Protein AF-A0A847CLK7-F1 (afdb_monomer)

Secondary structure (DSSP, 8-state):
----PPPPHHHHHHHHHHHHHHHHHHHHHHHHHHHHHHHIIIIIIIHHHHHHHHHHHHHHHHHHHHHHT---EETTEESTTEEEEE-S---S--S---TTPPPPPEEEEEEE-TTSPEEEEEEE--SPPPPP--EEEEEEEEEEETTEE---SEEETTSTTEEEEEEEEEEE-GGG-EEEEEEEEEEEPTTB-S-----S-TTTHHHHSPPTTTTEEE-TT--EEE--SSEEEEEE-HHHHGGGTTEEEEEEEEEEETT--B---EEPPPEEEES-S--TTEEEEEEGGG--TTTSEEEETTEEEESEE----TT----EE---GGG--EE---TTSSS--SSEEEEE-TTS-EEEEE--EE-SSSSPPEEEEE---TTSS----SB-S-EEEEEEEEE--SSS---TT-EEEEEEETTEEEEEEEEES-TTS-EEEEEETTEEEE-SSPPPBT-EEEEEEEESSEEEEEEEE-STT---EEEEEEE----S-B-EEEEE-TTEEEEEEEEEES---HHHHHHHHHHHHHHHS---

Mean predicted aligned error: 14.04 Å

Foldseek 3Di:
DDDPDDDDPVVVVVVVVVVVVCCVPVVVVVVVVVVVVVCCVPQPVVQVVVLVVLLVVLVVVVVVCLVVVHDQDDPRDGPSQFPDKDFQDDPDDDPPPDPPDGHWIWTWHWTAGPVGDIDIDIHTRPDDPDDDFWDKAQEAKFKDQQPRTDPDLEDALQPHRIKIKTKMFTPDQPPVFFAKKWKWKKKFAAFLQATDDVPVDPVLCVQNPGDPPPRIDTDPDDTDIDGDHGIDIDIDGSVVLLVRASIKMKMWMWTATPVRDIDDIHIHDIGHHYAFNDQVQFLFKFFQSHDHQVPQFDQDPNFTFGAWGAGPRPVYRFIWGDDDRQQTWTWDWDPPPPDTHSWHQLAADPVRHRRHTGIW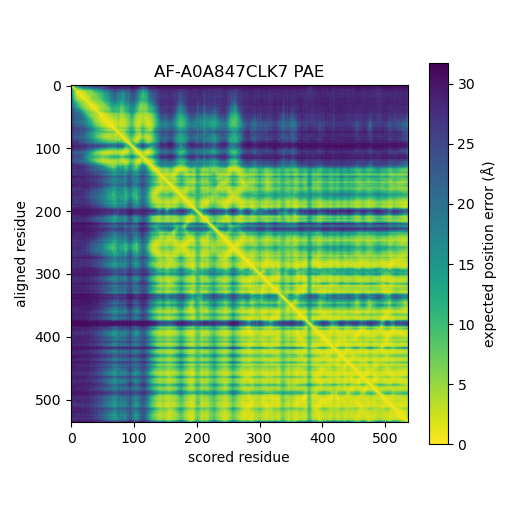TAHPAQDKHKTKGFDDDPDPPDQDFSADLWKKKKWKKAFAPPRHHADAPDFQKFFDDPPDTAWGFHFDDDSVFTWTWIDGDPDIWTWPHHDDHPWIWTWMWGRDQKTKTKIATLYPPDPDITITIGGHDGDGTGRMMMHINRRMMTRIMIMGHDDDDPVSVVSNVVSVSCNSRNDD

pLDDT: mean 81.88, std 12.55, range [33.75, 98.44]

Nearest PDB structures (foldseek):
  7oa7-assembly1_A  TM=5.707E-01  e=2.073E-12  Streptococcus sanguinis
  5irb-assembly2_B  TM=3.158E-01  e=5.372E-04  Marinomonas primoryensis
  9au7-assembly1_C  TM=2.570E-01  e=1.171E-03  Homo sapiens
  8c7m-assembly1_A  TM=2.691E-01  e=5.100E-01  Homo sapiens
  3s6p-assembly1_C  TM=1.871E-01  e=5.100E-01  Helicoverpa armigera stunt virus

Radius of gyration: 42.66 Å; Cα contacts (8 Å, |Δi|>4): 1174; chains: 1; bounding box: 148×49×114 Å

Structure (mmCIF, N/CA/C/O backbone):
data_AF-A0A847CLK7-F1
#
_entry.id   AF-A0A847CLK7-F1
#
loop_
_atom_site.group_PDB
_atom_site.id
_atom_site.type_symbol
_atom_site.label_atom_id
_atom_site.label_alt_id
_atom_site.label_comp_id
_atom_site.label_asym_id
_atom_site.label_entity_id
_atom_site.label_seq_id
_atom_site.pdbx_PDB_ins_code
_atom_site.Cartn_x
_atom_site.Cartn_y
_atom_site.Cartn_z
_atom_site.occupancy
_atom_site.B_iso_or_equiv
_atom_site.auth_seq_id
_atom_site.auth_comp_id
_atom_site.auth_asym_id
_atom_site.auth_atom_id
_atom_site.pdbx_PDB_model_num
ATOM 1 N N . MET A 1 1 ? -117.750 -13.436 81.129 1.00 33.75 1 MET A N 1
ATOM 2 C CA . MET A 1 1 ? -118.506 -13.094 79.903 1.00 33.75 1 MET A CA 1
ATOM 3 C C . MET A 1 1 ? -117.621 -12.224 79.030 1.00 33.75 1 MET A C 1
ATOM 5 O O . MET A 1 1 ? -116.844 -11.452 79.572 1.00 33.75 1 MET A O 1
ATOM 9 N N . LYS A 1 2 ? -117.683 -12.471 77.717 1.00 52.91 2 LYS A N 1
ATOM 10 C CA . LYS A 1 2 ? -116.891 -11.878 76.627 1.00 52.91 2 LYS A CA 1
ATOM 11 C C . LYS A 1 2 ? -116.833 -10.348 76.679 1.00 52.91 2 LYS A C 1
ATOM 13 O O . LYS A 1 2 ? -117.848 -9.756 77.009 1.00 52.91 2 LYS A O 1
ATOM 18 N N . ASN A 1 3 ? -115.720 -9.778 76.215 1.00 42.41 3 ASN A N 1
ATOM 19 C CA . ASN A 1 3 ? -115.702 -8.573 75.378 1.00 42.41 3 ASN A CA 1
ATOM 20 C C . ASN A 1 3 ? -114.416 -8.573 74.533 1.00 42.41 3 ASN A C 1
ATOM 22 O O . ASN A 1 3 ? -113.367 -8.119 74.973 1.00 42.41 3 ASN A O 1
ATOM 26 N N . ASN A 1 4 ? -114.505 -9.133 73.323 1.00 52.69 4 ASN A N 1
ATOM 27 C CA . ASN A 1 4 ? -113.589 -8.774 72.244 1.00 52.69 4 ASN A CA 1
ATOM 28 C C . ASN A 1 4 ? -114.197 -7.536 71.588 1.00 52.69 4 ASN A C 1
ATOM 30 O O . ASN A 1 4 ? -115.138 -7.665 70.803 1.00 52.69 4 ASN A O 1
ATOM 34 N N . GLU A 1 5 ? -113.713 -6.355 71.951 1.00 61.59 5 GLU A N 1
ATOM 35 C CA . GLU A 1 5 ? -114.041 -5.133 71.224 1.00 61.59 5 GLU A CA 1
ATOM 36 C C . GLU A 1 5 ? -113.236 -5.141 69.919 1.00 61.59 5 GLU A C 1
ATOM 38 O O . GLU A 1 5 ? -112.013 -5.281 69.920 1.00 61.59 5 GLU A O 1
ATOM 43 N N . GLY A 1 6 ? -113.942 -5.122 68.787 1.00 58.59 6 GLY A N 1
ATOM 44 C CA . GLY A 1 6 ? -113.318 -4.995 67.475 1.00 58.59 6 GLY A CA 1
ATOM 45 C C . GLY A 1 6 ? -112.707 -3.605 67.322 1.00 58.59 6 GLY A C 1
ATOM 46 O O . GLY A 1 6 ? -113.297 -2.628 67.780 1.00 58.59 6 GLY A O 1
ATOM 47 N N . PHE A 1 7 ? -111.542 -3.533 66.671 1.00 59.75 7 PHE A N 1
ATOM 48 C CA . PHE A 1 7 ? -110.842 -2.276 66.399 1.00 59.75 7 PHE A CA 1
ATOM 49 C C . PHE A 1 7 ? -111.783 -1.237 65.785 1.00 59.75 7 PHE A C 1
ATOM 51 O O . PHE A 1 7 ? -112.523 -1.522 64.838 1.00 59.75 7 PHE A O 1
ATOM 58 N N . THR A 1 8 ? -111.740 -0.018 66.313 1.00 69.56 8 THR A N 1
ATOM 59 C CA . THR A 1 8 ? -112.523 1.092 65.769 1.00 69.56 8 THR A CA 1
ATOM 60 C C . THR A 1 8 ? -111.977 1.497 64.395 1.00 69.56 8 THR A C 1
ATOM 62 O O . THR A 1 8 ? -110.785 1.365 64.118 1.00 69.56 8 THR A O 1
ATOM 65 N N . LEU A 1 9 ? -112.838 1.994 63.496 1.00 66.75 9 LEU A N 1
ATOM 66 C CA . LEU A 1 9 ? -112.459 2.341 62.111 1.00 66.75 9 LEU A CA 1
ATOM 67 C C . LEU A 1 9 ? -111.241 3.289 62.053 1.00 66.75 9 LEU A C 1
ATOM 69 O O . LEU A 1 9 ? -110.399 3.176 61.165 1.00 66.75 9 LEU A O 1
ATOM 73 N N . VAL A 1 10 ? -111.131 4.195 63.030 1.00 75.56 10 VAL A N 1
ATOM 74 C CA . VAL A 1 10 ? -110.012 5.135 63.165 1.00 75.56 10 VAL A CA 1
ATOM 75 C C . VAL A 1 10 ? -108.698 4.406 63.449 1.00 75.56 10 VAL A C 1
ATOM 77 O O . VAL A 1 10 ? -107.696 4.742 62.829 1.00 75.56 10 VAL A O 1
ATOM 80 N N . GLU A 1 11 ? -108.691 3.386 64.311 1.00 72.88 11 GLU A N 1
ATOM 81 C CA . GLU A 1 11 ? -107.495 2.583 64.606 1.00 72.88 11 GLU A CA 1
ATOM 82 C C . GLU A 1 11 ? -107.047 1.762 63.397 1.00 72.88 11 GLU A C 1
ATOM 84 O O . GLU A 1 11 ? -105.853 1.689 63.120 1.00 72.88 11 GLU A O 1
ATOM 89 N N . VAL A 1 12 ? -107.983 1.209 62.616 1.00 77.38 12 VAL A N 1
ATOM 90 C CA . VAL A 1 12 ? -107.646 0.485 61.378 1.00 77.38 12 VAL A CA 1
ATOM 91 C C . VAL A 1 12 ? -107.010 1.427 60.350 1.00 77.38 12 VAL A C 1
ATOM 93 O O . VAL A 1 12 ? -105.989 1.085 59.752 1.00 77.38 12 VAL A O 1
ATOM 96 N N . ILE A 1 13 ? -107.557 2.635 60.177 1.00 78.81 13 ILE A N 1
ATOM 97 C CA . ILE A 1 13 ? -106.991 3.650 59.274 1.00 78.81 13 ILE A CA 1
ATOM 98 C C . ILE A 1 13 ? -105.616 4.117 59.771 1.00 78.81 13 ILE A C 1
ATOM 100 O O . ILE A 1 13 ? -104.693 4.228 58.965 1.00 78.81 13 ILE A O 1
ATOM 104 N N . LEU A 1 14 ? -105.446 4.335 61.080 1.00 79.31 14 LEU A N 1
ATOM 105 C CA . LEU A 1 14 ? -104.160 4.699 61.683 1.00 79.31 14 LEU A CA 1
ATOM 106 C C . LEU A 1 14 ? -103.119 3.597 61.490 1.00 79.31 14 LEU A C 1
ATOM 108 O O . LEU A 1 14 ? -102.013 3.898 61.060 1.00 79.31 14 LEU A O 1
ATOM 112 N N . CYS A 1 15 ? -103.462 2.329 61.723 1.00 83.44 15 CYS A N 1
ATOM 113 C CA . CYS A 1 15 ? -102.556 1.206 61.490 1.00 83.44 15 CYS A CA 1
ATOM 114 C C . CYS A 1 15 ? -102.161 1.074 60.014 1.00 83.44 15 CYS A C 1
ATOM 116 O O . CYS A 1 15 ? -100.985 0.855 59.731 1.00 83.44 15 CYS A O 1
ATOM 118 N N . ILE A 1 16 ? -103.095 1.250 59.071 1.00 81.69 16 ILE A N 1
ATOM 119 C CA . ILE A 1 16 ? -102.794 1.215 57.629 1.00 81.69 16 ILE A CA 1
ATOM 120 C C . ILE A 1 16 ? -101.924 2.411 57.222 1.00 81.69 16 ILE A C 1
ATOM 122 O O . ILE A 1 16 ? -100.972 2.238 56.465 1.00 81.69 16 ILE A O 1
ATOM 126 N N . ALA A 1 17 ? -102.192 3.609 57.748 1.00 80.56 17 ALA A N 1
ATOM 127 C CA . ALA A 1 17 ? -101.376 4.795 57.493 1.00 80.56 17 ALA A CA 1
ATOM 128 C C . ALA A 1 17 ? -99.959 4.646 58.066 1.00 80.56 17 ALA A C 1
ATOM 130 O O . ALA A 1 17 ? -98.987 5.006 57.406 1.00 80.56 17 ALA A O 1
ATOM 131 N N . LEU A 1 18 ? -99.826 4.064 59.261 1.00 81.75 18 LEU A N 1
ATOM 132 C CA . LEU A 1 18 ? -98.543 3.830 59.923 1.00 81.75 18 LEU A CA 1
ATOM 133 C C . LEU A 1 18 ? -97.751 2.720 59.217 1.00 81.75 18 LEU A C 1
ATOM 135 O O . LEU A 1 18 ? -96.558 2.883 58.983 1.00 81.75 18 LEU A O 1
ATOM 139 N N . LEU A 1 19 ? -98.415 1.648 58.769 1.00 81.94 19 LEU A N 1
ATOM 140 C CA . LEU A 1 19 ? -97.822 0.631 57.892 1.00 81.94 19 LEU A CA 1
ATOM 141 C C . LEU A 1 19 ? -97.412 1.212 56.536 1.00 81.94 19 LEU A C 1
ATOM 143 O O . LEU A 1 19 ? -96.345 0.869 56.033 1.00 81.94 19 LEU A O 1
ATOM 147 N N . GLY A 1 20 ? -98.212 2.112 55.961 1.00 80.31 20 GLY A N 1
ATOM 148 C CA . GLY A 1 20 ? -97.882 2.827 54.730 1.00 80.31 20 GLY A CA 1
ATOM 149 C C . GLY A 1 20 ? -96.653 3.719 54.899 1.00 80.31 20 GLY A C 1
ATOM 150 O O . GLY A 1 20 ? -95.742 3.670 54.079 1.00 80.31 20 GLY A O 1
ATOM 151 N N . LEU A 1 21 ? -96.570 4.468 56.000 1.00 78.75 21 LEU A N 1
ATOM 152 C CA . LEU A 1 21 ? -95.455 5.369 56.300 1.00 78.75 21 LEU A CA 1
ATOM 153 C C . LEU A 1 21 ? -94.165 4.604 56.630 1.00 78.75 21 LEU A C 1
ATOM 155 O O . LEU A 1 21 ? -93.091 4.963 56.142 1.00 78.75 21 LEU A O 1
ATOM 159 N N . ILE A 1 22 ? -94.269 3.499 57.376 1.00 78.56 22 ILE A N 1
ATOM 160 C CA . ILE A 1 22 ? -93.157 2.563 57.585 1.00 78.56 22 ILE A CA 1
ATOM 161 C C . ILE A 1 22 ? -92.729 1.961 56.245 1.00 78.56 22 ILE A C 1
ATOM 163 O O . ILE A 1 22 ? -91.544 1.945 55.950 1.00 78.56 22 ILE A O 1
ATOM 167 N N . SER A 1 23 ? -93.655 1.527 55.391 1.00 79.56 23 SER A N 1
ATOM 168 C CA . SER A 1 23 ? -93.312 0.916 54.098 1.00 79.56 23 SER A CA 1
ATOM 169 C C . SER A 1 23 ? -92.620 1.903 53.155 1.00 79.56 23 SER A C 1
ATOM 171 O O . SER A 1 23 ? -91.604 1.567 52.553 1.00 79.56 23 SER A O 1
ATOM 173 N N . VAL A 1 24 ? -93.109 3.144 53.071 1.00 77.12 24 VAL A N 1
ATOM 174 C CA . VAL A 1 24 ? -92.518 4.200 52.229 1.00 77.12 24 VAL A CA 1
ATOM 175 C C . VAL A 1 24 ? -91.128 4.615 52.717 1.00 77.12 24 VAL A C 1
ATOM 177 O O . VAL A 1 24 ? -90.307 5.029 51.907 1.00 77.12 24 VAL A O 1
ATOM 180 N N . THR A 1 25 ? -90.820 4.478 54.009 1.00 73.38 25 THR A N 1
ATOM 181 C CA . THR A 1 25 ? -89.494 4.819 54.554 1.00 73.38 25 THR A CA 1
ATOM 182 C C . THR A 1 25 ? -88.532 3.630 54.562 1.00 73.38 25 THR A C 1
ATOM 184 O O . THR A 1 25 ? -87.385 3.762 54.133 1.00 73.38 25 THR A O 1
ATOM 187 N N . PHE A 1 26 ? -88.982 2.449 54.987 1.00 77.56 26 PHE A N 1
ATOM 188 C CA . PHE A 1 26 ? -88.132 1.267 55.121 1.00 77.56 26 PHE A CA 1
ATOM 189 C C . PHE A 1 26 ? -87.832 0.573 53.796 1.00 77.56 26 PHE A C 1
ATOM 191 O O . PHE A 1 26 ? -86.708 0.108 53.622 1.00 77.56 26 PHE A O 1
ATOM 198 N N . ILE A 1 27 ? -88.780 0.494 52.854 1.00 79.00 27 ILE A N 1
ATOM 199 C CA . ILE A 1 27 ? -88.538 -0.215 51.585 1.00 79.00 27 ILE A CA 1
ATOM 200 C C . ILE A 1 27 ? -87.414 0.469 50.781 1.00 79.00 27 ILE A C 1
ATOM 202 O O . ILE A 1 27 ? -86.480 -0.228 50.369 1.00 79.00 27 ILE A O 1
ATOM 206 N N . PRO A 1 28 ? -87.393 1.810 50.627 1.00 78.50 28 PRO A N 1
ATOM 207 C CA . PRO A 1 28 ? -86.265 2.491 49.994 1.00 78.50 28 PRO A CA 1
ATOM 208 C C . PRO A 1 28 ? -84.966 2.379 50.799 1.00 78.50 28 PRO A C 1
ATOM 210 O O . PRO A 1 28 ? -83.901 2.223 50.205 1.00 78.50 28 PRO A O 1
ATOM 213 N N . ALA A 1 29 ? -85.028 2.408 52.136 1.00 77.12 29 ALA A N 1
ATOM 214 C CA . ALA A 1 29 ? -83.844 2.265 52.985 1.00 77.12 29 ALA A CA 1
ATOM 215 C C . ALA A 1 29 ? -83.186 0.880 52.843 1.00 77.12 29 ALA A C 1
ATOM 217 O O . ALA A 1 29 ? -81.970 0.798 52.669 1.00 77.12 29 ALA A O 1
ATOM 218 N N . PHE A 1 30 ? -83.975 -0.201 52.832 1.00 78.75 30 PHE A N 1
ATOM 219 C CA . PHE A 1 30 ? -83.478 -1.559 52.587 1.00 78.75 30 PHE A CA 1
ATOM 220 C C . PHE A 1 30 ? -82.913 -1.714 51.176 1.00 78.75 30 PHE A C 1
ATOM 222 O O . PHE A 1 30 ? -81.834 -2.282 51.018 1.00 78.75 30 PHE A O 1
ATOM 229 N N . SER A 1 31 ? -83.592 -1.172 50.159 1.00 79.12 31 SER A N 1
ATOM 230 C CA . SER A 1 31 ? -83.091 -1.207 48.781 1.00 79.12 31 SER A CA 1
ATOM 231 C C . SER A 1 31 ? -81.770 -0.449 48.638 1.00 79.12 31 SER A C 1
ATOM 233 O O . SER A 1 31 ? -80.849 -0.941 47.989 1.00 79.12 31 SER A O 1
ATOM 235 N N . ASN A 1 32 ? -81.640 0.722 49.264 1.00 78.38 32 ASN A N 1
ATOM 236 C CA . ASN A 1 32 ? -80.409 1.511 49.233 1.00 78.38 32 ASN A CA 1
ATOM 237 C C . ASN A 1 32 ? -79.269 0.825 49.989 1.00 78.38 32 ASN A C 1
ATOM 239 O O . ASN A 1 32 ? -78.148 0.790 49.490 1.00 78.38 32 ASN A O 1
ATOM 243 N N . TYR A 1 33 ? -79.545 0.234 51.154 1.00 81.06 33 TYR A N 1
ATOM 244 C CA . TYR A 1 33 ? -78.538 -0.503 51.917 1.00 81.06 33 TYR A CA 1
ATOM 245 C C . TYR A 1 33 ? -78.074 -1.769 51.183 1.00 81.06 33 TYR A C 1
ATOM 247 O O . TYR A 1 33 ? -76.880 -2.058 51.125 1.00 81.06 33 TYR A O 1
ATOM 255 N N . PHE A 1 34 ? -79.002 -2.496 50.558 1.00 80.88 34 PHE A N 1
ATOM 256 C CA . PHE A 1 34 ? -78.688 -3.663 49.739 1.00 80.88 34 PHE A CA 1
ATOM 257 C C . PHE A 1 34 ? -77.865 -3.283 48.502 1.00 80.88 34 PHE A C 1
ATOM 259 O O . PHE A 1 34 ? -76.839 -3.908 48.237 1.00 80.88 34 PHE A O 1
ATOM 266 N N . ASN A 1 35 ? -78.239 -2.206 47.805 1.00 77.81 35 ASN A N 1
ATOM 267 C CA . ASN A 1 35 ? -77.461 -1.668 46.689 1.00 77.81 35 ASN A CA 1
ATOM 268 C C . ASN A 1 35 ? -76.067 -1.209 47.131 1.00 77.81 35 ASN A C 1
ATOM 270 O O . ASN A 1 35 ? -75.091 -1.497 46.445 1.00 77.81 35 ASN A O 1
ATOM 274 N N . TRP A 1 36 ? -75.942 -0.559 48.291 1.00 78.81 36 TRP A N 1
ATOM 275 C CA . TRP A 1 36 ? -74.652 -0.151 48.850 1.00 78.81 36 TRP A CA 1
ATOM 276 C C . TRP A 1 36 ? -73.765 -1.349 49.203 1.00 78.81 36 TRP A C 1
ATOM 278 O O . TRP A 1 36 ? -72.572 -1.349 48.902 1.00 78.81 36 TRP A O 1
ATOM 288 N N . MET A 1 37 ? -74.337 -2.404 49.783 1.00 78.50 37 MET A N 1
ATOM 289 C CA . MET A 1 37 ? -73.619 -3.637 50.103 1.00 78.50 37 MET A CA 1
ATOM 290 C C . MET A 1 37 ? -73.172 -4.384 48.838 1.00 78.50 37 MET A C 1
ATOM 292 O O . MET A 1 37 ? -72.026 -4.831 48.767 1.00 78.50 37 MET A O 1
ATOM 296 N N . ILE A 1 38 ? -74.034 -4.478 47.818 1.00 78.75 38 ILE A N 1
ATOM 297 C CA . ILE A 1 38 ? -73.681 -5.053 46.511 1.00 78.75 38 ILE A CA 1
ATOM 298 C C . ILE A 1 38 ? -72.577 -4.231 45.846 1.00 78.75 38 ILE A C 1
ATOM 300 O O . ILE A 1 38 ? -71.587 -4.801 45.390 1.00 78.75 38 ILE A O 1
ATOM 304 N N . PHE A 1 39 ? -72.717 -2.905 45.827 1.00 75.38 39 PHE A N 1
ATOM 305 C CA . PHE A 1 39 ? -71.727 -1.993 45.262 1.00 75.38 39 PHE A CA 1
ATOM 306 C C . PHE A 1 39 ? -70.378 -2.122 45.977 1.00 75.38 39 PHE A C 1
ATOM 308 O O . PHE A 1 39 ? -69.346 -2.260 45.329 1.00 75.38 39 PHE A O 1
ATOM 315 N N . THR A 1 40 ? -70.374 -2.158 47.309 1.00 74.06 40 THR A N 1
ATOM 316 C CA . THR A 1 40 ? -69.149 -2.309 48.106 1.00 74.06 40 THR A CA 1
ATOM 317 C C . THR A 1 40 ? -68.472 -3.648 47.822 1.00 74.06 40 THR A C 1
ATOM 319 O O . THR A 1 40 ? -67.277 -3.691 47.538 1.00 74.06 40 THR A O 1
ATOM 322 N N . LYS A 1 41 ? -69.235 -4.747 47.814 1.00 74.56 41 LYS A N 1
ATOM 323 C CA . LYS A 1 41 ? -68.699 -6.086 47.551 1.00 74.56 41 LYS A CA 1
ATOM 324 C C . LYS A 1 41 ? -68.125 -6.215 46.136 1.00 74.56 41 LYS A C 1
ATOM 326 O O . LYS A 1 41 ? -67.018 -6.727 45.976 1.00 74.56 41 LYS A O 1
ATOM 331 N N . ASN A 1 42 ? -68.869 -5.768 45.126 1.00 70.44 42 ASN A N 1
ATOM 332 C CA . ASN A 1 42 ? -68.510 -5.982 43.725 1.00 70.44 42 ASN A CA 1
ATOM 333 C C . ASN A 1 42 ? -67.504 -4.947 43.209 1.00 70.44 42 ASN A C 1
ATOM 335 O 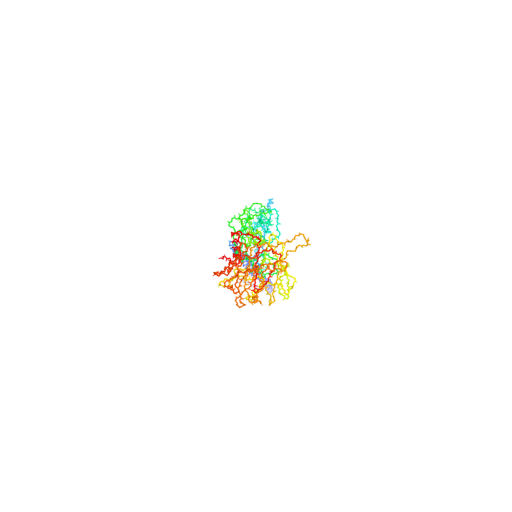O . ASN A 1 42 ? -66.526 -5.334 42.580 1.00 70.44 42 ASN A O 1
ATOM 339 N N . ASN A 1 43 ? -67.699 -3.664 43.513 1.00 66.50 43 ASN A N 1
ATOM 340 C CA . ASN A 1 43 ? -66.949 -2.586 42.862 1.00 66.50 43 ASN A CA 1
ATOM 341 C C . ASN A 1 43 ? -65.794 -2.054 43.710 1.00 66.50 43 ASN A C 1
ATOM 343 O O . ASN A 1 43 ? -64.908 -1.397 43.170 1.00 66.50 43 ASN A O 1
ATOM 347 N N . ILE A 1 44 ? -65.783 -2.315 45.022 1.00 70.44 44 ILE A N 1
ATOM 348 C CA . ILE A 1 44 ? -64.696 -1.879 45.912 1.00 70.44 44 ILE A CA 1
ATOM 349 C C . ILE A 1 44 ? -63.844 -3.074 46.326 1.00 70.44 44 ILE A C 1
ATOM 351 O O . ILE A 1 44 ? -62.641 -3.076 46.097 1.00 70.44 44 ILE A O 1
ATOM 355 N N . THR A 1 45 ? -64.446 -4.097 46.934 1.00 76.31 45 THR A N 1
ATOM 356 C CA . THR A 1 45 ? -63.689 -5.210 47.520 1.00 76.31 45 THR A CA 1
ATOM 357 C C . THR A 1 45 ? -63.144 -6.157 46.454 1.00 76.31 45 THR A C 1
ATOM 359 O O . THR A 1 45 ? -61.946 -6.424 46.435 1.00 76.31 45 THR A O 1
ATOM 362 N N . LYS A 1 46 ? -63.992 -6.651 45.543 1.00 80.44 46 LYS A N 1
ATOM 363 C CA . LYS A 1 46 ? -63.550 -7.580 44.491 1.00 80.44 46 LYS A CA 1
ATOM 364 C C . LYS A 1 46 ? -62.554 -6.926 43.527 1.00 80.44 46 LYS A C 1
ATOM 366 O O . LYS A 1 46 ? -61.562 -7.560 43.184 1.00 80.44 46 LYS A O 1
ATOM 371 N N . SER A 1 47 ? -62.789 -5.671 43.139 1.00 78.25 47 SER A N 1
ATOM 372 C CA . SER A 1 47 ? -61.871 -4.916 42.278 1.00 78.25 47 SER A CA 1
ATOM 373 C C . SER A 1 47 ? -60.527 -4.649 42.965 1.00 78.25 47 SER A C 1
ATOM 375 O O . SER A 1 47 ? -59.490 -4.841 42.346 1.00 78.25 47 SER A O 1
ATOM 377 N N . ALA A 1 48 ? -60.517 -4.300 44.258 1.00 78.81 48 ALA A N 1
ATOM 378 C CA . ALA A 1 48 ? -59.280 -4.118 45.016 1.00 78.81 48 ALA A CA 1
ATOM 379 C C . ALA A 1 48 ? -58.453 -5.409 45.103 1.00 78.81 48 ALA A C 1
ATOM 381 O O . ALA A 1 48 ? -57.248 -5.362 44.880 1.00 78.81 48 ALA A O 1
ATOM 382 N N . PHE A 1 49 ? -59.085 -6.558 45.372 1.00 82.44 49 PHE A N 1
ATOM 383 C CA . PHE A 1 49 ? -58.378 -7.844 45.393 1.00 82.44 49 PHE A CA 1
ATOM 384 C C . PHE A 1 49 ? -57.869 -8.262 44.011 1.00 82.44 49 PHE A C 1
ATOM 386 O O . PHE A 1 49 ? -56.794 -8.846 43.920 1.00 82.44 49 PHE A O 1
ATOM 393 N N . ALA A 1 50 ? -58.605 -7.951 42.940 1.00 82.38 50 ALA A N 1
ATOM 394 C CA . ALA A 1 50 ? -58.147 -8.206 41.576 1.00 82.38 50 ALA A CA 1
ATOM 395 C C . ALA A 1 50 ? -56.917 -7.351 41.224 1.00 82.38 50 ALA A C 1
ATOM 397 O O . ALA A 1 50 ? -55.909 -7.902 40.793 1.00 82.38 50 ALA A O 1
ATOM 398 N N . SER A 1 51 ? -56.962 -6.039 41.492 1.00 81.75 51 SER A N 1
ATOM 399 C CA . SER A 1 51 ? -55.822 -5.131 41.290 1.00 81.75 51 SER A CA 1
ATOM 400 C C . SER A 1 51 ? -54.608 -5.527 42.133 1.00 81.75 51 SER A C 1
ATOM 402 O O . SER A 1 51 ? -53.480 -5.482 41.651 1.00 81.75 51 SER A O 1
ATOM 404 N N . GLN A 1 52 ? -54.819 -5.959 43.382 1.00 82.69 52 GLN A N 1
ATOM 405 C CA . GLN A 1 52 ? -53.737 -6.471 44.223 1.00 82.69 52 GLN A CA 1
ATOM 406 C C . GLN A 1 52 ? -53.140 -7.768 43.654 1.00 82.69 52 GLN A C 1
ATOM 408 O O . GLN A 1 52 ? -51.922 -7.904 43.623 1.00 82.69 52 GLN A O 1
ATOM 413 N N . GLY A 1 53 ? -53.969 -8.699 43.172 1.00 84.44 53 GLY A N 1
ATOM 414 C CA . GLY A 1 53 ? -53.492 -9.943 42.562 1.00 84.44 53 GLY A CA 1
ATOM 415 C C . GLY A 1 53 ? -52.662 -9.707 41.297 1.00 84.44 53 GLY A C 1
ATOM 416 O O . GLY A 1 53 ? -51.603 -10.305 41.138 1.00 84.44 53 GLY A O 1
ATOM 417 N N . GLU A 1 54 ? -53.093 -8.795 40.424 1.00 84.19 54 GLU A N 1
ATOM 418 C CA . GLU A 1 54 ? -52.324 -8.382 39.240 1.00 84.19 54 GLU A CA 1
ATOM 419 C C . GLU A 1 54 ? -50.982 -7.746 39.629 1.00 84.19 54 GLU A C 1
ATOM 421 O O . GLU A 1 54 ? -49.937 -8.048 39.056 1.00 84.19 54 GLU A O 1
ATOM 426 N N . MET A 1 55 ? -50.995 -6.904 40.658 1.00 86.56 55 MET A N 1
ATOM 427 C CA . MET A 1 55 ? -49.795 -6.273 41.189 1.00 86.56 55 MET A CA 1
ATOM 428 C C . MET A 1 55 ? -48.805 -7.288 41.781 1.00 86.56 55 MET A C 1
ATOM 430 O O . MET A 1 55 ? -47.602 -7.136 41.590 1.00 86.56 55 MET A O 1
ATOM 434 N N . GLU A 1 56 ? -49.285 -8.329 42.464 1.00 86.88 56 GLU A N 1
ATOM 435 C CA . GLU A 1 56 ? -48.448 -9.422 42.979 1.00 86.88 56 GLU A CA 1
ATOM 436 C C . GLU A 1 56 ? -47.835 -10.266 41.850 1.00 86.88 56 GLU A C 1
ATOM 438 O O . GLU A 1 56 ? -46.678 -10.674 41.957 1.00 86.88 56 GLU A O 1
ATOM 443 N N . ILE A 1 57 ? -48.566 -10.490 40.751 1.00 87.88 57 ILE A N 1
ATOM 444 C CA . ILE A 1 57 ? -48.029 -11.150 39.549 1.00 87.88 57 ILE A CA 1
ATOM 445 C C . ILE A 1 57 ? -46.891 -10.310 38.961 1.00 87.88 57 ILE A C 1
ATOM 447 O O . ILE A 1 57 ? -45.771 -10.805 38.845 1.00 87.88 57 ILE A O 1
ATOM 451 N N . ASN A 1 58 ? -47.147 -9.026 38.696 1.00 88.12 58 ASN A N 1
ATOM 452 C CA . ASN A 1 58 ? -46.150 -8.094 38.162 1.00 88.12 58 ASN A CA 1
ATOM 453 C C . ASN A 1 58 ? -44.908 -7.991 39.061 1.00 88.12 58 ASN A C 1
ATOM 455 O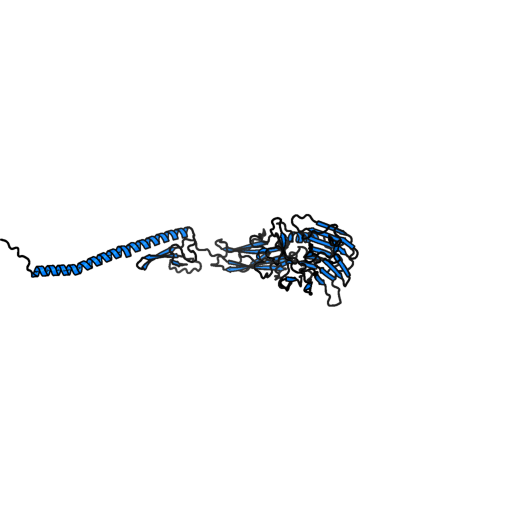 O . ASN A 1 58 ? -43.782 -7.929 38.573 1.00 88.12 58 ASN A O 1
ATOM 459 N N . LEU A 1 59 ? -45.096 -8.004 40.384 1.00 88.19 59 LEU A N 1
ATOM 460 C CA . LEU A 1 59 ? -43.997 -7.962 41.344 1.00 88.19 59 LEU A CA 1
ATOM 461 C C . LEU A 1 59 ? -43.145 -9.235 41.285 1.00 88.19 59 LEU A C 1
ATOM 463 O O . LEU A 1 59 ? -41.922 -9.134 41.253 1.00 88.19 59 LEU A O 1
ATOM 467 N N . ASN A 1 60 ? -43.766 -10.416 41.229 1.00 87.75 60 ASN A N 1
ATOM 468 C CA . ASN A 1 60 ? -43.040 -11.684 41.115 1.00 87.75 60 ASN A CA 1
ATOM 469 C C . ASN A 1 60 ? -42.270 -11.791 39.791 1.00 87.75 60 ASN A C 1
ATOM 471 O O . ASN A 1 60 ? -41.128 -12.252 39.781 1.00 87.75 60 ASN A O 1
ATOM 475 N N . GLU A 1 61 ? -42.868 -11.345 38.685 1.00 88.56 61 GLU A N 1
ATOM 476 C CA . GLU A 1 61 ? -42.207 -11.308 37.377 1.00 88.56 61 GLU A CA 1
ATOM 477 C C . GLU A 1 61 ? -41.030 -10.328 37.369 1.00 88.56 61 GLU A C 1
ATOM 479 O O . GLU A 1 61 ? -39.942 -10.683 36.915 1.00 88.56 61 GLU A O 1
ATOM 484 N N . LEU A 1 62 ? -41.198 -9.136 37.955 1.00 87.94 62 LEU A N 1
ATOM 485 C CA . LEU A 1 62 ? -40.109 -8.175 38.109 1.00 87.94 62 LEU A CA 1
ATOM 486 C C . LEU A 1 62 ? -38.978 -8.734 38.980 1.00 87.94 62 LEU A C 1
ATOM 488 O O . LEU A 1 62 ? -37.805 -8.575 38.644 1.00 87.94 62 LEU A O 1
ATOM 492 N N . GLU A 1 63 ? -39.294 -9.384 40.100 1.00 86.75 63 GLU A N 1
ATOM 493 C CA . GLU A 1 63 ? -38.273 -9.993 40.954 1.00 86.75 63 GLU A CA 1
ATOM 494 C C . GLU A 1 63 ? -37.497 -11.102 40.232 1.00 86.75 63 GLU A C 1
ATOM 496 O O . GLU A 1 63 ? -36.278 -11.204 40.409 1.00 86.75 63 GLU A O 1
ATOM 501 N N . ASP A 1 64 ? -38.169 -11.908 39.406 1.00 86.69 64 ASP A N 1
ATOM 502 C CA . ASP A 1 64 ? -37.510 -12.934 38.600 1.00 86.69 64 ASP A CA 1
ATOM 503 C C . ASP A 1 64 ? -36.644 -12.321 37.487 1.00 86.69 64 ASP A C 1
ATOM 505 O O . ASP A 1 64 ? -35.492 -12.727 37.317 1.00 86.69 64 ASP A O 1
ATOM 509 N N . ALA A 1 65 ? -37.134 -11.284 36.802 1.00 85.88 65 ALA A N 1
ATOM 510 C CA . ALA A 1 65 ? -36.383 -10.543 35.788 1.00 85.88 65 ALA A CA 1
ATOM 511 C C . ALA A 1 65 ? -35.127 -9.877 36.378 1.00 85.88 65 ALA A C 1
ATOM 513 O O . ALA A 1 65 ? -34.028 -9.996 35.828 1.00 85.88 65 ALA A O 1
ATOM 514 N N . LEU A 1 66 ? -35.249 -9.248 37.553 1.00 85.00 66 LEU A N 1
ATOM 515 C CA . LEU A 1 66 ? -34.124 -8.666 38.290 1.00 85.00 66 LEU A CA 1
ATOM 516 C C . LEU A 1 66 ? -33.105 -9.727 38.722 1.00 85.00 66 LEU A C 1
ATOM 518 O O . LEU A 1 66 ? -31.902 -9.472 38.673 1.00 85.00 66 LEU A O 1
ATOM 522 N N . ARG A 1 67 ? -33.566 -10.921 39.120 1.00 82.06 67 ARG A N 1
ATOM 523 C CA . ARG A 1 67 ? -32.694 -12.050 39.478 1.00 82.06 67 ARG A CA 1
ATOM 524 C C . ARG A 1 67 ? -31.934 -12.598 38.269 1.00 82.06 67 ARG A C 1
ATOM 526 O O . ARG A 1 67 ? -30.777 -12.983 38.415 1.00 82.06 67 ARG A O 1
ATOM 533 N N . LYS A 1 68 ? -32.575 -12.651 37.100 1.00 83.00 68 LYS A N 1
ATOM 534 C CA . LYS A 1 68 ? -31.974 -13.115 35.838 1.00 83.00 68 LYS A CA 1
ATOM 535 C C . LYS A 1 68 ? -31.116 -12.053 35.146 1.00 83.00 68 LYS A C 1
ATOM 53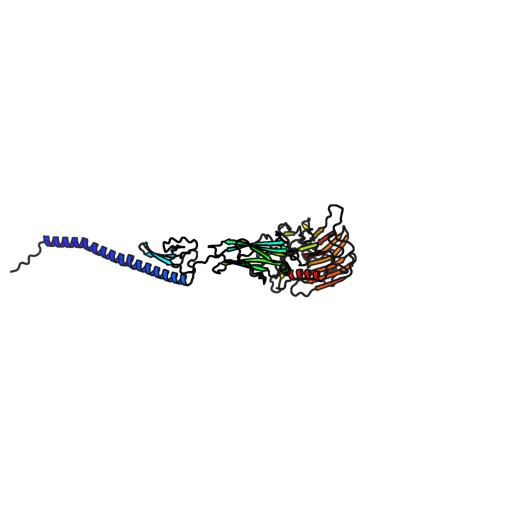7 O O . LYS A 1 68 ? -30.322 -12.403 34.280 1.00 83.00 68 LYS A O 1
ATOM 542 N N . GLY A 1 69 ? -31.243 -10.786 35.541 1.00 75.69 69 GLY A N 1
ATOM 543 C CA . GLY A 1 69 ? -30.530 -9.672 34.917 1.00 75.69 69 GLY A CA 1
ATOM 544 C C . GLY A 1 69 ? -31.108 -9.267 33.559 1.00 75.69 69 GLY A C 1
ATOM 545 O O . GLY A 1 69 ? -30.365 -8.781 32.713 1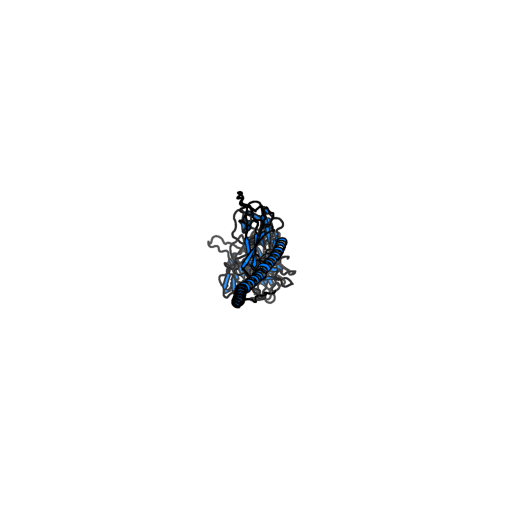.00 75.69 69 GLY A O 1
ATOM 546 N N . GLU A 1 70 ? -32.405 -9.483 33.339 1.00 81.56 70 GLU A N 1
ATOM 547 C CA . GLU A 1 70 ? -33.085 -9.126 32.090 1.00 81.56 70 GLU A CA 1
ATOM 548 C C . GLU A 1 70 ? -33.201 -7.602 31.909 1.00 81.56 70 GLU A C 1
ATOM 550 O O . GLU A 1 70 ? -33.188 -6.831 32.879 1.00 81.56 70 GLU A O 1
ATOM 555 N N . ASP A 1 71 ? -33.325 -7.170 30.649 1.00 80.31 71 ASP A N 1
ATOM 556 C CA . ASP A 1 71 ? -33.668 -5.786 30.335 1.00 80.31 71 ASP A CA 1
ATOM 557 C C . ASP A 1 71 ? -35.140 -5.526 30.685 1.00 80.31 71 ASP A C 1
ATOM 559 O O . ASP A 1 71 ? -36.041 -6.286 30.321 1.00 80.31 71 ASP A O 1
ATOM 563 N N . LEU A 1 72 ? -35.373 -4.448 31.432 1.00 83.81 72 LEU A N 1
ATOM 564 C CA . LEU A 1 72 ? -36.692 -4.067 31.935 1.00 83.81 72 LEU A CA 1
ATOM 565 C C . LEU A 1 72 ? -37.412 -3.104 30.986 1.00 83.81 72 LEU A C 1
ATOM 567 O O . LEU A 1 72 ? -38.523 -2.675 31.301 1.00 83.81 72 LEU A O 1
ATOM 571 N N . GLN A 1 73 ? -36.790 -2.753 29.856 1.00 82.50 73 GLN A N 1
ATOM 572 C CA . GLN A 1 73 ? -37.372 -1.907 28.821 1.00 82.50 73 GLN A CA 1
ATOM 573 C C . GLN A 1 73 ? -37.494 -2.634 27.481 1.00 82.50 73 GLN A C 1
ATOM 575 O O . GLN A 1 73 ? -36.677 -3.475 27.118 1.00 82.50 73 GLN A O 1
ATOM 580 N N . GLU A 1 74 ? -38.532 -2.289 26.724 1.00 74.19 74 GLU A N 1
ATOM 581 C CA . GLU A 1 74 ? -38.691 -2.662 25.319 1.00 74.19 74 GLU A CA 1
ATOM 582 C C . GLU A 1 74 ? -39.309 -1.484 24.571 1.00 74.19 74 GLU A C 1
ATOM 584 O O . GLU A 1 74 ? -40.318 -0.928 24.995 1.00 74.19 74 GLU A O 1
ATOM 589 N N . ASN A 1 75 ? -38.659 -1.046 23.488 1.00 71.81 75 ASN A N 1
ATOM 590 C CA . ASN A 1 75 ? -39.070 0.122 22.698 1.00 71.81 75 ASN A CA 1
ATOM 591 C C . ASN A 1 75 ? -39.272 1.417 23.519 1.00 71.81 75 ASN A C 1
ATOM 593 O O . ASN A 1 75 ? -40.083 2.265 23.159 1.00 71.81 75 ASN A O 1
ATOM 597 N N . GLY A 1 76 ? -38.521 1.582 24.614 1.00 73.94 76 GLY A N 1
ATOM 598 C CA . GLY A 1 76 ? -38.595 2.757 25.491 1.00 73.94 76 GLY A CA 1
ATOM 599 C C . GLY A 1 76 ? -39.702 2.711 26.551 1.00 73.94 76 GLY A C 1
ATOM 600 O O . GLY A 1 76 ? -39.787 3.634 27.361 1.00 73.94 76 GLY A O 1
ATOM 601 N N . GLU A 1 77 ? -40.509 1.647 26.597 1.00 78.19 77 GLU A N 1
ATOM 602 C CA . GLU A 1 77 ? -41.510 1.419 27.642 1.00 78.19 77 GLU A CA 1
ATOM 603 C C . GLU A 1 77 ? -41.020 0.382 28.656 1.00 78.19 77 GLU A C 1
ATOM 605 O O . GLU A 1 77 ? -40.304 -0.561 28.313 1.00 78.19 77 GLU A O 1
ATOM 610 N N . TYR A 1 78 ? -41.386 0.562 29.927 1.00 82.12 78 TYR A N 1
ATOM 611 C CA . TYR A 1 78 ? -41.016 -0.384 30.973 1.00 82.12 78 TYR A CA 1
ATOM 612 C C . TYR A 1 78 ? -41.966 -1.591 31.018 1.00 82.12 78 TYR A C 1
ATOM 614 O O . TYR A 1 78 ? -43.181 -1.454 30.881 1.00 82.12 78 TYR A O 1
ATOM 622 N N . LYS A 1 79 ? -41.404 -2.773 31.283 1.00 83.06 79 LYS A N 1
ATOM 623 C CA . LYS A 1 79 ? -42.132 -4.040 31.462 1.00 83.06 79 LYS A CA 1
ATOM 624 C C . LYS A 1 79 ? -42.660 -4.205 32.892 1.00 83.06 79 LYS A C 1
ATOM 626 O O . LYS A 1 79 ? -42.346 -3.417 33.783 1.00 83.06 79 LYS A O 1
ATOM 631 N N . TYR A 1 80 ? -43.447 -5.260 33.117 1.00 84.12 80 TYR A N 1
ATOM 632 C CA . TYR A 1 80 ? -43.841 -5.733 34.456 1.00 84.12 80 TYR A CA 1
ATOM 633 C C . TYR A 1 80 ? -44.584 -4.684 35.309 1.00 84.12 80 TYR A C 1
ATOM 635 O O . TYR A 1 80 ? -44.429 -4.622 36.527 1.00 84.12 80 TYR A O 1
ATOM 643 N N . GLY A 1 81 ? -45.367 -3.809 34.667 1.00 77.38 81 GLY A N 1
ATOM 644 C CA . GLY A 1 81 ? -46.169 -2.788 35.352 1.00 77.38 81 GLY A CA 1
ATOM 645 C C . GLY A 1 81 ? -45.363 -1.652 35.996 1.00 77.38 81 GLY A C 1
ATOM 646 O O . GLY A 1 81 ? -45.902 -0.920 36.831 1.00 77.38 81 GLY A O 1
ATOM 647 N N . ILE A 1 82 ? -44.084 -1.490 35.638 1.00 85.44 82 ILE A N 1
ATOM 648 C CA . ILE A 1 82 ? -43.253 -0.386 36.125 1.00 85.44 82 ILE A CA 1
ATOM 649 C C . ILE A 1 82 ? -43.747 0.933 35.519 1.00 85.44 82 ILE A C 1
ATOM 651 O O . ILE A 1 82 ? -43.798 1.102 34.304 1.00 85.44 82 ILE A O 1
ATOM 655 N N . THR A 1 83 ? -44.034 1.914 36.369 1.00 83.69 83 THR A N 1
ATOM 656 C CA . THR A 1 83 ? -44.400 3.271 35.936 1.00 83.69 83 THR A CA 1
ATOM 657 C C . THR A 1 83 ? -43.228 4.240 35.979 1.00 83.69 83 THR A C 1
ATOM 659 O O . THR A 1 83 ? -43.196 5.213 35.224 1.00 83.69 83 THR A O 1
ATOM 662 N N . LYS A 1 84 ? -42.261 4.007 36.873 1.00 84.19 84 LYS A N 1
ATOM 663 C CA . LYS A 1 84 ? -41.113 4.895 37.065 1.00 84.19 84 LYS A CA 1
ATOM 664 C C . LYS A 1 84 ? -39.932 4.177 37.714 1.00 84.19 84 LYS A C 1
ATOM 666 O O . LYS A 1 84 ? -40.111 3.387 38.638 1.00 84.19 84 LYS A O 1
ATOM 671 N N . LYS A 1 85 ? -38.717 4.543 37.300 1.00 84.75 85 LYS A N 1
ATOM 672 C CA . LYS A 1 85 ? -37.468 4.262 38.020 1.00 84.75 85 LYS A CA 1
ATOM 673 C C . LYS A 1 85 ? -37.033 5.495 38.817 1.00 84.75 85 LYS A C 1
ATOM 675 O O . LYS A 1 85 ? -37.099 6.617 38.311 1.00 84.75 85 LYS A O 1
ATOM 680 N N . ILE A 1 86 ? -36.602 5.297 40.060 1.00 80.69 86 ILE A N 1
ATOM 681 C CA . ILE A 1 86 ? -35.976 6.333 40.886 1.00 80.69 86 ILE A CA 1
ATOM 682 C C . ILE A 1 86 ? -34.558 5.883 41.220 1.00 80.69 86 ILE A C 1
ATOM 684 O O . ILE A 1 86 ? -34.364 4.893 41.925 1.00 80.69 86 ILE A O 1
ATOM 688 N N . ASP A 1 87 ? -33.579 6.625 40.712 1.00 76.44 87 ASP A N 1
ATOM 689 C CA . ASP A 1 87 ? -32.166 6.395 40.995 1.00 76.44 87 ASP A CA 1
ATOM 690 C C . ASP A 1 87 ? -31.743 7.091 42.299 1.00 76.44 87 ASP A C 1
ATOM 692 O O . ASP A 1 87 ? -32.280 8.136 42.672 1.00 76.44 87 ASP A O 1
ATOM 696 N N . ASN A 1 88 ? -30.743 6.520 42.973 1.00 72.62 88 ASN A N 1
ATOM 697 C CA . ASN A 1 88 ? -30.097 7.061 44.170 1.00 72.62 88 ASN A CA 1
ATOM 698 C C . ASN A 1 88 ? -31.030 7.355 45.364 1.00 72.62 88 ASN A C 1
ATOM 700 O O . ASN A 1 88 ? -31.017 8.451 45.929 1.00 72.62 88 ASN A O 1
ATOM 704 N N . VAL A 1 89 ? -31.824 6.371 45.796 1.00 74.25 89 VAL A N 1
ATOM 705 C CA . VAL A 1 89 ? -32.743 6.572 46.926 1.00 74.25 89 VAL A CA 1
ATOM 706 C C . VAL A 1 89 ? -32.021 6.517 48.269 1.00 74.25 89 VAL A C 1
ATOM 708 O O . VAL A 1 89 ? -31.552 5.469 48.716 1.00 74.25 89 VAL A O 1
ATOM 711 N N . GLN A 1 90 ? -31.994 7.658 48.957 1.00 72.44 90 GLN A N 1
ATOM 712 C CA . GLN A 1 90 ? -31.477 7.763 50.316 1.00 72.44 90 GLN A CA 1
ATOM 713 C C . GLN A 1 90 ? -32.456 7.123 51.315 1.00 72.44 90 GLN A C 1
ATOM 715 O O . GLN A 1 90 ? -33.447 7.729 51.716 1.00 72.44 90 GLN A O 1
ATOM 720 N N . LEU A 1 91 ? -32.170 5.884 51.724 1.00 68.50 91 LEU A N 1
ATOM 721 C CA . LEU A 1 91 ? -32.999 5.134 52.682 1.00 68.50 91 LEU A CA 1
ATOM 722 C C . LEU A 1 91 ? -32.846 5.624 54.130 1.00 68.50 91 LEU A C 1
ATOM 724 O O . LEU A 1 91 ? -33.765 5.479 54.933 1.00 68.50 91 LEU A O 1
ATOM 728 N N . PHE A 1 92 ? -31.702 6.225 54.462 1.00 71.38 92 PHE A N 1
ATOM 729 C CA . PHE A 1 92 ? -31.396 6.700 55.808 1.00 71.38 92 PHE A CA 1
ATOM 730 C C . PHE A 1 92 ? -30.915 8.150 55.761 1.00 71.38 92 PHE A C 1
ATOM 732 O O . PHE A 1 92 ? -30.021 8.491 54.983 1.00 71.38 92 PHE A O 1
ATOM 739 N N . LYS A 1 93 ? -31.503 9.004 56.608 1.00 61.94 93 LYS A N 1
ATOM 740 C CA . LYS A 1 93 ? -30.943 10.328 56.898 1.00 61.94 93 LYS A CA 1
ATOM 741 C C . LYS A 1 93 ? -29.661 10.116 57.685 1.00 61.94 93 LYS A C 1
ATOM 743 O O . LYS A 1 93 ? -29.713 9.636 58.811 1.00 61.94 93 LYS A O 1
ATOM 748 N N . ASP A 1 94 ? -28.543 10.458 57.076 1.00 58.88 94 ASP A N 1
ATOM 749 C CA . ASP A 1 94 ? -27.226 10.326 57.675 1.00 58.88 94 ASP A CA 1
ATOM 750 C C . ASP A 1 94 ? -26.391 11.550 57.277 1.00 58.88 94 ASP A C 1
ATOM 752 O O . ASP A 1 94 ? -26.626 12.131 56.214 1.00 58.88 94 ASP A O 1
ATOM 756 N N . GLU A 1 95 ? -25.460 11.973 58.132 1.00 56.03 95 GLU A N 1
ATOM 757 C CA . GLU A 1 95 ? -24.662 13.201 57.938 1.00 56.03 95 GLU A CA 1
ATOM 758 C C . GLU A 1 95 ? -23.394 12.971 57.094 1.00 56.03 95 GLU A C 1
ATOM 760 O O . GLU A 1 95 ? -22.658 13.909 56.779 1.00 56.03 95 GLU A O 1
ATOM 765 N N . PHE A 1 96 ? -23.129 11.729 56.684 1.00 51.62 96 PHE A N 1
ATOM 766 C CA . PHE A 1 96 ? -21.961 11.382 55.875 1.00 51.62 96 PHE A CA 1
ATOM 767 C C . PHE A 1 96 ? -22.200 11.685 54.383 1.00 51.62 96 PHE A C 1
ATOM 769 O O . PHE A 1 96 ? -22.589 10.813 53.603 1.00 51.62 96 PHE A O 1
ATOM 776 N N . ASN A 1 97 ? -21.939 12.933 53.984 1.00 48.38 97 ASN A N 1
ATOM 777 C CA . ASN A 1 97 ? -21.894 13.396 52.590 1.00 48.38 97 ASN A CA 1
ATOM 778 C C . ASN A 1 97 ? -20.597 12.951 51.888 1.00 48.38 97 ASN A C 1
ATOM 780 O O . ASN A 1 97 ? -19.736 13.777 51.586 1.00 48.38 97 ASN A O 1
ATOM 784 N N . ASP A 1 98 ? -20.430 11.652 51.639 1.00 54.44 98 ASP A N 1
ATOM 785 C CA . ASP A 1 98 ? -19.318 11.176 50.810 1.00 54.44 98 ASP A CA 1
ATOM 786 C C . ASP A 1 98 ? -19.754 11.041 49.342 1.00 54.44 98 ASP A C 1
ATOM 788 O O . ASP A 1 98 ? -20.745 10.377 49.027 1.00 54.44 98 ASP A O 1
ATOM 792 N N . VAL A 1 99 ? -18.995 11.666 48.439 1.00 54.56 99 VAL A N 1
ATOM 793 C CA . VAL A 1 99 ? -19.284 11.818 46.995 1.00 54.56 99 VAL A CA 1
ATOM 794 C C . VAL A 1 99 ? -19.262 10.467 46.253 1.00 54.56 99 VAL A C 1
ATOM 796 O O . VAL A 1 99 ? -19.679 10.369 45.103 1.00 54.56 99 VAL A O 1
ATOM 799 N N . ASN A 1 100 ? -18.806 9.403 46.921 1.00 54.19 100 ASN A N 1
ATOM 800 C CA . ASN A 1 100 ? -18.634 8.066 46.354 1.00 54.19 100 ASN A CA 1
ATOM 801 C C . ASN A 1 100 ? -19.670 7.026 46.827 1.00 54.19 100 ASN A C 1
ATOM 803 O O . ASN A 1 100 ? -19.538 5.850 46.482 1.00 54.19 100 ASN A O 1
ATOM 807 N N . ARG A 1 101 ? -20.696 7.400 47.609 1.00 61.03 101 ARG A N 1
ATOM 808 C CA . ARG A 1 101 ? -21.773 6.461 47.982 1.00 61.03 101 ARG A CA 1
ATOM 809 C C . ARG A 1 101 ? -22.785 6.310 46.844 1.00 61.03 101 ARG A C 1
ATOM 811 O O . ARG A 1 101 ? -23.459 7.265 46.475 1.00 61.03 101 ARG A O 1
ATOM 818 N N . GLN A 1 102 ? -22.933 5.087 46.338 1.00 60.34 102 GLN A N 1
ATOM 819 C CA . GLN A 1 102 ? -24.029 4.711 45.443 1.00 60.34 102 GLN A CA 1
ATOM 820 C C . GLN A 1 102 ? -25.228 4.243 46.275 1.00 60.34 102 GLN A C 1
ATOM 822 O O . GLN A 1 102 ? -25.114 3.309 47.070 1.00 60.34 102 GLN A O 1
ATOM 827 N N . TYR A 1 103 ? -26.371 4.903 46.102 1.00 68.69 103 TYR A N 1
ATOM 828 C CA . TYR A 1 103 ? -27.636 4.499 46.713 1.00 68.69 103 TYR A CA 1
ATOM 829 C C . TYR A 1 103 ? -28.400 3.562 45.764 1.00 68.69 103 TYR A C 1
ATOM 831 O O . TYR A 1 103 ? -28.279 3.699 44.543 1.00 68.69 103 TYR A O 1
ATOM 839 N N . PRO A 1 104 ? -29.190 2.607 46.286 1.00 73.12 104 PRO A N 1
ATOM 840 C CA . PRO A 1 104 ? -29.934 1.681 45.443 1.00 73.12 104 PRO A CA 1
ATOM 841 C C . PRO A 1 104 ? -30.966 2.422 44.587 1.00 73.12 104 PRO A C 1
ATOM 843 O O . PRO A 1 104 ? -31.535 3.440 44.994 1.00 73.12 104 PRO A O 1
ATOM 846 N N . SER A 1 105 ? -31.214 1.885 43.395 1.00 82.12 105 SER A N 1
ATOM 847 C CA . SER A 1 105 ? -32.335 2.308 42.553 1.00 82.12 105 SER A CA 1
ATOM 848 C C . SER A 1 105 ? -33.593 1.541 42.954 1.00 82.12 105 SER A C 1
ATOM 850 O O . SER A 1 105 ? -33.501 0.389 43.382 1.00 82.12 105 SER A O 1
ATOM 852 N N . ILE A 1 106 ? -34.764 2.158 42.817 1.00 86.69 106 ILE A N 1
ATOM 853 C CA . ILE A 1 106 ? -36.056 1.505 43.066 1.00 86.69 106 ILE A CA 1
ATOM 854 C C . ILE A 1 106 ? -36.985 1.670 41.860 1.00 86.69 106 ILE A C 1
ATOM 856 O O . ILE A 1 106 ? -36.990 2.712 41.201 1.00 86.69 106 ILE A O 1
ATOM 860 N N . TYR A 1 107 ? -37.796 0.652 41.598 1.00 88.06 107 TYR A N 1
ATOM 861 C CA . TYR A 1 107 ? -38.855 0.663 40.594 1.00 88.06 107 TYR A CA 1
ATOM 862 C C . TYR A 1 107 ? -40.208 0.825 41.270 1.00 88.06 107 TYR A C 1
ATOM 864 O O . TYR A 1 107 ? -40.492 0.163 42.268 1.00 88.06 107 TYR A O 1
ATOM 872 N N . GLN A 1 108 ? -41.037 1.706 40.722 1.00 88.69 108 GLN A N 1
ATOM 873 C CA . GLN A 1 108 ? -42.413 1.905 41.146 1.00 88.69 108 GLN A CA 1
ATOM 874 C C . GLN A 1 108 ? -43.344 1.072 40.266 1.00 88.69 108 GLN A C 1
ATOM 876 O O . GLN A 1 108 ? -43.318 1.227 39.047 1.00 88.69 108 GLN A O 1
ATOM 881 N N . ILE A 1 109 ? -44.183 0.241 40.880 1.00 88.06 109 ILE A N 1
ATOM 882 C CA . ILE A 1 109 ? -45.279 -0.471 40.212 1.00 88.06 109 ILE A CA 1
ATOM 883 C C . ILE A 1 109 ? -46.592 0.165 40.660 1.00 88.06 109 ILE A C 1
ATOM 885 O O . ILE A 1 109 ? -46.806 0.344 41.863 1.00 88.06 109 ILE A O 1
ATOM 889 N N . GLU A 1 110 ? -47.468 0.498 39.709 1.00 84.81 110 GLU A N 1
ATOM 890 C CA . GLU A 1 110 ? -48.824 0.977 39.995 1.00 84.81 110 GLU A CA 1
ATOM 891 C C . GLU A 1 110 ? -49.875 0.013 39.435 1.00 84.81 110 GLU A C 1
ATOM 893 O O . GLU A 1 110 ? -49.797 -0.392 38.280 1.00 84.81 110 GLU A O 1
ATOM 898 N N . SER A 1 111 ? -50.905 -0.288 40.227 1.00 80.75 111 SER A N 1
ATOM 899 C CA . SER A 1 111 ? -52.149 -0.901 39.741 1.00 80.75 111 SER A CA 1
ATOM 900 C C . SER A 1 111 ? -53.335 -0.046 40.178 1.00 80.75 111 SER A C 1
ATOM 902 O O . SER A 1 111 ? -53.407 0.384 41.333 1.00 80.75 111 SER A O 1
ATOM 904 N N . SER A 1 112 ? -54.262 0.251 39.267 1.00 76.00 112 SER A N 1
ATOM 905 C CA . SER A 1 112 ? -55.477 1.009 39.579 1.00 76.00 112 SER A CA 1
ATOM 906 C C . SER A 1 112 ? -56.699 0.110 39.615 1.00 76.00 112 SER A C 1
ATOM 908 O O . SER A 1 112 ? -56.911 -0.698 38.716 1.00 76.00 112 SER A O 1
ATOM 910 N N . ASN A 1 113 ? -57.549 0.313 40.618 1.00 74.00 113 ASN A N 1
ATOM 911 C CA . ASN A 1 113 ? -58.866 -0.308 40.638 1.00 74.00 113 ASN A CA 1
ATOM 912 C C . ASN A 1 113 ? -59.868 0.472 39.768 1.00 74.00 113 ASN A C 1
ATOM 914 O O . ASN A 1 113 ? -59.647 1.633 39.421 1.00 74.00 113 ASN A O 1
ATOM 918 N N . GLU A 1 114 ? -61.019 -0.137 39.479 1.00 67.25 114 GLU A N 1
ATOM 919 C CA . GLU A 1 114 ? -62.098 0.468 38.673 1.00 67.25 114 GLU A CA 1
ATOM 920 C C . GLU A 1 114 ? -62.649 1.784 39.261 1.00 67.25 114 GLU A C 1
ATOM 922 O O . GLU A 1 114 ? -63.248 2.587 38.552 1.00 67.25 114 GLU A O 1
ATOM 927 N N . SER A 1 115 ? -62.424 2.035 40.557 1.00 65.31 115 SER A N 1
ATOM 928 C CA . SER A 1 115 ? -62.808 3.280 41.241 1.00 65.31 115 SER A CA 1
ATOM 929 C C . SER A 1 115 ? -61.746 4.390 41.175 1.00 65.31 115 SER A C 1
ATOM 931 O O . SER A 1 115 ? -61.928 5.445 41.781 1.00 65.31 115 SER A O 1
ATOM 933 N N . GLY A 1 116 ? -60.623 4.153 40.487 1.00 67.38 116 GLY A N 1
ATOM 934 C CA . GLY A 1 116 ? -59.527 5.110 40.319 1.00 67.38 116 GLY A CA 1
ATOM 935 C C . GLY A 1 116 ? -58.557 5.216 41.503 1.00 67.38 116 GLY A C 1
ATOM 936 O O . GLY A 1 116 ? -57.680 6.080 41.499 1.00 67.38 116 GLY A O 1
ATOM 937 N N . ARG A 1 117 ? -58.672 4.355 42.524 1.00 74.25 117 ARG A N 1
ATOM 938 C CA . ARG A 1 117 ? -57.676 4.254 43.603 1.00 74.25 117 ARG A CA 1
ATOM 939 C C . ARG A 1 117 ? -56.480 3.445 43.110 1.00 74.25 117 ARG A C 1
ATOM 941 O O . ARG A 1 117 ? -56.653 2.384 42.514 1.00 74.25 117 ARG A O 1
ATOM 948 N N . LYS A 1 118 ? -55.279 3.950 43.391 1.00 79.38 118 LYS A N 1
ATOM 949 C CA . LYS A 1 118 ? -54.008 3.351 42.977 1.00 79.38 118 LYS A CA 1
ATOM 950 C C . LYS A 1 118 ? -53.341 2.621 44.139 1.00 79.38 118 LYS A C 1
ATOM 952 O O . LYS A 1 118 ? -53.227 3.180 45.229 1.00 79.38 118 LYS A O 1
ATOM 957 N N . PHE A 1 119 ? -52.871 1.409 43.882 1.00 80.31 119 PHE A N 1
ATOM 958 C CA . PHE A 1 119 ? -51.942 0.669 44.727 1.00 80.31 119 PHE A CA 1
ATOM 959 C C . PHE A 1 119 ? -50.530 0.873 44.184 1.00 80.31 119 PHE A C 1
ATOM 961 O O . PHE A 1 119 ? -50.325 0.790 42.975 1.00 80.31 119 PHE A O 1
ATOM 968 N N . ILE A 1 120 ? -49.581 1.187 45.066 1.00 83.75 120 ILE A N 1
ATOM 969 C CA . ILE A 1 120 ? -48.197 1.506 44.699 1.00 83.75 120 ILE A CA 1
ATOM 970 C C . ILE A 1 120 ? -47.260 0.600 45.493 1.00 83.75 120 ILE A C 1
ATOM 972 O O . ILE A 1 120 ? -47.369 0.541 46.719 1.00 83.75 120 ILE A O 1
ATOM 976 N N . ALA A 1 121 ? -46.328 -0.067 44.813 1.00 86.25 121 ALA A N 1
ATOM 977 C CA . ALA A 1 121 ? -45.212 -0.769 45.445 1.00 86.25 121 ALA A CA 1
ATOM 978 C C . ALA A 1 121 ? -43.884 -0.275 44.896 1.00 86.25 121 ALA A C 1
ATOM 980 O O . ALA A 1 121 ? -43.780 0.161 43.750 1.00 86.25 121 ALA A O 1
ATOM 981 N N . TRP A 1 122 ? -42.871 -0.389 45.747 1.00 86.12 122 TRP A N 1
ATOM 982 C CA . TRP A 1 122 ? -41.496 -0.038 45.447 1.00 86.12 122 TRP A CA 1
ATOM 983 C C . TRP A 1 122 ? -40.648 -1.298 45.533 1.00 86.12 122 TRP A C 1
ATOM 985 O O . TRP A 1 122 ? -40.597 -1.937 46.584 1.00 86.12 122 TRP A O 1
ATOM 995 N N . VAL A 1 123 ? -39.984 -1.645 44.437 1.00 87.06 123 VAL A N 1
ATOM 996 C CA . VAL A 1 123 ? -39.103 -2.811 44.353 1.00 87.06 123 VAL A CA 1
ATOM 997 C C . VAL A 1 123 ? -37.673 -2.319 44.186 1.00 87.06 123 VAL A C 1
ATOM 999 O O . VAL A 1 123 ? -37.371 -1.584 43.248 1.00 87.06 123 VAL A O 1
ATOM 1002 N N . GLY A 1 124 ? -36.792 -2.685 45.116 1.00 82.56 124 GLY A N 1
ATOM 1003 C CA . GLY A 1 124 ? -35.373 -2.342 45.027 1.00 82.56 124 GLY A CA 1
ATOM 1004 C C . GLY A 1 124 ? -34.680 -3.105 43.903 1.00 82.56 124 GLY A C 1
ATOM 1005 O O . GLY A 1 124 ? -34.905 -4.304 43.737 1.00 82.56 124 GLY A O 1
ATOM 1006 N N . ASP A 1 125 ? -33.819 -2.423 43.152 1.00 81.12 125 ASP A N 1
ATOM 1007 C CA . ASP A 1 125 ? -32.964 -3.067 42.161 1.00 81.12 125 ASP A CA 1
ATOM 1008 C C . ASP A 1 125 ? -31.933 -3.944 42.884 1.00 81.12 125 ASP A C 1
ATOM 1010 O O . ASP A 1 125 ? -31.076 -3.449 43.618 1.00 81.12 125 ASP A O 1
ATOM 1014 N N . LYS A 1 126 ? -32.058 -5.266 42.722 1.00 73.69 126 LYS A N 1
ATOM 1015 C CA . LYS A 1 126 ? -31.155 -6.257 43.330 1.00 73.69 126 LYS A CA 1
ATOM 1016 C C . LYS A 1 126 ? -29.895 -6.485 42.487 1.00 73.69 126 LYS A C 1
ATOM 1018 O O . LYS A 1 126 ? -29.011 -7.226 42.917 1.00 73.69 126 LYS A O 1
ATOM 1023 N N . ARG A 1 127 ? -29.806 -5.890 41.291 1.00 72.81 127 ARG A N 1
ATOM 1024 C CA . ARG A 1 127 ? -28.629 -6.007 40.425 1.00 72.81 127 ARG A CA 1
ATOM 1025 C C . ARG A 1 127 ? -27.483 -5.191 41.013 1.00 72.81 127 ARG A C 1
ATOM 1027 O O . ARG A 1 127 ? -27.691 -4.161 41.653 1.00 72.81 127 ARG A O 1
ATOM 1034 N N . LEU A 1 128 ? -26.257 -5.666 40.802 1.00 68.38 128 LEU A N 1
ATOM 1035 C CA . LEU A 1 128 ? -25.075 -4.903 41.186 1.00 68.38 128 LEU A CA 1
ATOM 1036 C C . LEU A 1 128 ? -25.084 -3.572 40.420 1.00 68.38 128 LEU A C 1
ATOM 1038 O O . LEU A 1 128 ? -25.288 -3.594 39.202 1.00 68.38 128 LEU A O 1
ATOM 1042 N N . PRO A 1 129 ? -24.870 -2.430 41.097 1.00 68.75 129 PRO A N 1
ATOM 1043 C CA . PRO A 1 129 ? -24.784 -1.154 40.411 1.00 68.75 129 PRO A CA 1
ATOM 1044 C C . PRO A 1 129 ? -23.647 -1.206 39.393 1.00 68.75 129 PRO A C 1
ATOM 1046 O O . PRO A 1 129 ? -22.616 -1.853 39.617 1.00 68.75 129 PRO A O 1
ATOM 1049 N N . GLU A 1 130 ? -23.829 -0.528 38.261 1.00 69.75 130 GLU A N 1
ATOM 1050 C CA . GLU A 1 130 ? -22.767 -0.461 37.272 1.00 69.75 130 GLU A CA 1
ATOM 1051 C C . GLU A 1 130 ? -21.537 0.205 37.884 1.00 69.75 130 GLU A C 1
ATOM 1053 O O . GLU A 1 130 ? -21.551 1.364 38.307 1.00 69.75 130 GLU A O 1
ATOM 1058 N N . LEU A 1 131 ? -20.455 -0.567 37.950 1.00 78.25 131 LEU A N 1
ATOM 1059 C CA . LEU A 1 131 ? -19.190 -0.057 38.444 1.00 78.25 131 LEU A CA 1
ATOM 1060 C C . LEU A 1 131 ? -18.661 0.985 37.452 1.00 78.25 131 LEU A C 1
ATOM 1062 O O . LEU A 1 131 ? -18.627 0.688 36.250 1.00 78.25 131 LEU A O 1
ATOM 1066 N N . PRO A 1 132 ? -18.231 2.166 37.937 1.00 82.62 132 PRO A N 1
ATOM 1067 C CA . PRO A 1 132 ? -17.696 3.214 37.084 1.00 82.62 132 PRO A CA 1
ATOM 1068 C C . PRO A 1 132 ? -16.453 2.705 36.356 1.00 82.62 132 PRO A C 1
ATOM 1070 O O . PRO A 1 132 ? -15.593 2.047 36.951 1.00 82.62 132 PRO A O 1
ATOM 1073 N N . VAL A 1 133 ? -16.374 3.007 35.062 1.00 86.12 133 VAL A N 1
ATOM 1074 C CA . VAL A 1 133 ? -15.240 2.650 34.209 1.00 86.12 133 VAL A CA 1
ATOM 1075 C C . VAL A 1 133 ? -14.699 3.920 33.559 1.00 86.12 133 VAL A C 1
ATOM 1077 O O . VAL A 1 133 ? -15.495 4.732 33.087 1.00 86.12 133 VAL A O 1
ATOM 1080 N N . PRO A 1 134 ? -13.374 4.128 33.543 1.00 86.38 134 PRO A N 1
ATOM 1081 C CA . PRO A 1 134 ? -12.770 5.228 32.802 1.00 86.38 134 PRO A CA 1
ATOM 1082 C C . PRO A 1 134 ? -12.947 5.071 31.287 1.00 86.38 134 PRO A C 1
ATOM 1084 O O . PRO A 1 134 ? -12.987 3.956 30.762 1.00 86.38 134 PRO A O 1
ATOM 1087 N N . THR A 1 135 ? -12.945 6.205 30.594 1.00 87.00 135 THR A N 1
ATOM 1088 C CA . THR A 1 135 ? -12.956 6.288 29.129 1.00 87.00 135 THR A CA 1
ATOM 1089 C C . THR A 1 135 ? -11.664 6.949 28.677 1.00 87.00 135 THR A C 1
ATOM 1091 O O . THR A 1 135 ? -11.278 7.990 29.213 1.00 87.00 135 THR A O 1
ATOM 1094 N N . VAL A 1 136 ? -10.995 6.336 27.705 1.00 85.75 136 VAL A N 1
ATOM 1095 C CA . VAL A 1 136 ? -9.753 6.824 27.094 1.00 85.75 136 VAL A CA 1
ATOM 1096 C C . VAL A 1 136 ? -9.948 6.852 25.587 1.00 85.75 136 VAL A C 1
ATOM 1098 O O . VAL A 1 136 ? -10.602 5.964 25.043 1.00 85.75 136 VAL A O 1
ATOM 1101 N N . GLU A 1 137 ? -9.375 7.854 24.934 1.00 85.69 137 GLU A N 1
ATOM 1102 C CA . GLU A 1 137 ? -9.413 8.028 23.487 1.00 85.69 137 GLU A CA 1
ATOM 1103 C C . GLU A 1 137 ? -8.002 7.950 22.892 1.00 85.69 137 GLU A C 1
ATOM 1105 O O . GLU A 1 137 ? -7.050 8.561 23.385 1.00 85.69 137 GLU A O 1
ATOM 1110 N N . ALA A 1 138 ? -7.869 7.189 21.808 1.00 83.94 138 ALA A N 1
ATOM 1111 C CA . ALA A 1 138 ? -6.665 7.080 20.992 1.00 83.94 138 ALA A CA 1
ATOM 1112 C C . ALA A 1 138 ? -6.606 8.251 19.995 1.00 83.94 138 ALA A C 1
ATOM 1114 O O . ALA A 1 138 ? -6.907 8.101 18.814 1.00 83.94 138 ALA A O 1
ATOM 1115 N N . LYS A 1 139 ? -6.238 9.431 20.499 1.00 80.44 139 LYS A N 1
ATOM 1116 C CA . LYS A 1 139 ? -6.333 10.724 19.805 1.00 80.44 139 LYS A CA 1
ATOM 1117 C C . LYS A 1 139 ? -5.612 10.780 18.461 1.00 80.44 139 LYS A C 1
ATOM 1119 O O . LYS A 1 139 ? -6.158 11.296 17.491 1.00 80.44 139 LYS A O 1
ATOM 1124 N N . SER A 1 140 ? -4.358 10.329 18.397 1.00 80.00 140 SER A N 1
ATOM 1125 C CA . SER A 1 140 ? -3.605 10.370 17.138 1.00 80.00 140 SER A CA 1
ATOM 1126 C C . SER A 1 140 ? -2.398 9.449 17.129 1.00 80.00 140 SER A C 1
ATOM 1128 O O . SER A 1 140 ? -1.795 9.192 18.170 1.00 80.00 140 SER A O 1
ATOM 1130 N N . LEU A 1 141 ? -2.015 9.025 15.929 1.00 84.81 141 LEU A N 1
ATOM 1131 C CA . LEU A 1 141 ? -0.751 8.366 15.641 1.00 84.81 141 LEU A CA 1
ATOM 1132 C C . LEU A 1 141 ? 0.103 9.305 14.786 1.00 84.81 141 LEU A C 1
ATOM 1134 O O . LEU A 1 141 ? -0.429 9.933 13.867 1.00 84.81 141 LEU A O 1
ATOM 1138 N N . LYS A 1 142 ? 1.400 9.433 15.089 1.00 87.19 142 LYS A N 1
ATOM 1139 C CA . LYS A 1 142 ? 2.321 10.263 14.296 1.00 87.19 142 LYS A CA 1
ATOM 1140 C C . LYS A 1 142 ? 3.679 9.606 14.130 1.00 87.19 142 LYS A C 1
ATOM 1142 O O . LYS A 1 142 ? 4.222 9.035 15.077 1.00 87.19 142 LYS A O 1
ATOM 1147 N N . PHE A 1 143 ? 4.254 9.765 12.946 1.00 86.81 143 PHE A N 1
ATOM 1148 C CA . PHE A 1 143 ? 5.678 9.549 12.741 1.00 86.81 143 PHE A CA 1
ATOM 1149 C C . PHE A 1 143 ? 6.474 10.659 13.428 1.00 86.81 143 PHE A C 1
ATOM 1151 O O . PHE A 1 143 ? 6.040 11.807 13.478 1.00 86.81 143 PHE A O 1
ATOM 1158 N N . SER A 1 144 ? 7.644 10.332 13.961 1.00 85.44 144 SER A N 1
ATOM 1159 C CA . SER A 1 144 ? 8.575 11.299 14.530 1.00 85.44 144 SER A CA 1
ATOM 1160 C C . SER A 1 144 ? 9.987 10.948 14.103 1.00 85.44 144 SER A C 1
ATOM 1162 O O . SER A 1 144 ? 10.389 9.789 14.162 1.00 85.44 144 SER A O 1
ATOM 1164 N N . GLN A 1 145 ? 10.754 11.954 13.701 1.00 83.81 145 GLN A N 1
ATOM 1165 C CA . GLN A 1 145 ? 12.169 11.812 13.392 1.00 83.81 145 GLN A CA 1
ATOM 1166 C C . GLN A 1 145 ? 12.981 12.436 14.527 1.00 83.81 145 GLN A C 1
ATOM 1168 O O . GLN A 1 145 ? 13.039 13.659 14.684 1.00 83.81 145 GLN A O 1
ATOM 1173 N N . GLY A 1 146 ? 13.563 11.592 15.381 1.00 77.38 146 GLY A N 1
ATOM 1174 C CA . GLY A 1 146 ? 14.115 12.050 16.658 1.00 77.38 146 GLY A CA 1
ATOM 1175 C C . GLY A 1 146 ? 13.034 12.722 17.516 1.00 77.38 146 GLY A C 1
ATOM 1176 O O . GLY A 1 146 ? 12.070 12.073 17.917 1.00 77.38 146 GLY A O 1
ATOM 1177 N N . ASN A 1 147 ? 13.171 14.028 17.767 1.00 76.75 147 ASN A N 1
ATOM 1178 C CA . ASN A 1 147 ? 12.239 14.807 18.598 1.00 76.75 147 ASN A CA 1
ATOM 1179 C C . ASN A 1 147 ? 11.180 15.593 17.802 1.00 76.75 147 ASN A C 1
ATOM 1181 O O . ASN A 1 147 ? 10.399 16.319 18.413 1.00 76.75 147 ASN A O 1
ATOM 1185 N N . ILE A 1 148 ? 11.164 15.489 16.470 1.00 83.44 148 ILE A N 1
ATOM 1186 C CA . ILE A 1 148 ? 10.256 16.256 15.609 1.00 83.44 148 ILE A CA 1
ATOM 1187 C C . ILE A 1 148 ? 9.140 15.342 15.116 1.00 83.44 148 ILE A C 1
ATOM 1189 O O . ILE A 1 148 ? 9.409 14.375 14.406 1.00 83.44 148 ILE A O 1
ATOM 1193 N N . ASP A 1 149 ? 7.896 15.674 15.455 1.00 85.12 149 ASP A N 1
ATOM 1194 C CA . ASP A 1 149 ? 6.723 14.976 14.934 1.00 85.12 149 ASP A CA 1
ATOM 1195 C C . ASP A 1 149 ? 6.442 15.416 13.486 1.00 85.12 149 ASP A C 1
ATOM 1197 O O . ASP A 1 149 ? 6.412 16.609 13.172 1.00 85.12 149 ASP A O 1
ATOM 1201 N N . LEU A 1 150 ? 6.220 14.443 12.608 1.00 83.88 150 LEU A N 1
ATOM 1202 C CA . LEU A 1 150 ? 5.907 14.629 11.196 1.00 83.88 150 LEU A CA 1
ATOM 1203 C C . LEU A 1 150 ? 4.385 14.686 10.997 1.00 83.88 150 LEU A C 1
ATOM 1205 O O . LEU A 1 150 ? 3.617 14.030 11.703 1.00 83.88 150 LEU A O 1
ATOM 1209 N N . SER A 1 151 ? 3.939 15.483 10.025 1.00 80.31 151 SER A N 1
ATOM 1210 C CA . SER A 1 151 ? 2.521 15.613 9.656 1.00 80.31 151 SER A CA 1
ATOM 1211 C C . SER A 1 151 ? 2.070 14.615 8.585 1.00 80.31 151 SER A C 1
ATOM 1213 O O . SER A 1 151 ? 0.889 14.573 8.239 1.00 80.31 151 SER A O 1
ATOM 1215 N N . SER A 1 152 ? 2.997 13.836 8.035 1.00 79.69 152 SER A N 1
ATOM 1216 C CA . SER A 1 152 ? 2.763 12.884 6.955 1.00 79.69 152 SER A CA 1
ATOM 1217 C C . SER A 1 152 ? 1.971 11.659 7.418 1.00 79.69 152 SER A C 1
ATOM 1219 O O . SER A 1 152 ? 2.107 11.171 8.541 1.00 79.69 152 SER A O 1
ATOM 1221 N N . LYS A 1 153 ? 1.123 11.150 6.517 1.00 79.12 153 LYS A N 1
ATOM 1222 C CA . LYS A 1 153 ? 0.320 9.932 6.727 1.00 79.12 153 LYS A CA 1
ATOM 1223 C C . LYS A 1 153 ? 1.063 8.642 6.369 1.00 79.12 153 LYS A C 1
ATOM 1225 O O . LYS A 1 153 ? 0.629 7.549 6.732 1.00 79.12 153 LYS A O 1
ATOM 1230 N N . PHE A 1 154 ? 2.185 8.775 5.672 1.00 85.38 154 PHE A N 1
ATOM 1231 C CA . PHE A 1 154 ? 3.064 7.681 5.301 1.00 85.38 154 PHE A CA 1
ATOM 1232 C C . PHE A 1 154 ? 4.512 8.161 5.261 1.00 85.38 154 PHE A C 1
ATOM 1234 O O . PHE A 1 154 ? 4.768 9.298 4.867 1.00 85.38 154 PHE A O 1
ATOM 1241 N N . GLU A 1 155 ? 5.442 7.299 5.663 1.00 86.44 155 GLU A N 1
ATOM 1242 C CA . GLU A 1 155 ? 6.878 7.594 5.689 1.00 86.44 155 GLU A CA 1
ATOM 1243 C C . GLU A 1 155 ? 7.712 6.357 5.379 1.00 86.44 155 GLU A C 1
ATOM 1245 O O . GLU A 1 155 ? 7.262 5.227 5.588 1.00 86.44 155 GLU A O 1
ATOM 1250 N N . TYR A 1 156 ? 8.940 6.573 4.899 1.00 85.56 156 TYR A N 1
ATOM 1251 C CA . TYR A 1 156 ? 9.856 5.473 4.608 1.00 85.56 156 TYR A CA 1
ATOM 1252 C C . TYR A 1 156 ? 10.286 4.748 5.871 1.00 85.56 156 TYR A C 1
ATOM 1254 O O . TYR A 1 156 ? 10.848 5.366 6.774 1.00 85.56 156 TYR A O 1
ATOM 1262 N N . ALA A 1 157 ? 10.162 3.421 5.879 1.00 79.62 157 ALA A N 1
ATOM 1263 C CA . ALA A 1 157 ? 10.679 2.598 6.975 1.00 79.62 157 ALA A CA 1
ATOM 1264 C C . ALA A 1 157 ? 12.196 2.775 7.187 1.00 79.62 157 ALA A C 1
ATOM 1266 O O . ALA A 1 157 ? 12.717 2.617 8.284 1.00 79.62 157 ALA A O 1
ATOM 1267 N N . SER A 1 158 ? 12.925 3.113 6.126 1.00 80.06 158 SER A N 1
ATOM 1268 C CA . SER A 1 158 ? 14.372 3.328 6.158 1.00 80.06 158 SER A CA 1
ATOM 1269 C C . SER A 1 158 ? 14.787 4.725 6.625 1.00 80.06 158 SER A C 1
ATOM 1271 O O . SER A 1 158 ? 15.985 5.014 6.699 1.00 80.06 158 SER A O 1
ATOM 1273 N N . LEU A 1 159 ? 13.835 5.617 6.927 1.00 81.38 159 LEU A N 1
ATOM 1274 C CA . LEU A 1 159 ? 14.159 6.965 7.371 1.00 81.38 159 LEU A CA 1
ATOM 1275 C C . LEU A 1 159 ? 14.930 6.905 8.701 1.00 81.38 159 LEU A C 1
ATOM 1277 O O . LEU A 1 159 ? 14.526 6.257 9.670 1.00 81.38 159 LEU A O 1
ATOM 1281 N N . SER A 1 160 ? 16.079 7.582 8.748 1.00 78.19 160 SER A N 1
ATOM 1282 C CA . SER A 1 160 ? 16.958 7.558 9.920 1.00 78.19 160 SER A CA 1
ATOM 1283 C C . SER A 1 160 ? 16.254 8.134 11.148 1.00 78.19 160 SER A C 1
ATOM 1285 O O . SER A 1 160 ? 15.717 9.241 11.085 1.00 78.19 160 SER A O 1
ATOM 1287 N N . ASN A 1 161 ? 16.346 7.427 12.279 1.00 78.50 161 ASN A N 1
ATOM 1288 C CA . ASN A 1 161 ? 15.722 7.782 13.562 1.00 78.50 161 ASN A CA 1
ATOM 1289 C C . ASN A 1 161 ? 14.194 7.946 13.499 1.00 78.50 161 ASN A C 1
ATOM 1291 O O . ASN A 1 161 ? 13.635 8.727 14.276 1.00 78.50 161 ASN A O 1
ATOM 1295 N N . LEU A 1 162 ? 13.532 7.241 12.576 1.00 82.94 162 LEU A N 1
ATOM 1296 C CA . LEU A 1 162 ? 12.079 7.186 12.533 1.00 82.94 162 LEU A CA 1
ATOM 1297 C C . LEU A 1 162 ? 11.549 6.372 13.713 1.00 82.94 162 LEU A C 1
ATOM 1299 O O . LEU A 1 162 ? 11.947 5.230 13.934 1.00 82.94 162 LEU A O 1
ATOM 1303 N N . ILE A 1 163 ? 10.628 6.972 14.450 1.00 85.06 163 ILE A N 1
ATOM 1304 C CA . ILE A 1 163 ? 9.854 6.324 15.498 1.00 85.06 163 ILE A CA 1
ATOM 1305 C C . ILE A 1 163 ? 8.376 6.629 15.286 1.00 85.06 163 ILE A C 1
ATOM 1307 O O . ILE A 1 163 ? 8.011 7.653 14.703 1.00 85.06 163 ILE A O 1
ATOM 1311 N N . LEU A 1 164 ? 7.516 5.755 15.787 1.00 85.31 164 LEU A N 1
ATOM 1312 C CA . LEU A 1 164 ? 6.072 5.930 15.719 1.00 85.31 164 LEU A CA 1
ATOM 1313 C C . LEU A 1 164 ? 5.538 6.225 17.117 1.00 85.31 164 LEU A C 1
ATOM 1315 O O . LEU A 1 164 ? 5.789 5.452 18.038 1.00 85.31 164 LEU A O 1
ATOM 1319 N N . LYS A 1 165 ? 4.820 7.339 17.283 1.00 85.38 165 LYS A N 1
ATOM 1320 C CA . LYS A 1 165 ? 4.260 7.768 18.569 1.00 85.38 165 LYS A CA 1
ATOM 1321 C C . LYS A 1 165 ? 2.741 7.643 18.576 1.00 85.38 165 LYS A C 1
ATOM 1323 O O . LYS A 1 165 ? 2.063 8.267 17.756 1.00 85.38 165 LYS A O 1
ATOM 1328 N N . GLY A 1 166 ? 2.219 6.866 19.521 1.00 83.69 166 GLY A N 1
ATOM 1329 C CA . GLY A 1 166 ? 0.794 6.815 19.844 1.00 83.69 166 GLY A CA 1
ATOM 1330 C C . GLY A 1 166 ? 0.451 7.808 20.948 1.00 83.69 166 GLY A C 1
ATOM 1331 O O . GLY A 1 166 ? 1.062 7.761 22.016 1.00 83.69 166 GLY A O 1
ATOM 1332 N N . PHE A 1 167 ? -0.523 8.681 20.685 1.00 83.06 167 PHE A N 1
ATOM 1333 C CA . PHE A 1 167 ? -1.022 9.685 21.623 1.00 83.06 167 PHE A CA 1
ATOM 1334 C C . PHE A 1 167 ? -2.433 9.329 22.065 1.00 83.06 167 PHE A C 1
ATOM 1336 O O . PHE A 1 167 ? -3.344 9.247 21.239 1.00 83.06 167 PHE A O 1
ATOM 1343 N N . SER A 1 168 ? -2.631 9.173 23.368 1.00 83.50 168 SER A N 1
ATOM 1344 C CA . SER A 1 168 ? -3.957 8.952 23.946 1.00 83.50 168 SER A CA 1
ATOM 1345 C C . SER A 1 168 ? -4.213 9.849 25.147 1.00 83.50 168 SER A C 1
ATOM 1347 O O . SER A 1 168 ? -3.278 10.322 25.795 1.00 83.50 168 SER A O 1
ATOM 1349 N N . GLU A 1 169 ? -5.494 10.094 25.406 1.00 84.19 169 GLU A N 1
ATOM 1350 C CA . GLU A 1 169 ? -5.974 11.033 26.417 1.00 84.19 169 GLU A CA 1
ATOM 1351 C C . GLU A 1 169 ? -7.151 10.419 27.184 1.00 84.19 169 GLU A C 1
ATOM 1353 O O . GLU A 1 169 ? -8.007 9.736 26.615 1.00 84.19 169 GLU A O 1
ATOM 1358 N N . MET A 1 170 ? -7.196 10.635 28.499 1.00 84.19 170 MET A N 1
ATOM 1359 C CA . MET A 1 170 ? -8.314 10.180 29.324 1.00 84.19 170 MET A CA 1
ATOM 1360 C C . MET A 1 170 ? -9.462 11.187 29.263 1.00 84.19 170 MET A C 1
ATOM 1362 O O . MET A 1 170 ? -9.360 12.285 29.799 1.00 84.19 170 MET A O 1
ATOM 1366 N N . ILE A 1 171 ? -10.581 10.778 28.667 1.00 85.81 171 ILE A N 1
ATOM 1367 C CA . ILE A 1 171 ? -11.754 11.637 28.462 1.00 85.81 171 ILE A CA 1
ATOM 1368 C C . ILE A 1 171 ? -12.619 11.719 29.722 1.00 85.81 171 ILE A C 1
ATOM 1370 O O . ILE A 1 171 ? -13.151 12.775 30.058 1.00 85.81 171 ILE A O 1
ATOM 1374 N N . SER A 1 172 ? -12.765 10.609 30.452 1.00 84.62 172 SER A N 1
ATOM 1375 C CA . SER A 1 172 ? -13.573 10.586 31.674 1.00 84.62 172 SER A CA 1
ATOM 1376 C C . SER A 1 172 ? -13.023 9.617 32.711 1.00 84.62 172 SER A C 1
ATOM 1378 O O . SER A 1 172 ? -12.740 8.463 32.392 1.00 84.62 172 SER A O 1
ATOM 1380 N N . ASN A 1 173 ? -12.967 10.051 33.972 1.00 83.69 173 ASN A N 1
ATOM 1381 C CA . ASN A 1 173 ? -12.578 9.221 35.114 1.00 83.69 173 ASN A CA 1
ATOM 1382 C C . ASN A 1 173 ? -13.640 9.285 36.230 1.00 83.69 173 ASN A C 1
ATOM 1384 O O . ASN A 1 173 ? -13.410 9.914 37.271 1.00 83.69 173 ASN A O 1
ATOM 1388 N N . PRO A 1 174 ? -14.825 8.679 36.024 1.00 81.62 174 PRO A N 1
ATOM 1389 C CA . PRO A 1 174 ? -15.894 8.717 37.015 1.00 81.62 174 PRO A CA 1
ATOM 1390 C C . PRO A 1 174 ? -15.416 8.108 38.337 1.00 81.62 174 PRO A C 1
ATOM 1392 O O . PRO A 1 174 ? -14.809 7.035 38.346 1.00 81.62 174 PRO A O 1
ATOM 1395 N N . SER A 1 175 ? -15.659 8.816 39.444 1.00 78.50 175 SER A N 1
ATOM 1396 C CA . SER A 1 175 ? -15.303 8.399 40.813 1.00 78.50 175 SER A CA 1
ATOM 1397 C C . SER A 1 175 ? -13.834 7.988 41.001 1.00 78.50 175 SER A C 1
ATOM 1399 O O . SER A 1 175 ? -13.527 7.145 41.843 1.00 78.50 175 SER A O 1
ATOM 1401 N N . ASN A 1 176 ? -12.913 8.551 40.208 1.00 79.75 176 ASN A N 1
ATOM 1402 C CA . ASN A 1 176 ? -11.498 8.167 40.213 1.00 79.75 176 ASN A CA 1
ATOM 1403 C C . ASN A 1 176 ? -11.292 6.640 40.064 1.00 79.75 176 ASN A C 1
ATOM 1405 O O . ASN A 1 176 ? -10.485 6.016 40.769 1.00 79.75 176 ASN A O 1
ATOM 1409 N N . SER A 1 177 ? -12.085 6.033 39.179 1.00 82.81 177 SER A N 1
ATOM 1410 C CA . SER A 1 177 ? -12.126 4.594 38.921 1.00 82.81 177 SER A CA 1
ATOM 1411 C C . SER A 1 177 ? -10.931 4.073 38.128 1.00 82.81 177 SER A C 1
ATOM 1413 O O . SER A 1 177 ? -10.701 2.867 38.156 1.00 82.81 177 SER A O 1
ATOM 1415 N N . ALA A 1 178 ? -10.150 4.925 37.460 1.00 83.06 178 ALA A N 1
ATOM 1416 C CA . ALA A 1 178 ? -8.998 4.506 36.664 1.00 83.06 178 ALA A CA 1
ATOM 1417 C C . ALA A 1 178 ? -7.950 3.724 37.477 1.00 83.06 178 ALA A C 1
ATOM 1419 O O . ALA A 1 178 ? -7.584 4.115 38.588 1.00 83.06 178 ALA A O 1
ATOM 1420 N N . TYR A 1 179 ? -7.461 2.617 36.909 1.00 82.75 179 TYR A N 1
ATOM 1421 C CA . TYR A 1 179 ? -6.405 1.791 37.501 1.00 82.75 179 TYR A CA 1
ATOM 1422 C C . TYR A 1 179 ? -5.187 1.669 36.593 1.00 82.75 179 TYR A C 1
ATOM 1424 O O . TYR A 1 179 ? -4.095 2.090 36.962 1.00 82.75 179 TYR A O 1
ATOM 1432 N N . ARG A 1 180 ? -5.382 1.094 35.407 1.00 84.50 180 ARG A N 1
ATOM 1433 C CA . ARG A 1 180 ? -4.334 0.895 34.403 1.00 84.50 180 ARG A CA 1
ATOM 1434 C C . ARG A 1 180 ? -4.934 0.981 33.014 1.00 84.50 180 ARG A C 1
ATOM 1436 O O . ARG A 1 180 ? -6.134 0.772 32.854 1.00 84.50 180 ARG A O 1
ATOM 1443 N N . HIS A 1 181 ? -4.112 1.222 32.014 1.00 82.69 181 HIS A N 1
ATOM 1444 C CA . HIS A 1 181 ? -4.489 1.042 30.616 1.00 82.69 181 HIS A CA 1
ATOM 1445 C C . HIS A 1 181 ? -3.550 0.028 29.972 1.00 82.69 181 HIS A C 1
ATOM 1447 O O . HIS A 1 181 ? -2.456 -0.225 30.474 1.00 82.69 181 HIS A O 1
ATOM 1453 N N . ARG A 1 182 ? -4.022 -0.585 28.894 1.00 84.38 182 ARG A N 1
ATOM 1454 C CA . ARG A 1 182 ? -3.246 -1.457 28.023 1.00 84.38 182 ARG A CA 1
ATOM 1455 C C . ARG A 1 182 ? -3.231 -0.831 26.642 1.00 84.38 182 ARG A C 1
ATOM 1457 O O . ARG A 1 182 ? -4.305 -0.543 26.108 1.00 84.38 182 ARG A O 1
ATOM 1464 N N . CYS A 1 183 ? -2.041 -0.656 26.095 1.00 83.62 183 CYS A N 1
ATOM 1465 C CA . CYS A 1 183 ? -1.859 -0.196 24.728 1.00 83.62 183 CYS A CA 1
ATOM 1466 C C . CYS A 1 183 ? -1.383 -1.356 23.877 1.00 83.62 183 CYS A C 1
ATOM 1468 O O . CYS A 1 183 ? -0.447 -2.031 24.275 1.00 83.62 183 CYS A O 1
ATOM 1470 N N . ASP A 1 184 ? -2.029 -1.595 22.743 1.00 85.19 184 ASP A N 1
ATOM 1471 C CA . ASP A 1 184 ? -1.665 -2.676 21.830 1.00 85.19 184 ASP A CA 1
ATOM 1472 C C . ASP A 1 184 ? -1.467 -2.113 20.423 1.00 85.19 184 ASP A C 1
ATOM 1474 O O . ASP A 1 184 ? -2.246 -1.272 19.965 1.00 85.19 184 ASP A O 1
ATOM 1478 N N . TRP A 1 185 ? -0.437 -2.606 19.739 1.00 87.25 185 TRP A N 1
ATOM 1479 C CA . TRP A 1 185 ? -0.108 -2.240 18.367 1.00 87.25 185 TRP A CA 1
ATOM 1480 C C . TRP A 1 185 ? -0.543 -3.332 17.400 1.00 87.25 185 TRP A C 1
ATOM 1482 O O . TRP A 1 185 ? -0.363 -4.525 17.667 1.00 87.25 185 TRP A O 1
ATOM 1492 N N . PHE A 1 186 ? -1.068 -2.919 16.253 1.00 88.56 186 PHE A N 1
ATOM 1493 C CA . PHE A 1 186 ? -1.520 -3.828 15.214 1.00 88.56 186 PHE A CA 1
ATOM 1494 C C . PHE A 1 186 ? -0.969 -3.406 13.863 1.00 88.56 186 PHE A C 1
ATOM 1496 O O . PHE A 1 186 ? -0.824 -2.217 13.586 1.00 88.56 186 PHE A O 1
ATOM 1503 N N . VAL A 1 187 ? -0.706 -4.396 13.018 1.00 90.56 187 VAL A N 1
ATOM 1504 C CA . VAL A 1 187 ? -0.314 -4.203 11.624 1.00 90.56 187 VAL A CA 1
ATOM 1505 C C . VAL A 1 187 ? -1.332 -4.888 10.722 1.00 90.56 187 VAL A C 1
ATOM 1507 O O . VAL A 1 187 ? -1.824 -5.965 11.056 1.00 90.56 187 VAL A O 1
ATOM 1510 N N . SER A 1 188 ? -1.683 -4.268 9.602 1.00 90.50 188 SER A N 1
ATOM 1511 C CA . SER A 1 188 ? -2.613 -4.852 8.640 1.00 90.50 188 SER A CA 1
ATOM 1512 C C . SER A 1 188 ? -2.061 -6.158 8.079 1.00 90.50 188 SER A C 1
ATOM 1514 O O . SER A 1 188 ? -0.849 -6.378 8.072 1.00 90.50 188 SER A O 1
ATOM 1516 N N . LYS A 1 189 ? -2.920 -7.025 7.549 1.00 88.12 189 LYS A N 1
ATOM 1517 C CA . LYS A 1 189 ? -2.532 -8.109 6.644 1.00 88.12 189 LYS A CA 1
ATOM 1518 C C . LYS A 1 189 ? -1.885 -7.525 5.373 1.00 88.12 189 LYS A C 1
ATOM 1520 O O . LYS A 1 189 ? -2.041 -6.331 5.095 1.00 88.12 189 LYS A O 1
ATOM 1525 N N . PRO A 1 190 ? -1.083 -8.310 4.639 1.00 86.81 190 PRO A N 1
ATOM 1526 C CA . PRO A 1 190 ? -0.520 -7.850 3.374 1.00 86.81 190 PRO A CA 1
ATOM 1527 C C . PRO A 1 190 ? -1.621 -7.538 2.341 1.00 86.81 190 PRO A C 1
ATOM 1529 O O . PRO A 1 190 ? -2.735 -8.033 2.472 1.00 86.81 190 PRO A O 1
ATOM 1532 N N . GLY A 1 191 ? -1.300 -6.766 1.298 1.00 84.94 191 GLY A N 1
ATOM 1533 C CA . GLY A 1 191 ? -2.196 -6.525 0.151 1.00 84.94 191 GLY A CA 1
ATOM 1534 C C . GLY A 1 191 ? -2.951 -5.191 0.165 1.00 84.94 191 GLY A C 1
ATOM 1535 O O . GLY A 1 191 ? -3.421 -4.739 -0.880 1.00 84.94 191 GLY A O 1
ATOM 1536 N N . TYR A 1 192 ? -2.985 -4.503 1.307 1.00 86.81 192 TYR A N 1
ATOM 1537 C CA . TYR A 1 192 ? -3.499 -3.136 1.423 1.00 86.81 192 TYR A CA 1
ATOM 1538 C C . TYR A 1 192 ? -2.361 -2.135 1.210 1.00 86.81 192 TYR A C 1
ATOM 1540 O O . TYR A 1 192 ? -1.655 -1.787 2.152 1.00 86.81 192 TYR A O 1
ATOM 1548 N N . ILE A 1 193 ? -2.149 -1.691 -0.031 1.00 87.19 193 ILE A N 1
ATOM 1549 C CA . ILE A 1 193 ? -0.959 -0.892 -0.393 1.00 87.19 193 ILE A CA 1
ATOM 1550 C C . ILE A 1 193 ? -1.257 0.590 -0.660 1.00 87.19 193 ILE A C 1
ATOM 1552 O O . ILE A 1 193 ? -0.366 1.347 -1.048 1.00 87.19 193 ILE A O 1
ATOM 1556 N N . VAL A 1 194 ? -2.507 1.010 -0.453 1.00 85.25 194 VAL A N 1
ATOM 1557 C CA . VAL A 1 194 ? -2.960 2.398 -0.602 1.00 85.25 194 VAL A CA 1
ATOM 1558 C C . VAL A 1 194 ? -2.974 3.076 0.777 1.00 85.25 194 VAL A C 1
ATOM 1560 O O . VAL A 1 194 ? -3.701 2.624 1.666 1.00 85.25 194 VAL A O 1
ATOM 1563 N N . PRO A 1 195 ? -2.190 4.149 0.996 1.00 83.50 195 PRO A N 1
ATOM 1564 C CA . PRO A 1 195 ? -2.271 4.945 2.216 1.00 83.50 195 PRO A CA 1
ATOM 1565 C C . PRO A 1 195 ? -3.662 5.558 2.424 1.00 83.50 195 PRO A C 1
ATOM 1567 O O . PRO A 1 195 ? -4.393 5.825 1.471 1.00 83.50 195 PRO A O 1
ATOM 1570 N N . GLU A 1 196 ? -4.008 5.837 3.679 1.00 76.50 196 GLU A N 1
ATOM 1571 C CA . GLU A 1 196 ? -5.223 6.587 4.000 1.00 76.50 196 GLU A CA 1
ATOM 1572 C C . GLU A 1 196 ? -5.046 8.062 3.591 1.00 76.50 196 GLU A C 1
ATOM 1574 O O . GLU A 1 196 ? -4.243 8.798 4.172 1.00 76.50 196 GLU A O 1
ATOM 1579 N N . PHE A 1 197 ? -5.799 8.483 2.574 1.00 70.31 197 PHE A N 1
ATOM 1580 C CA . PHE A 1 197 ? -5.948 9.880 2.156 1.00 70.31 197 PHE A CA 1
ATOM 1581 C C . PHE A 1 197 ? -7.360 10.374 2.497 1.00 70.31 197 PHE A C 1
ATOM 1583 O O . PHE A 1 197 ? -8.222 9.573 2.858 1.00 70.31 197 PHE A O 1
ATOM 1590 N N . ASN A 1 198 ? -7.628 11.674 2.334 1.00 50.81 198 ASN A N 1
ATOM 1591 C CA . ASN A 1 198 ? -8.999 12.198 2.316 1.00 50.81 198 ASN A CA 1
ATOM 1592 C C . ASN A 1 198 ? -9.729 11.634 1.083 1.00 50.81 198 ASN A C 1
ATOM 1594 O O . ASN A 1 198 ? -9.771 12.261 0.028 1.00 50.81 198 ASN A O 1
ATOM 1598 N N . ILE A 1 199 ? -10.227 10.404 1.186 1.00 53.72 199 ILE A N 1
ATOM 1599 C CA . ILE A 1 199 ? -11.007 9.744 0.145 1.00 53.72 199 ILE A CA 1
ATOM 1600 C C . ILE A 1 199 ? -12.433 10.284 0.283 1.00 53.72 199 ILE A C 1
ATOM 1602 O O . ILE A 1 199 ? -13.123 9.974 1.247 1.00 53.72 199 ILE A O 1
ATOM 1606 N N . GLU A 1 200 ? -12.872 11.118 -0.664 1.00 44.00 200 GLU A N 1
ATOM 1607 C CA . GLU A 1 200 ? -14.193 11.778 -0.659 1.00 44.00 200 GLU A CA 1
ATOM 1608 C C . GLU A 1 200 ? -15.395 10.824 -0.873 1.00 44.00 200 GLU A C 1
ATOM 1610 O O . GLU A 1 200 ? -16.481 11.270 -1.237 1.00 44.00 200 GLU A O 1
ATOM 1615 N N . SER A 1 201 ? -15.269 9.510 -0.652 1.00 47.00 201 SER A N 1
ATOM 1616 C CA . SER A 1 201 ? -16.427 8.611 -0.749 1.00 47.00 201 SER A CA 1
ATOM 1617 C C . SER A 1 201 ? -16.363 7.424 0.211 1.00 47.00 201 SER A C 1
ATOM 1619 O O . SER A 1 201 ? -15.373 6.694 0.245 1.00 47.00 201 SER A O 1
ATOM 1621 N N . ASP A 1 202 ? -17.468 7.203 0.928 1.00 42.94 202 ASP A N 1
ATOM 1622 C CA . ASP A 1 202 ? -17.697 6.071 1.842 1.00 42.94 202 ASP A CA 1
ATOM 1623 C C . ASP A 1 202 ? -17.661 4.693 1.144 1.00 42.94 202 ASP A C 1
ATOM 1625 O O . ASP A 1 202 ? -17.588 3.666 1.810 1.00 42.94 202 ASP A O 1
ATOM 1629 N N . HIS A 1 203 ? -17.707 4.633 -0.193 1.00 43.47 203 HIS A N 1
ATOM 1630 C CA . HIS A 1 203 ? -17.753 3.365 -0.933 1.00 43.47 203 HIS A CA 1
ATOM 1631 C C . HIS A 1 203 ? -16.380 2.832 -1.375 1.00 43.47 203 HIS A C 1
ATOM 1633 O O . HIS A 1 203 ? -16.217 1.616 -1.470 1.00 43.47 203 HIS A O 1
ATOM 1639 N N . ASP A 1 204 ? -15.384 3.696 -1.601 1.00 46.94 204 ASP A N 1
ATOM 1640 C CA . ASP A 1 204 ? -14.019 3.267 -1.959 1.00 46.94 204 ASP A CA 1
ATOM 1641 C C . ASP A 1 204 ? -13.205 2.840 -0.720 1.00 46.94 204 ASP A C 1
ATOM 1643 O O . ASP A 1 204 ? -12.323 1.983 -0.809 1.00 46.94 204 ASP A O 1
ATOM 1647 N N . THR A 1 205 ? -13.505 3.408 0.453 1.00 50.81 205 THR A N 1
ATOM 1648 C CA . THR A 1 205 ? -12.800 3.141 1.721 1.00 50.81 205 THR A CA 1
ATOM 1649 C C . THR A 1 205 ? -13.052 1.734 2.253 1.00 50.81 205 THR A C 1
ATOM 1651 O O . THR A 1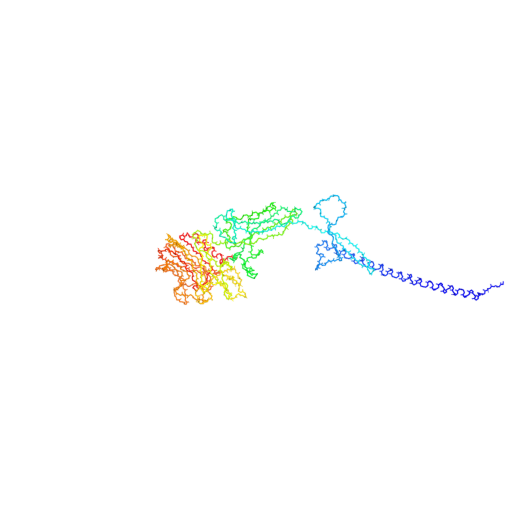 205 ? -12.171 1.137 2.868 1.00 50.81 205 THR A O 1
ATOM 1654 N N . GLU A 1 206 ? -14.228 1.178 1.973 1.00 51.69 206 GLU A N 1
ATOM 1655 C CA . GLU A 1 206 ? -14.673 -0.099 2.515 1.00 51.69 206 GLU A CA 1
ATOM 1656 C C . GLU A 1 206 ? -13.911 -1.318 1.968 1.00 51.69 206 GLU A C 1
ATOM 1658 O O . GLU A 1 206 ? -13.842 -2.336 2.656 1.00 51.69 206 GLU A O 1
ATOM 1663 N N . LEU A 1 207 ? -13.359 -1.248 0.754 1.00 59.50 207 LEU A N 1
ATOM 1664 C CA . LEU A 1 207 ? -12.655 -2.374 0.117 1.00 59.50 207 LEU A CA 1
ATOM 1665 C C . LEU A 1 207 ? -11.133 -2.194 0.082 1.00 59.50 207 LEU A C 1
ATOM 1667 O O . LEU A 1 207 ? -10.400 -3.179 0.089 1.00 59.50 207 LEU A O 1
ATOM 1671 N N . VAL A 1 208 ? -10.662 -0.947 0.021 1.00 72.06 208 VAL A N 1
ATOM 1672 C CA . VAL A 1 208 ? -9.257 -0.615 -0.265 1.00 72.06 208 VAL A CA 1
ATOM 1673 C C . VAL A 1 208 ? -8.421 -0.463 1.005 1.00 72.06 208 VAL A C 1
ATOM 1675 O O . VAL A 1 208 ? -7.203 -0.648 0.961 1.00 72.06 208 VAL A O 1
ATOM 1678 N N . LEU A 1 209 ? -9.055 -0.134 2.134 1.00 77.56 209 LEU A N 1
ATOM 1679 C CA . LEU A 1 209 ? -8.394 -0.001 3.428 1.00 77.56 209 LEU A CA 1
ATOM 1680 C C . LEU A 1 209 ? -8.675 -1.227 4.310 1.00 77.56 209 LEU A C 1
ATOM 1682 O O . LEU A 1 209 ? -9.771 -1.787 4.262 1.00 77.56 209 LEU A O 1
ATOM 1686 N N . PRO A 1 210 ? -7.703 -1.642 5.139 1.00 82.50 210 PRO A N 1
ATOM 1687 C CA . PRO A 1 210 ? -7.876 -2.777 6.036 1.00 82.50 210 PRO A CA 1
ATOM 1688 C C . PRO A 1 210 ? -8.894 -2.449 7.133 1.00 82.50 210 PRO A C 1
ATOM 1690 O O . PRO A 1 210 ? -8.817 -1.394 7.773 1.00 82.50 210 PRO A O 1
ATOM 1693 N N . ARG A 1 211 ? -9.825 -3.372 7.394 1.00 83.69 211 ARG A N 1
ATOM 1694 C CA . ARG A 1 211 ? -10.858 -3.230 8.426 1.00 83.69 211 ARG A CA 1
ATOM 1695 C C . ARG A 1 211 ? -10.362 -3.772 9.761 1.00 83.69 211 ARG A C 1
ATOM 1697 O O . ARG A 1 211 ? -9.950 -4.924 9.876 1.00 83.69 211 ARG A O 1
ATOM 1704 N N . PHE A 1 212 ? -10.421 -2.952 10.805 1.00 83.06 212 PHE A N 1
ATOM 1705 C CA . PHE A 1 212 ? -10.137 -3.414 12.163 1.00 83.06 212 PHE A CA 1
ATOM 1706 C C . PHE A 1 212 ? -11.397 -4.047 12.787 1.00 83.06 212 PHE A C 1
ATOM 1708 O O . PHE A 1 212 ? -12.460 -3.428 12.718 1.00 83.06 212 PHE A O 1
ATOM 1715 N N . PRO A 1 213 ? -11.309 -5.223 13.439 1.00 85.31 213 PRO A N 1
ATOM 1716 C CA . PRO A 1 213 ? -10.091 -5.979 13.755 1.00 85.31 213 PRO A CA 1
ATOM 1717 C C . PRO A 1 213 ? -9.687 -7.045 12.720 1.00 85.31 213 PRO A C 1
ATOM 1719 O O . PRO A 1 213 ? -8.578 -7.564 12.810 1.00 85.31 213 PRO A O 1
ATOM 1722 N N . ASP A 1 214 ? -10.553 -7.382 11.765 1.00 85.31 214 ASP A N 1
ATOM 1723 C CA . ASP A 1 214 ? -10.440 -8.606 10.956 1.00 85.31 214 ASP A CA 1
ATOM 1724 C C . ASP A 1 214 ? -9.203 -8.657 10.043 1.00 85.31 214 ASP A C 1
ATOM 1726 O O . ASP A 1 214 ? -8.616 -9.726 9.831 1.00 85.31 214 ASP A O 1
ATOM 1730 N N . ASP A 1 215 ? -8.759 -7.505 9.543 1.00 86.25 215 ASP A N 1
ATOM 1731 C CA . ASP A 1 215 ? -7.623 -7.380 8.627 1.00 86.25 215 ASP A CA 1
ATOM 1732 C C . ASP A 1 215 ? -6.326 -6.997 9.335 1.00 86.25 215 ASP A C 1
ATOM 1734 O O . ASP A 1 215 ? -5.353 -6.631 8.682 1.00 86.25 215 ASP A O 1
ATOM 1738 N N . TYR A 1 216 ? -6.283 -7.082 10.665 1.00 88.75 216 TYR A N 1
ATOM 1739 C CA . TYR A 1 216 ? -5.125 -6.707 11.464 1.00 88.75 216 TYR A CA 1
ATOM 1740 C C . TYR A 1 216 ? -4.604 -7.873 12.301 1.00 88.75 216 TYR A C 1
ATOM 1742 O O . TYR A 1 216 ? -5.356 -8.657 12.875 1.00 88.75 216 TYR A O 1
ATOM 1750 N N . ILE A 1 217 ? -3.281 -7.956 12.411 1.00 88.69 217 ILE A N 1
ATOM 1751 C CA . ILE A 1 217 ? -2.581 -8.884 13.297 1.00 88.69 217 ILE A CA 1
ATOM 1752 C C . ILE A 1 217 ? -1.911 -8.103 14.426 1.00 88.69 217 ILE A C 1
ATOM 1754 O O . I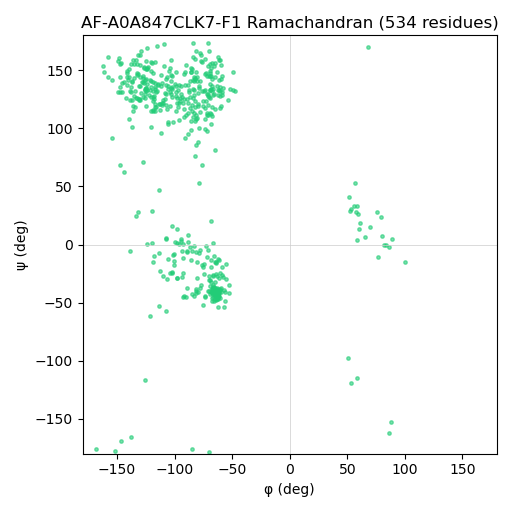LE A 1 217 ? -1.349 -7.023 14.224 1.00 88.69 217 ILE A O 1
ATOM 1758 N N . SER A 1 218 ? -1.984 -8.639 15.642 1.00 84.12 218 SER A N 1
ATOM 1759 C CA . SER A 1 218 ? -1.339 -8.035 16.807 1.00 84.12 218 SER A CA 1
ATOM 1760 C C . SER A 1 218 ? 0.177 -8.155 16.699 1.00 84.12 218 SER A C 1
ATOM 1762 O O . SER A 1 218 ? 0.692 -9.250 16.456 1.00 84.12 218 SER A O 1
ATOM 1764 N N . LEU A 1 219 ? 0.896 -7.066 16.957 1.00 76.88 219 LEU A N 1
ATOM 1765 C CA . LEU A 1 219 ? 2.350 -7.101 17.040 1.00 76.88 219 LEU A CA 1
ATOM 1766 C C . LEU A 1 219 ? 2.775 -7.795 18.348 1.00 76.88 219 LEU A C 1
ATOM 1768 O O . LEU A 1 219 ? 2.373 -7.351 19.425 1.00 76.88 219 LEU A O 1
ATOM 1772 N N . PRO A 1 220 ? 3.579 -8.874 18.293 1.00 58.81 220 PRO A N 1
ATOM 1773 C CA . PRO A 1 220 ? 3.673 -9.834 19.395 1.00 58.81 220 PRO A CA 1
ATOM 1774 C C . PRO A 1 220 ? 4.297 -9.358 20.724 1.00 58.81 220 PRO A C 1
ATOM 1776 O O . PRO A 1 220 ? 4.397 -10.186 21.622 1.00 58.81 220 PRO A O 1
ATOM 1779 N N . ILE A 1 221 ? 4.738 -8.101 20.913 1.00 51.59 221 ILE A N 1
ATOM 1780 C CA . ILE A 1 221 ? 5.549 -7.736 22.106 1.00 51.59 221 ILE A CA 1
ATOM 1781 C C . ILE A 1 221 ? 5.220 -6.383 22.790 1.00 51.59 221 ILE A C 1
ATOM 1783 O O . ILE A 1 221 ? 5.716 -6.143 23.883 1.00 51.59 221 ILE A O 1
ATOM 1787 N N . TYR A 1 222 ? 4.331 -5.518 22.292 1.00 56.91 222 TYR A N 1
ATOM 1788 C CA . TYR A 1 222 ? 4.224 -4.142 22.838 1.00 56.91 222 TYR A CA 1
ATOM 1789 C C . TYR A 1 222 ? 2.912 -3.837 23.561 1.00 56.91 222 TYR A C 1
ATOM 1791 O O . TYR A 1 222 ? 2.302 -2.796 23.333 1.00 56.91 222 TYR A O 1
ATOM 1799 N N . SER A 1 223 ? 2.485 -4.740 24.449 1.00 53.69 223 SER A N 1
ATOM 1800 C CA . SER A 1 223 ? 1.428 -4.426 25.414 1.00 53.69 223 SER A CA 1
ATOM 1801 C C . SER A 1 223 ? 2.006 -3.641 26.588 1.00 53.69 223 SER A C 1
ATOM 1803 O O . SER A 1 223 ? 2.415 -4.223 27.593 1.00 53.69 223 SER A O 1
ATOM 1805 N N . GLU A 1 224 ? 2.057 -2.318 26.474 1.00 60.56 224 GLU A N 1
ATOM 1806 C CA . GLU A 1 224 ? 2.484 -1.477 27.591 1.00 60.56 224 GLU A CA 1
ATOM 1807 C C . GLU A 1 224 ? 1.336 -1.294 28.585 1.00 60.56 224 GLU A C 1
ATOM 1809 O O . GLU A 1 224 ? 0.204 -0.965 28.216 1.00 60.56 224 GLU A O 1
ATOM 1814 N N . VAL A 1 225 ? 1.635 -1.534 29.863 1.00 60.44 225 VAL A N 1
ATOM 1815 C CA . VAL A 1 225 ? 0.711 -1.294 30.971 1.00 60.44 225 VAL A CA 1
ATOM 1816 C C . VAL A 1 225 ? 1.179 -0.050 31.709 1.00 60.44 225 VAL A C 1
ATOM 1818 O O . VAL A 1 225 ? 2.160 -0.104 32.448 1.00 60.44 225 VAL A O 1
ATOM 1821 N N . GLY A 1 226 ? 0.483 1.067 31.518 1.00 61.25 226 GLY A N 1
ATOM 1822 C CA . GLY A 1 226 ? 0.792 2.316 32.209 1.00 61.25 226 GLY A CA 1
ATOM 1823 C C . GLY A 1 226 ? -0.167 2.620 33.362 1.00 61.25 226 GLY A C 1
ATOM 1824 O O . GLY A 1 226 ? -1.295 2.119 33.428 1.00 61.25 226 GLY A O 1
ATOM 1825 N N . THR A 1 227 ? 0.294 3.473 34.281 1.00 57.19 227 THR A N 1
ATOM 1826 C CA . THR A 1 227 ? -0.447 3.916 35.480 1.00 57.19 227 THR A CA 1
ATOM 1827 C C . THR A 1 227 ? -0.712 5.425 35.520 1.00 57.19 227 THR A C 1
ATOM 1829 O O . THR A 1 227 ? -1.443 5.893 36.390 1.00 57.19 227 THR A O 1
ATOM 1832 N N . THR A 1 228 ? -0.106 6.206 34.620 1.00 58.12 228 THR A N 1
ATOM 1833 C CA . THR A 1 228 ? -0.296 7.664 34.507 1.00 58.12 228 THR A CA 1
ATOM 1834 C C . THR A 1 228 ? -1.670 7.993 33.904 1.00 58.12 228 THR A C 1
ATOM 1836 O O . THR A 1 228 ? -2.304 7.117 33.327 1.00 58.12 228 THR A O 1
ATOM 1839 N N . ILE A 1 229 ? -2.185 9.214 34.103 1.00 54.56 229 ILE A N 1
ATOM 1840 C CA . ILE A 1 229 ? -3.632 9.503 33.961 1.00 54.56 229 ILE A CA 1
ATOM 1841 C C . ILE A 1 229 ? -3.938 10.538 32.855 1.00 54.56 229 ILE A C 1
ATOM 1843 O O . ILE A 1 229 ? -5.084 10.634 32.437 1.00 54.56 229 ILE A O 1
ATOM 1847 N N . THR A 1 230 ? -2.953 11.294 32.353 1.00 56.91 230 THR A N 1
ATOM 1848 C CA . THR A 1 230 ? -3.225 12.503 31.544 1.00 56.91 230 THR A CA 1
ATOM 1849 C C . THR A 1 230 ? -2.798 12.424 30.076 1.00 56.91 230 THR A C 1
ATOM 1851 O O . THR A 1 230 ? -3.644 12.643 29.220 1.00 56.91 230 THR A O 1
ATOM 1854 N N . GLU A 1 231 ? -1.548 12.077 29.758 1.00 54.88 231 GLU A N 1
ATOM 1855 C CA . GLU A 1 231 ? -1.070 11.943 28.369 1.00 54.88 231 GLU A CA 1
ATOM 1856 C C . GLU A 1 231 ? -0.067 10.793 28.260 1.00 54.88 231 GLU A C 1
ATOM 1858 O O . GLU A 1 231 ? 0.778 10.602 29.141 1.00 54.88 231 GLU A O 1
ATOM 1863 N N . PHE A 1 232 ? -0.170 10.026 27.176 1.00 60.25 232 PHE A N 1
ATOM 1864 C CA . PHE A 1 232 ? 0.659 8.850 26.931 1.00 60.25 232 PHE A CA 1
ATOM 1865 C C . PHE A 1 232 ? 1.458 9.006 25.644 1.00 60.25 232 PHE A C 1
ATOM 1867 O O . PHE A 1 232 ? 0.910 9.413 24.621 1.00 60.25 232 PHE A O 1
ATOM 1874 N N . HIS A 1 233 ? 2.740 8.645 25.700 1.00 61.31 233 HIS A N 1
ATOM 1875 C CA . HIS A 1 233 ? 3.620 8.562 24.541 1.00 61.31 233 HIS A CA 1
ATOM 1876 C C . HIS A 1 233 ? 4.130 7.127 24.448 1.00 61.31 233 HIS A C 1
ATOM 1878 O O . HIS A 1 233 ? 5.034 6.745 25.187 1.00 61.31 233 HIS A O 1
ATOM 1884 N N . HIS A 1 234 ? 3.542 6.338 23.554 1.00 67.25 234 HIS A N 1
ATOM 1885 C CA . HIS A 1 234 ? 4.020 4.986 23.264 1.00 67.25 234 HIS A CA 1
ATOM 1886 C C . HIS A 1 234 ? 4.870 5.027 22.006 1.00 67.25 234 HIS A C 1
ATOM 1888 O O . HIS A 1 234 ? 4.418 5.573 21.000 1.00 67.25 234 HIS A O 1
ATOM 1894 N N . VAL A 1 235 ? 6.084 4.482 22.068 1.00 72.38 235 VAL A N 1
ATOM 1895 C CA . VAL A 1 235 ? 7.069 4.591 20.989 1.00 72.38 235 VAL A CA 1
ATOM 1896 C C . VAL A 1 235 ? 7.326 3.220 20.380 1.00 72.38 235 VAL A C 1
ATOM 1898 O O . VAL A 1 235 ? 7.778 2.314 21.072 1.00 72.38 235 VAL A O 1
ATOM 1901 N N . LEU A 1 236 ? 7.077 3.080 19.078 1.00 73.44 236 LEU A N 1
ATOM 1902 C CA . LEU A 1 236 ? 7.539 1.930 18.304 1.00 73.44 236 LEU A CA 1
ATOM 1903 C C . LEU A 1 236 ? 8.859 2.287 17.612 1.00 73.44 236 LEU A C 1
ATOM 1905 O O . LEU A 1 236 ? 8.936 3.276 16.875 1.00 73.44 236 LEU A O 1
ATOM 1909 N N . GLU A 1 237 ? 9.893 1.492 17.877 1.00 74.50 237 GLU A N 1
ATOM 1910 C CA . GLU A 1 237 ? 11.242 1.696 17.345 1.00 74.50 237 GLU A CA 1
ATOM 1911 C C . GLU A 1 237 ? 11.370 1.287 15.867 1.00 74.50 237 GLU A C 1
ATOM 1913 O O . GLU A 1 237 ? 10.627 0.445 15.351 1.00 74.50 237 GLU A O 1
ATOM 1918 N N . ASN A 1 238 ? 12.370 1.863 15.194 1.00 71.44 238 ASN A N 1
ATOM 1919 C CA . ASN A 1 238 ? 12.585 1.721 13.753 1.00 71.44 238 ASN A CA 1
ATOM 1920 C C . ASN A 1 238 ? 12.793 0.267 13.288 1.00 71.44 238 ASN A C 1
ATOM 1922 O O . ASN A 1 238 ? 12.295 -0.137 12.240 1.00 71.44 238 ASN A O 1
ATOM 1926 N N . GLU A 1 239 ? 13.484 -0.553 14.086 1.00 74.75 239 GLU A N 1
ATOM 1927 C CA . GLU A 1 239 ? 13.786 -1.953 13.740 1.00 74.75 239 GLU A CA 1
ATOM 1928 C C . GLU A 1 239 ? 12.526 -2.798 13.502 1.00 74.75 239 GLU A C 1
ATOM 1930 O O . GLU A 1 239 ? 12.553 -3.798 12.781 1.00 74.75 239 GLU A O 1
ATOM 1935 N N . ILE A 1 240 ? 11.408 -2.405 14.113 1.00 76.88 240 ILE A N 1
ATOM 1936 C CA . ILE A 1 240 ? 10.116 -3.061 13.928 1.00 76.88 240 ILE A CA 1
ATOM 1937 C C . ILE A 1 240 ? 9.421 -2.507 12.694 1.00 76.88 240 ILE A C 1
ATOM 1939 O O . ILE A 1 240 ? 8.896 -3.290 11.906 1.00 76.88 240 ILE A O 1
ATOM 1943 N N . LEU A 1 241 ? 9.454 -1.187 12.492 1.00 79.06 241 LEU A N 1
ATOM 1944 C CA . LEU A 1 241 ? 8.846 -0.537 11.327 1.00 79.06 241 LEU A CA 1
ATOM 1945 C C . LEU A 1 241 ? 9.396 -1.115 10.014 1.00 79.06 241 LEU A C 1
ATOM 1947 O O . LEU A 1 241 ? 8.624 -1.425 9.110 1.00 79.06 241 LEU A O 1
ATOM 1951 N N . GLN A 1 242 ? 10.703 -1.376 9.944 1.00 80.62 242 GLN A N 1
ATOM 1952 C CA . GLN A 1 242 ? 11.352 -1.974 8.767 1.00 80.62 242 GLN A CA 1
ATOM 1953 C C . GLN A 1 242 ? 10.845 -3.380 8.419 1.00 80.62 242 GLN A C 1
ATOM 1955 O O . GLN A 1 242 ? 10.837 -3.764 7.251 1.00 80.62 242 GLN A O 1
ATOM 1960 N N . LYS A 1 243 ? 10.373 -4.161 9.397 1.00 83.50 243 LYS A N 1
ATOM 1961 C CA . LYS A 1 243 ? 9.829 -5.509 9.144 1.00 83.50 243 LYS A CA 1
ATOM 1962 C C . LYS A 1 243 ? 8.440 -5.484 8.516 1.00 83.50 243 LYS A C 1
ATOM 1964 O O . LYS A 1 243 ? 8.011 -6.484 7.953 1.00 83.50 243 LYS A O 1
ATOM 1969 N N . TYR A 1 244 ? 7.742 -4.360 8.632 1.00 85.12 244 TYR A N 1
ATOM 1970 C CA . TYR A 1 244 ? 6.355 -4.212 8.209 1.00 85.12 244 TYR A CA 1
ATOM 1971 C C . TYR A 1 244 ? 6.197 -3.141 7.131 1.00 85.12 244 TYR A C 1
ATOM 1973 O O . TYR A 1 244 ? 5.141 -2.520 7.033 1.00 85.12 244 TYR A O 1
ATOM 1981 N N . SER A 1 245 ? 7.228 -2.915 6.313 1.00 86.81 245 SER A N 1
ATOM 1982 C CA . SER A 1 245 ? 7.086 -1.998 5.188 1.00 86.81 245 SER A CA 1
ATOM 1983 C C . SER A 1 245 ? 6.020 -2.475 4.195 1.00 86.81 245 SER A C 1
ATOM 1985 O O . SER A 1 245 ? 5.874 -3.672 3.946 1.00 86.81 245 SER A O 1
ATOM 1987 N N . GLY A 1 246 ? 5.255 -1.532 3.642 1.00 86.69 246 GLY A N 1
ATOM 1988 C CA . GLY A 1 246 ? 4.108 -1.798 2.776 1.00 86.69 246 GLY A CA 1
ATOM 1989 C C . GLY A 1 246 ? 2.834 -2.184 3.533 1.00 86.69 246 GLY A C 1
ATOM 1990 O O . GLY A 1 246 ? 1.994 -2.892 2.981 1.00 86.69 246 GLY A O 1
ATOM 1991 N N . ARG A 1 247 ? 2.705 -1.792 4.809 1.00 88.62 247 ARG A N 1
ATOM 1992 C CA . ARG A 1 247 ? 1.591 -2.178 5.694 1.00 88.62 247 ARG A CA 1
ATOM 1993 C C . ARG A 1 247 ? 1.056 -0.985 6.479 1.00 88.62 247 ARG A C 1
ATOM 1995 O O . ARG A 1 247 ? 1.789 -0.030 6.749 1.00 88.62 247 ARG A O 1
ATOM 2002 N N . HIS A 1 248 ? -0.205 -1.064 6.901 1.00 89.81 248 HIS A N 1
ATOM 2003 C CA . HIS A 1 248 ? -0.814 -0.082 7.799 1.00 89.81 248 HIS A CA 1
ATOM 2004 C C . HIS A 1 248 ? -0.576 -0.471 9.253 1.00 89.81 248 HIS A C 1
ATOM 2006 O O . HIS A 1 248 ? -0.736 -1.632 9.621 1.00 89.81 248 HIS A O 1
ATOM 2012 N N . ILE A 1 249 ? -0.236 0.500 10.094 1.00 89.00 249 ILE A N 1
ATOM 2013 C CA . ILE A 1 249 ? -0.132 0.340 11.544 1.00 89.00 249 ILE A CA 1
ATOM 2014 C C . ILE A 1 249 ? -1.190 1.190 12.227 1.00 89.00 249 ILE A C 1
ATOM 2016 O O . ILE A 1 249 ? -1.377 2.356 11.885 1.00 89.00 249 ILE A O 1
ATOM 2020 N N . LEU A 1 250 ? -1.822 0.618 13.246 1.00 88.75 250 LEU A N 1
ATOM 2021 C CA . LEU A 1 250 ? -2.660 1.343 14.192 1.00 88.75 250 LEU A CA 1
ATOM 2022 C C . LEU A 1 250 ? -2.271 0.995 15.627 1.00 88.75 250 LEU A C 1
ATOM 2024 O O . LEU A 1 250 ? -1.612 -0.018 15.891 1.00 88.75 250 LEU A O 1
ATOM 2028 N N . PHE A 1 251 ? -2.711 1.827 16.565 1.00 87.62 251 PHE A N 1
ATOM 2029 C CA . PHE A 1 251 ? -2.625 1.521 17.984 1.00 87.62 251 PHE A CA 1
ATOM 2030 C C . PHE A 1 251 ? -4.010 1.567 18.618 1.00 87.62 251 PHE A C 1
ATOM 2032 O O . PHE A 1 251 ? -4.920 2.267 18.165 1.00 87.62 251 PHE A O 1
ATOM 2039 N N . THR A 1 252 ? -4.165 0.806 19.691 1.00 88.38 252 THR A N 1
ATOM 2040 C CA . THR A 1 252 ? -5.386 0.793 20.490 1.00 88.38 252 THR A CA 1
ATOM 2041 C C . THR A 1 252 ? -5.063 1.050 21.943 1.00 88.38 252 THR A C 1
ATOM 2043 O O . THR A 1 252 ? -3.975 0.710 22.411 1.00 88.38 252 THR A O 1
ATOM 2046 N N . VAL A 1 253 ? -6.022 1.623 22.664 1.00 87.50 253 VAL A N 1
ATOM 2047 C CA . VAL A 1 253 ? -5.909 1.855 24.101 1.00 87.50 253 VAL A CA 1
ATOM 2048 C C . VAL A 1 253 ? -7.157 1.345 24.790 1.00 87.50 253 VAL A C 1
ATOM 2050 O O . VAL A 1 253 ? -8.280 1.721 24.459 1.00 87.50 253 VAL A O 1
ATOM 2053 N N . THR A 1 254 ? -6.948 0.466 25.763 1.00 88.88 254 THR A N 1
ATOM 2054 C CA . THR A 1 254 ? -8.007 -0.122 26.578 1.00 88.88 254 THR A CA 1
ATOM 2055 C C . THR A 1 254 ? -7.791 0.258 28.037 1.00 88.88 254 THR A C 1
ATOM 2057 O O . THR A 1 254 ? -6.808 -0.188 28.638 1.00 88.88 254 THR A O 1
ATOM 2060 N N . PRO A 1 255 ? -8.695 1.026 28.657 1.00 89.06 255 PRO A N 1
ATOM 2061 C CA . PRO A 1 255 ? -8.583 1.345 30.065 1.00 89.06 255 PRO A CA 1
ATOM 2062 C C . PRO A 1 255 ? -9.222 0.256 30.941 1.00 89.06 255 PRO A C 1
ATOM 2064 O O . PRO A 1 255 ? -10.165 -0.435 30.551 1.00 89.06 255 PRO A O 1
ATOM 2067 N N . TYR A 1 256 ? -8.709 0.116 32.158 1.00 88.00 256 TYR A N 1
ATOM 2068 C CA . TYR A 1 256 ? -9.209 -0.792 33.184 1.00 88.00 256 TYR A CA 1
ATOM 2069 C C . TYR A 1 256 ? -9.495 -0.008 34.458 1.00 88.00 256 TYR A C 1
ATOM 2071 O O . TYR A 1 256 ? -8.670 0.787 34.925 1.00 88.00 256 TYR A O 1
ATOM 2079 N N . ALA A 1 257 ? -10.662 -0.265 35.039 1.00 87.50 257 ALA A N 1
ATOM 2080 C CA . ALA A 1 257 ? -11.042 0.293 36.326 1.00 87.50 257 ALA A CA 1
ATOM 2081 C C . ALA A 1 257 ? -10.343 -0.433 37.492 1.00 87.50 257 ALA A C 1
ATOM 2083 O O . ALA A 1 257 ? -9.889 -1.570 37.354 1.00 87.50 257 ALA A O 1
ATOM 2084 N N . LYS A 1 258 ? -10.322 0.181 38.682 1.00 84.12 258 LYS A N 1
ATOM 2085 C CA . LYS A 1 258 ? -9.879 -0.438 39.951 1.00 84.12 258 LYS A CA 1
ATOM 2086 C C . LYS A 1 258 ? -10.729 -1.649 40.334 1.00 84.12 258 LYS A C 1
ATOM 2088 O O . LYS A 1 258 ? -10.247 -2.547 41.010 1.00 84.12 258 LYS A O 1
ATOM 2093 N N . SER A 1 259 ? -11.967 -1.697 39.845 1.00 82.62 259 SER A N 1
ATOM 2094 C CA . SER A 1 259 ? -12.845 -2.869 39.906 1.00 82.62 259 SER A CA 1
ATOM 2095 C C . SER A 1 259 ? -12.436 -4.004 38.960 1.00 82.62 259 SER A C 1
ATOM 2097 O O . SER A 1 259 ? -13.113 -5.024 38.913 1.00 82.62 259 SER A O 1
ATOM 2099 N N . LEU A 1 260 ? -11.366 -3.821 38.178 1.00 84.12 260 LEU A N 1
ATOM 2100 C CA . LEU A 1 260 ? -10.896 -4.710 37.113 1.00 84.12 260 LEU A CA 1
ATOM 2101 C C . LEU A 1 260 ? -11.857 -4.841 35.919 1.00 84.12 260 LEU A C 1
ATOM 2103 O O . LEU A 1 260 ? -11.581 -5.608 34.995 1.00 84.12 260 LEU A O 1
ATOM 2107 N N . LYS A 1 261 ? -12.941 -4.053 35.880 1.00 86.12 261 LYS A N 1
ATOM 2108 C CA . LYS A 1 261 ? -13.832 -3.959 34.717 1.00 86.12 261 LYS A CA 1
ATOM 2109 C C . LYS A 1 261 ? -13.081 -3.325 33.537 1.00 86.12 261 LYS A C 1
ATOM 2111 O O . LYS A 1 261 ? -12.444 -2.278 33.689 1.00 86.12 261 LYS A O 1
ATOM 2116 N N . LYS A 1 262 ? -13.143 -3.983 32.375 1.00 88.25 262 LYS A N 1
ATOM 2117 C CA . LYS A 1 262 ? -12.583 -3.503 31.103 1.00 88.25 262 LYS A CA 1
ATOM 2118 C C . LYS A 1 262 ? -13.470 -2.379 30.555 1.00 88.25 262 LYS A C 1
ATOM 2120 O O . LYS A 1 262 ? -14.689 -2.537 30.520 1.00 88.25 262 LYS A O 1
ATOM 2125 N N . GLY A 1 263 ? -12.863 -1.268 30.149 1.00 86.62 263 GLY A N 1
ATOM 2126 C CA . GLY A 1 263 ? -13.540 -0.196 29.422 1.00 86.62 263 GLY A CA 1
ATOM 2127 C C . GLY A 1 263 ? -13.595 -0.430 27.920 1.00 86.62 263 GLY A C 1
ATOM 2128 O O . GLY A 1 263 ? -13.171 -1.469 27.409 1.00 86.62 263 GLY A O 1
ATOM 2129 N N . TYR A 1 264 ? -14.132 0.560 27.214 1.00 88.50 264 TYR A N 1
ATOM 2130 C CA . TYR A 1 264 ? -14.159 0.551 25.758 1.00 88.50 264 TYR A CA 1
ATOM 2131 C C . TYR A 1 264 ? -12.738 0.676 25.194 1.00 88.50 264 TYR A C 1
ATOM 2133 O O . TYR A 1 264 ? -11.935 1.467 25.690 1.00 88.50 264 TYR A O 1
ATOM 2141 N N . THR A 1 265 ? -12.423 -0.119 24.171 1.00 88.81 265 THR A N 1
ATOM 2142 C CA . THR A 1 265 ? -11.139 -0.049 23.468 1.00 88.81 265 THR A CA 1
ATOM 2143 C C . THR A 1 265 ? -11.229 1.022 22.387 1.00 88.81 265 THR A C 1
ATOM 2145 O O . THR A 1 265 ? -11.985 0.864 21.433 1.00 88.81 265 THR A O 1
ATOM 2148 N N . SER A 1 266 ? -10.452 2.095 22.518 1.00 89.31 266 SER A N 1
ATOM 2149 C CA . SER A 1 266 ? -10.339 3.119 21.476 1.00 89.31 266 SER A CA 1
ATOM 2150 C C . SER A 1 266 ? -9.266 2.731 20.464 1.00 89.31 266 SER A C 1
ATOM 2152 O O . SER A 1 266 ? -8.208 2.235 20.851 1.00 89.31 266 SER A O 1
ATOM 2154 N N . VAL A 1 267 ? -9.523 2.998 19.184 1.00 88.88 267 VAL A N 1
ATOM 2155 C CA . VAL A 1 267 ? -8.639 2.679 18.051 1.00 88.88 267 VAL A CA 1
ATOM 2156 C C . VAL A 1 267 ? -8.212 3.977 17.372 1.00 88.88 267 VAL A C 1
ATOM 2158 O O . VAL A 1 267 ? -9.029 4.885 17.238 1.00 88.88 267 VAL A O 1
ATOM 2161 N N . SER A 1 268 ? -6.945 4.083 16.975 1.00 87.94 268 SER A N 1
ATOM 2162 C CA . SER A 1 268 ? -6.438 5.232 16.222 1.00 87.94 268 SER A CA 1
ATOM 2163 C C . SER A 1 268 ? -6.690 5.109 14.722 1.00 87.94 268 SER A C 1
ATOM 2165 O O . SER A 1 268 ? -6.811 4.001 14.202 1.00 87.94 268 SER A O 1
ATOM 2167 N N . SER A 1 269 ? -6.627 6.227 13.994 1.00 85.00 269 SER A N 1
ATOM 2168 C CA . SER A 1 269 ? -6.469 6.175 12.534 1.00 85.00 269 SER A CA 1
ATOM 2169 C C . SER A 1 269 ? -5.166 5.452 12.153 1.00 85.00 269 SER A C 1
ATOM 2171 O O . SER A 1 269 ? -4.156 5.626 12.854 1.00 85.00 269 SER A O 1
ATOM 2173 N N . PRO A 1 270 ? -5.167 4.648 11.078 1.00 87.19 270 PRO A N 1
ATOM 2174 C CA . PRO A 1 270 ? -3.975 3.962 10.608 1.00 87.19 270 PRO A CA 1
ATOM 2175 C C . PRO A 1 270 ? -2.952 4.921 9.979 1.00 87.19 270 PRO A C 1
ATOM 2177 O O . PRO A 1 270 ? -3.286 5.968 9.431 1.00 87.19 270 PRO A O 1
ATOM 2180 N N . LEU A 1 271 ? -1.678 4.536 10.023 1.00 88.44 271 LEU A N 1
ATOM 2181 C CA . LEU A 1 271 ? -0.602 5.136 9.230 1.00 88.44 271 LEU A CA 1
ATOM 2182 C C . LEU A 1 271 ? 0.046 4.075 8.348 1.00 88.44 271 LEU A C 1
ATOM 2184 O O . LEU A 1 271 ? 0.100 2.910 8.732 1.00 88.44 271 LEU A O 1
ATOM 2188 N N . TYR A 1 272 ? 0.555 4.464 7.182 1.00 89.12 272 TYR A N 1
ATOM 2189 C CA . TYR A 1 272 ? 1.152 3.523 6.232 1.00 89.12 272 TYR A CA 1
ATOM 2190 C C . TYR A 1 272 ? 2.682 3.567 6.280 1.00 89.12 272 TYR A C 1
ATOM 2192 O O . TYR A 1 272 ? 3.281 4.632 6.133 1.00 89.12 272 TYR A O 1
ATOM 2200 N N . ILE A 1 273 ? 3.330 2.416 6.466 1.00 88.44 273 ILE A N 1
ATOM 2201 C CA . ILE A 1 273 ? 4.787 2.312 6.344 1.00 88.44 273 ILE A CA 1
ATOM 2202 C C . ILE A 1 273 ? 5.129 2.153 4.866 1.00 88.44 273 ILE A C 1
ATOM 2204 O O . ILE A 1 273 ? 4.727 1.183 4.223 1.00 88.44 273 ILE A O 1
ATOM 2208 N N . TYR A 1 274 ? 5.877 3.106 4.328 1.00 87.94 274 TYR A N 1
ATOM 2209 C CA . TYR A 1 274 ? 6.100 3.247 2.899 1.00 87.94 274 TYR A CA 1
ATOM 2210 C C . TYR A 1 274 ? 7.490 2.769 2.454 1.00 87.94 274 TYR A C 1
ATOM 2212 O O . TYR A 1 274 ? 8.472 2.861 3.189 1.00 87.94 274 TYR A O 1
ATOM 2220 N N . GLY A 1 275 ? 7.563 2.330 1.195 1.00 85.94 275 GLY A N 1
ATOM 2221 C CA . GLY A 1 275 ? 8.795 2.158 0.424 1.00 85.94 275 GLY A CA 1
ATOM 2222 C C . GLY A 1 275 ? 9.764 1.056 0.878 1.00 85.94 275 GLY A C 1
ATOM 2223 O O . GLY A 1 275 ? 9.607 0.450 1.931 1.00 85.94 275 GLY A O 1
ATOM 2224 N N . PRO A 1 276 ? 10.793 0.753 0.076 1.00 89.44 276 PRO A N 1
ATOM 2225 C CA . PRO A 1 276 ? 11.764 -0.280 0.421 1.00 89.44 276 PRO A CA 1
ATOM 2226 C C . PRO A 1 276 ? 12.618 0.112 1.634 1.00 89.44 276 PRO A C 1
ATOM 2228 O O . PRO A 1 276 ? 12.875 1.289 1.893 1.00 89.44 276 PRO A O 1
ATOM 2231 N N . ASN A 1 277 ? 13.154 -0.901 2.318 1.00 84.12 277 ASN A N 1
ATOM 2232 C CA . ASN A 1 277 ? 14.056 -0.724 3.462 1.00 84.12 277 ASN A CA 1
ATOM 2233 C C . ASN A 1 277 ? 15.428 -0.140 3.075 1.00 84.12 277 ASN A C 1
ATOM 2235 O O . ASN A 1 277 ? 16.164 0.333 3.938 1.00 84.12 277 ASN A O 1
ATOM 2239 N N . PHE A 1 278 ? 15.761 -0.122 1.783 1.00 88.88 278 PHE A N 1
ATOM 2240 C CA . PHE A 1 278 ? 16.972 0.489 1.249 1.00 88.88 278 PHE A CA 1
ATOM 2241 C C . PHE A 1 278 ? 16.632 1.709 0.382 1.00 88.88 278 PHE A C 1
ATOM 2243 O O . PHE A 1 278 ? 16.013 1.579 -0.674 1.00 88.88 278 PHE A O 1
ATOM 2250 N N . THR A 1 279 ? 17.050 2.906 0.801 1.00 89.31 279 THR A N 1
ATOM 2251 C CA . THR A 1 279 ? 16.793 4.177 0.083 1.00 89.31 279 THR A CA 1
ATOM 2252 C C . THR A 1 279 ? 18.057 4.964 -0.254 1.00 89.31 279 THR A C 1
ATOM 2254 O O . THR A 1 279 ? 17.977 6.030 -0.868 1.00 89.31 279 THR A O 1
ATOM 2257 N N . THR A 1 280 ? 19.242 4.461 0.098 1.00 89.38 280 THR A N 1
ATOM 2258 C CA . THR A 1 280 ? 20.503 5.117 -0.258 1.00 89.38 280 THR A CA 1
ATOM 2259 C C . THR A 1 280 ? 20.629 5.211 -1.778 1.00 89.38 280 THR A C 1
ATOM 2261 O O . THR A 1 280 ? 20.479 4.222 -2.489 1.00 89.38 280 THR A O 1
ATOM 2264 N N . ASN A 1 281 ? 20.898 6.418 -2.282 1.00 90.19 281 ASN A N 1
ATOM 2265 C CA . ASN A 1 281 ? 20.947 6.752 -3.709 1.00 90.19 281 ASN A CA 1
ATOM 2266 C C . ASN A 1 281 ? 19.643 6.518 -4.502 1.00 90.19 281 ASN A C 1
ATOM 2268 O O . ASN A 1 281 ? 19.679 6.559 -5.732 1.00 90.19 281 ASN A O 1
ATOM 2272 N N . LEU A 1 282 ? 18.497 6.298 -3.851 1.00 92.88 282 LEU A N 1
ATOM 2273 C CA . LEU A 1 282 ? 17.193 6.270 -4.520 1.00 92.88 282 LEU A CA 1
ATOM 2274 C C . LEU A 1 282 ? 16.869 7.678 -5.015 1.00 92.88 282 LEU A C 1
ATOM 2276 O O . LEU A 1 282 ? 16.602 8.536 -4.185 1.00 92.88 282 LEU A O 1
ATOM 2280 N N . VAL A 1 283 ? 16.867 7.939 -6.322 1.00 93.19 283 VAL A N 1
ATOM 2281 C CA . VAL A 1 283 ? 16.642 9.290 -6.885 1.00 93.19 283 VAL A CA 1
ATOM 2282 C C . VAL A 1 283 ? 15.234 9.500 -7.434 1.00 93.19 283 VAL A C 1
ATOM 2284 O O . VAL A 1 283 ? 14.755 10.632 -7.496 1.00 93.19 283 VAL A O 1
ATOM 2287 N N . VAL A 1 284 ? 14.555 8.423 -7.826 1.00 94.25 284 VAL A N 1
ATOM 2288 C CA . VAL A 1 284 ? 13.168 8.454 -8.298 1.00 94.25 284 VAL A CA 1
ATOM 2289 C C . VAL A 1 284 ? 12.407 7.342 -7.602 1.00 94.25 284 VAL A C 1
ATOM 2291 O O . VAL A 1 284 ? 12.817 6.190 -7.674 1.00 94.25 284 VAL A O 1
ATOM 2294 N N . HIS A 1 285 ? 11.298 7.683 -6.954 1.00 94.94 285 HIS A N 1
ATOM 2295 C CA . HIS A 1 285 ? 10.306 6.732 -6.470 1.00 94.94 285 HIS A CA 1
ATOM 2296 C C . HIS A 1 285 ? 8.914 7.270 -6.779 1.00 94.94 285 HIS A C 1
ATOM 2298 O O . HIS A 1 285 ? 8.403 8.149 -6.090 1.00 94.94 285 HIS A O 1
ATOM 2304 N N . LEU A 1 286 ? 8.320 6.740 -7.839 1.00 94.88 286 LEU A N 1
ATOM 2305 C CA . LEU A 1 286 ? 6.971 7.055 -8.276 1.00 94.88 286 LEU A CA 1
ATOM 2306 C C . LEU A 1 286 ? 6.076 5.864 -7.953 1.00 94.88 286 LEU A C 1
ATOM 2308 O O . LEU A 1 286 ? 6.293 4.793 -8.502 1.00 94.88 286 LEU A O 1
ATOM 2312 N N . ASP A 1 287 ? 5.088 6.035 -7.080 1.00 92.81 287 ASP A N 1
ATOM 2313 C CA . ASP A 1 287 ? 4.102 4.999 -6.748 1.00 92.81 287 ASP A CA 1
ATOM 2314 C C . ASP A 1 287 ? 2.696 5.553 -6.971 1.00 92.81 287 ASP A C 1
ATOM 2316 O O . ASP A 1 287 ? 2.304 6.551 -6.358 1.00 92.81 287 ASP A O 1
ATOM 2320 N N . ALA A 1 288 ? 1.939 4.933 -7.873 1.00 89.88 288 ALA A N 1
ATOM 2321 C CA . ALA A 1 288 ? 0.594 5.371 -8.216 1.00 89.88 288 ALA A CA 1
ATOM 2322 C C . ALA A 1 288 ? -0.378 5.200 -7.035 1.00 89.88 288 ALA A C 1
ATOM 2324 O O . ALA A 1 288 ? -1.338 5.964 -6.911 1.00 89.88 288 ALA A O 1
ATOM 2325 N N . SER A 1 289 ? -0.109 4.260 -6.123 1.00 87.62 289 SER A N 1
ATOM 2326 C CA . SER A 1 289 ? -0.923 4.028 -4.922 1.00 87.62 289 SER A CA 1
ATOM 2327 C C . SER A 1 289 ? -0.833 5.178 -3.916 1.00 87.62 289 SER A C 1
ATOM 2329 O O . SER A 1 289 ? -1.742 5.346 -3.111 1.00 87.62 289 SER A O 1
ATOM 2331 N N . THR A 1 290 ? 0.204 6.021 -4.000 1.00 86.19 290 THR A N 1
ATOM 2332 C CA . THR A 1 290 ? 0.376 7.206 -3.133 1.00 86.19 290 THR A CA 1
ATOM 2333 C C . THR A 1 290 ? -0.164 8.509 -3.718 1.00 86.19 290 THR A C 1
ATOM 2335 O O . THR A 1 290 ? 0.030 9.573 -3.131 1.00 86.19 290 THR A O 1
ATOM 2338 N N . LEU A 1 291 ? -0.809 8.460 -4.887 1.00 82.44 291 LEU A N 1
ATOM 2339 C CA . LEU A 1 291 ? -1.365 9.658 -5.509 1.00 82.44 291 LEU A CA 1
ATOM 2340 C C . LEU A 1 291 ? -2.494 10.235 -4.648 1.00 82.44 291 LEU A C 1
ATOM 2342 O O . LEU A 1 291 ? -3.545 9.615 -4.489 1.00 82.44 291 LEU A O 1
ATOM 2346 N N . ASP A 1 292 ? -2.301 11.450 -4.144 1.00 74.75 292 ASP A N 1
ATOM 2347 C CA . ASP A 1 292 ? -3.387 12.207 -3.529 1.00 74.75 292 ASP A CA 1
ATOM 2348 C C . ASP A 1 292 ? -4.299 12.764 -4.629 1.00 74.75 292 ASP A C 1
ATOM 2350 O O . ASP A 1 292 ? -3.839 13.465 -5.541 1.00 74.75 292 ASP A O 1
ATOM 2354 N N . LEU A 1 293 ? -5.591 12.434 -4.548 1.00 69.06 293 LEU A N 1
ATOM 2355 C CA . LEU A 1 293 ? -6.587 12.832 -5.538 1.00 69.06 293 LEU A CA 1
ATOM 2356 C C . LEU A 1 293 ? -6.776 14.358 -5.589 1.00 69.06 293 LEU A C 1
ATOM 2358 O O . LEU A 1 293 ? -7.152 14.877 -6.637 1.00 69.06 293 LEU A O 1
ATOM 2362 N N . ASN A 1 294 ? -6.486 15.065 -4.494 1.00 69.50 294 ASN A N 1
ATOM 2363 C CA . ASN A 1 294 ? -6.706 16.507 -4.382 1.00 69.50 294 ASN A CA 1
ATOM 2364 C C . ASN A 1 294 ? -5.604 17.326 -5.065 1.00 69.50 294 ASN A C 1
ATOM 2366 O O . ASN A 1 294 ? -5.885 18.309 -5.748 1.00 69.50 294 ASN A O 1
ATOM 2370 N N . ASP A 1 295 ? -4.350 16.897 -4.915 1.00 67.69 295 ASP A N 1
ATOM 2371 C CA . ASP A 1 295 ? -3.185 17.680 -5.348 1.00 67.69 295 ASP A CA 1
ATOM 2372 C C . ASP A 1 295 ? -2.644 17.250 -6.717 1.00 67.69 295 ASP A C 1
ATOM 2374 O O . ASP A 1 295 ? -2.040 18.042 -7.447 1.00 67.69 295 ASP A O 1
ATOM 2378 N N . SER A 1 296 ? -2.815 15.973 -7.068 1.00 72.00 296 SER A N 1
ATOM 2379 C CA . SER A 1 296 ? -2.101 15.357 -8.197 1.00 72.00 296 SER A CA 1
ATOM 2380 C C . SER A 1 296 ? -2.944 15.244 -9.467 1.00 72.00 296 SER A C 1
ATOM 2382 O O . SER A 1 296 ? -2.403 14.989 -10.554 1.00 72.00 296 SER A O 1
ATOM 2384 N N . LEU A 1 297 ? -4.262 15.429 -9.349 1.00 73.12 297 LEU A N 1
ATOM 2385 C CA . LEU A 1 297 ? -5.228 15.092 -10.388 1.00 73.12 297 LEU A CA 1
ATOM 2386 C C . LEU A 1 297 ? -5.982 16.300 -10.935 1.00 73.12 297 LEU A C 1
ATOM 2388 O O . LEU A 1 297 ? -6.152 17.333 -10.297 1.00 73.12 297 LEU A O 1
ATOM 2392 N N . SER A 1 298 ? -6.475 16.124 -12.153 1.00 73.50 298 SER A N 1
ATOM 2393 C CA . SER A 1 298 ? -7.481 16.975 -12.769 1.00 73.50 298 SER A CA 1
ATOM 2394 C C . SER A 1 298 ? -8.642 16.097 -13.225 1.00 73.50 298 SER A C 1
ATOM 2396 O O . SER A 1 298 ? -8.434 15.109 -13.932 1.00 73.50 298 SER A O 1
ATOM 2398 N N . ILE A 1 299 ? -9.859 16.436 -12.798 1.00 70.62 299 ILE A N 1
ATOM 2399 C CA . ILE A 1 299 ? -11.074 15.736 -13.224 1.00 70.62 299 ILE A CA 1
ATOM 2400 C C . ILE A 1 299 ? -11.566 16.405 -14.496 1.00 70.62 299 ILE A C 1
ATOM 2402 O O . ILE A 1 299 ? -11.969 17.569 -14.477 1.00 70.62 299 ILE A O 1
ATOM 2406 N N . ILE A 1 300 ? -11.517 15.683 -15.615 1.00 70.88 300 ILE A N 1
ATOM 2407 C CA . ILE A 1 300 ? -11.914 16.241 -16.906 1.00 70.88 300 ILE A CA 1
ATOM 2408 C C . ILE A 1 300 ? -12.766 15.229 -17.649 1.00 70.88 300 ILE A C 1
ATOM 2410 O O . ILE A 1 300 ? -12.314 14.127 -17.944 1.00 70.88 300 ILE A O 1
ATOM 2414 N N . ASN A 1 301 ? -14.011 15.613 -17.937 1.00 70.00 301 ASN A N 1
ATOM 2415 C CA . ASN A 1 301 ? -15.041 14.737 -18.503 1.00 70.00 301 ASN A CA 1
ATOM 2416 C C . ASN A 1 301 ? -15.289 13.462 -17.666 1.00 70.00 301 ASN A C 1
ATOM 2418 O O . ASN A 1 301 ? -15.595 12.417 -18.224 1.00 70.00 301 ASN A O 1
ATOM 2422 N N . GLY A 1 302 ? -15.148 13.542 -16.336 1.00 70.06 302 GLY A N 1
ATOM 2423 C CA . GLY A 1 302 ? -15.337 12.402 -15.423 1.00 70.06 302 GLY A CA 1
ATOM 2424 C C . GLY A 1 302 ? -14.128 11.466 -15.288 1.00 70.06 302 GLY A C 1
ATOM 2425 O O . GLY A 1 302 ? -14.184 10.515 -14.508 1.00 70.06 302 GLY A O 1
ATOM 2426 N N . GLU A 1 303 ? -13.031 11.753 -15.996 1.00 74.62 303 GLU A N 1
ATOM 2427 C CA . GLU A 1 303 ? -11.789 10.980 -15.933 1.00 74.62 303 GLU A CA 1
ATOM 2428 C C . GLU A 1 303 ? -10.750 11.645 -15.031 1.00 74.62 303 GLU A C 1
ATOM 2430 O O . GLU A 1 303 ? -10.536 12.861 -15.086 1.00 74.62 303 GLU A O 1
ATOM 2435 N N . PHE A 1 304 ? -10.076 10.825 -14.226 1.00 79.25 304 PHE A N 1
ATOM 2436 C CA . PHE A 1 304 ? -9.038 11.246 -13.290 1.00 79.25 304 PHE A CA 1
ATOM 2437 C C . PHE A 1 304 ? -7.681 11.246 -13.993 1.00 79.25 304 PHE A C 1
ATOM 2439 O O . PHE A 1 304 ? -7.015 10.215 -14.098 1.00 79.25 304 PHE A O 1
ATOM 2446 N N . ARG A 1 305 ? -7.283 12.416 -14.499 1.00 86.62 305 ARG A N 1
ATOM 2447 C CA . ARG A 1 305 ? -6.020 12.615 -15.218 1.00 86.62 305 ARG A CA 1
ATOM 2448 C C . ARG A 1 305 ? -4.934 13.100 -14.274 1.00 86.62 305 ARG A C 1
ATOM 2450 O O . ARG A 1 305 ? -5.128 14.094 -13.573 1.00 86.62 305 ARG A O 1
ATOM 2457 N N . VAL A 1 306 ? -3.780 12.445 -14.295 1.00 89.81 306 VAL A N 1
ATOM 2458 C CA . VAL A 1 306 ? -2.642 12.786 -13.440 1.00 89.81 306 VAL A CA 1
ATOM 2459 C C . VAL A 1 306 ? -1.797 13.861 -14.109 1.00 89.81 306 VAL A C 1
ATOM 2461 O O . VAL A 1 306 ? -1.215 13.653 -15.172 1.00 89.81 306 VAL A O 1
ATOM 2464 N N . LYS A 1 307 ? -1.709 15.024 -13.466 1.00 90.69 307 LYS A N 1
ATOM 2465 C CA . LYS A 1 307 ? -0.857 16.133 -13.916 1.00 90.69 307 LYS A CA 1
ATOM 2466 C C . LYS A 1 307 ? 0.546 16.038 -13.319 1.00 90.69 307 LYS A C 1
ATOM 2468 O O . LYS A 1 307 ? 1.530 16.385 -13.973 1.00 90.69 307 LYS A O 1
ATOM 2473 N N . ASN A 1 308 ? 0.622 15.606 -12.064 1.00 91.00 308 ASN A N 1
ATOM 2474 C CA . ASN A 1 308 ? 1.846 15.555 -11.284 1.00 91.00 308 ASN A CA 1
ATOM 2475 C C . ASN A 1 308 ? 1.935 14.205 -10.576 1.00 91.00 308 ASN A C 1
ATOM 2477 O O . ASN A 1 308 ? 1.081 13.891 -9.756 1.00 91.00 308 ASN A O 1
ATOM 2481 N N . TRP A 1 309 ? 2.964 13.420 -10.874 1.00 92.25 309 TRP A N 1
ATOM 2482 C CA . TRP A 1 309 ? 3.275 12.210 -10.129 1.00 92.25 309 TRP A CA 1
ATOM 2483 C C . TRP A 1 309 ? 4.423 12.517 -9.177 1.00 92.25 309 TRP A C 1
ATOM 2485 O O . TRP A 1 309 ? 5.572 12.711 -9.590 1.00 92.25 309 TRP A O 1
ATOM 2495 N N . LYS A 1 310 ? 4.072 12.634 -7.894 1.00 90.38 310 LYS A N 1
ATOM 2496 C CA . LYS A 1 310 ? 5.010 12.996 -6.837 1.00 90.38 310 LYS A CA 1
ATOM 2497 C C . LYS A 1 310 ? 6.154 11.985 -6.772 1.00 90.38 310 LYS A C 1
ATOM 2499 O O . LYS A 1 310 ? 5.917 10.782 -6.683 1.00 90.38 310 LYS A O 1
ATOM 2504 N N . ASN A 1 311 ? 7.383 12.490 -6.788 1.00 90.94 311 ASN A N 1
ATOM 2505 C CA . ASN A 1 311 ? 8.554 11.694 -6.464 1.00 90.94 311 ASN A CA 1
ATOM 2506 C C . ASN A 1 311 ? 8.668 11.625 -4.943 1.00 90.94 311 ASN A C 1
ATOM 2508 O O . ASN A 1 311 ? 8.911 12.636 -4.290 1.00 90.94 311 ASN A O 1
ATOM 2512 N N . ASN A 1 312 ? 8.443 10.439 -4.388 1.00 89.06 312 ASN A N 1
ATOM 2513 C CA . ASN A 1 312 ? 8.502 10.224 -2.950 1.00 89.06 312 ASN A CA 1
ATOM 2514 C C . ASN A 1 312 ? 9.937 10.026 -2.448 1.00 89.06 312 ASN A C 1
ATOM 2516 O O . ASN A 1 312 ? 10.131 9.981 -1.242 1.00 89.06 312 ASN A O 1
ATOM 2520 N N . SER A 1 313 ? 10.936 9.929 -3.333 1.00 88.25 313 SER A N 1
ATOM 2521 C CA . SER A 1 313 ? 12.330 9.703 -2.944 1.00 88.25 313 SER A CA 1
ATOM 2522 C C . SER A 1 313 ? 12.781 10.633 -1.799 1.00 88.25 313 SER A C 1
ATOM 2524 O O . SER A 1 313 ? 12.656 11.852 -1.918 1.00 88.25 313 SER A O 1
ATOM 2526 N N . PRO A 1 314 ? 13.432 10.101 -0.744 1.00 82.69 314 PRO A N 1
ATOM 2527 C CA . PRO A 1 314 ? 14.006 10.930 0.315 1.00 82.69 314 PRO A CA 1
ATOM 2528 C C . PRO A 1 314 ? 15.144 11.852 -0.154 1.00 82.69 314 PRO A C 1
ATOM 2530 O O . PRO A 1 314 ? 15.550 12.744 0.587 1.00 82.69 314 PRO A O 1
ATOM 2533 N N . THR A 1 315 ? 15.713 11.616 -1.342 1.00 78.06 315 THR A N 1
ATOM 2534 C CA . THR A 1 315 ? 16.901 12.335 -1.835 1.00 78.06 315 THR A CA 1
ATOM 2535 C C . THR A 1 315 ? 16.590 13.356 -2.928 1.00 78.06 315 THR A C 1
ATOM 2537 O O . THR A 1 315 ? 17.448 14.175 -3.257 1.00 78.06 315 THR A O 1
ATOM 2540 N N . SER A 1 316 ? 15.380 13.333 -3.495 1.00 78.69 316 SER A N 1
ATOM 2541 C CA . SER A 1 316 ? 14.994 14.200 -4.608 1.00 78.69 316 SER A CA 1
ATOM 2542 C C . SER A 1 316 ? 13.507 14.523 -4.575 1.00 78.69 316 SER A C 1
ATOM 2544 O O . SER A 1 316 ? 12.667 13.633 -4.530 1.00 78.69 316 SER A O 1
ATOM 2546 N N . ASN A 1 317 ? 13.191 15.811 -4.716 1.00 77.44 317 ASN A N 1
ATOM 2547 C CA . ASN A 1 317 ? 11.818 16.320 -4.754 1.00 77.44 317 ASN A CA 1
ATOM 2548 C C . ASN A 1 317 ? 11.353 16.661 -6.183 1.00 77.44 317 ASN A C 1
ATOM 2550 O O . ASN A 1 317 ? 10.395 17.413 -6.367 1.00 77.44 317 ASN A O 1
ATOM 2554 N N . ILE A 1 318 ? 12.061 16.178 -7.212 1.00 86.06 318 ILE A N 1
ATOM 2555 C CA . ILE A 1 318 ? 11.708 16.457 -8.609 1.00 86.06 318 ILE A CA 1
ATOM 2556 C C . ILE A 1 318 ? 10.614 15.481 -9.040 1.00 86.06 318 ILE A C 1
ATOM 2558 O O . ILE A 1 318 ? 10.882 14.299 -9.258 1.00 86.06 318 ILE A O 1
ATOM 2562 N N . ASN A 1 319 ? 9.391 15.988 -9.164 1.00 90.94 319 ASN A N 1
ATOM 2563 C CA . ASN A 1 319 ? 8.230 15.205 -9.580 1.00 90.94 319 ASN A CA 1
ATOM 2564 C C . ASN A 1 319 ? 8.209 14.955 -11.095 1.00 90.94 319 ASN A C 1
ATOM 2566 O O . ASN A 1 319 ? 8.775 15.729 -11.871 1.00 90.94 319 ASN A O 1
ATOM 2570 N N . ALA A 1 320 ? 7.488 13.916 -11.520 1.00 93.12 320 ALA A N 1
ATOM 2571 C CA . ALA A 1 320 ? 7.172 13.718 -12.929 1.00 93.12 320 ALA A CA 1
ATOM 2572 C C . ALA A 1 320 ? 5.927 14.535 -13.292 1.00 93.12 320 ALA A C 1
ATOM 2574 O O . ALA A 1 320 ? 4.888 14.423 -12.644 1.00 93.12 320 ALA A O 1
ATOM 2575 N N . THR A 1 321 ? 6.019 15.377 -14.319 1.00 93.75 321 THR A N 1
ATOM 2576 C CA . THR A 1 321 ? 4.948 16.328 -14.652 1.00 93.75 321 THR A CA 1
ATOM 2577 C C . THR A 1 321 ? 4.499 16.213 -16.101 1.00 93.75 321 THR A C 1
ATOM 2579 O O . THR A 1 321 ? 5.266 15.822 -16.983 1.00 93.75 321 THR A O 1
ATOM 2582 N N . GLN A 1 322 ? 3.242 16.584 -16.338 1.00 92.62 322 GLN A N 1
ATOM 2583 C CA . GLN A 1 322 ? 2.662 16.788 -17.658 1.00 92.62 322 GLN A CA 1
ATOM 2584 C C . GLN A 1 322 ? 1.784 18.041 -17.638 1.00 92.62 322 GLN A C 1
ATOM 2586 O O . GLN A 1 322 ? 0.952 18.217 -16.754 1.00 92.62 322 GLN A O 1
ATOM 2591 N N . THR A 1 323 ? 1.944 18.919 -18.623 1.00 88.75 323 THR A N 1
ATOM 2592 C CA . THR A 1 323 ? 1.137 20.144 -18.756 1.00 88.75 323 THR A CA 1
ATOM 2593 C C . THR A 1 323 ? 0.073 20.025 -19.841 1.00 88.75 323 THR A C 1
ATOM 2595 O O . THR A 1 323 ? -0.959 20.688 -19.763 1.00 88.75 323 THR A O 1
ATOM 2598 N N . THR A 1 324 ? 0.289 19.154 -20.827 1.00 90.56 324 THR A N 1
ATOM 2599 C CA . THR A 1 324 ? -0.648 18.904 -21.921 1.00 90.56 324 THR A CA 1
ATOM 2600 C C . THR A 1 324 ? -1.689 17.888 -21.484 1.00 90.56 324 THR A C 1
ATOM 2602 O O . THR A 1 324 ? -1.404 16.701 -21.358 1.00 90.56 324 THR A O 1
ATOM 2605 N N . GLN A 1 325 ? -2.920 18.356 -21.303 1.00 87.56 325 GLN A N 1
ATOM 2606 C CA . GLN A 1 325 ? -4.038 17.559 -20.806 1.00 87.56 325 GLN A CA 1
ATOM 2607 C C . GLN A 1 325 ? -4.274 16.251 -21.575 1.00 87.56 325 GLN A C 1
ATOM 2609 O O . GLN A 1 325 ? -4.529 15.216 -20.963 1.00 87.56 325 GLN A O 1
ATOM 2614 N N . ALA A 1 326 ? -4.173 16.289 -22.907 1.00 86.75 326 ALA A N 1
ATOM 2615 C CA . ALA A 1 326 ? -4.379 15.120 -23.762 1.00 86.75 326 ALA A CA 1
ATOM 2616 C C . ALA A 1 326 ? -3.356 13.999 -23.504 1.00 86.75 326 ALA A C 1
ATOM 2618 O O . ALA A 1 326 ? -3.688 12.835 -23.681 1.00 86.75 326 ALA A O 1
ATOM 2619 N N . ASN A 1 327 ? -2.161 14.351 -23.021 1.00 91.69 327 ASN A N 1
ATOM 2620 C CA . ASN A 1 327 ? -1.060 13.423 -22.766 1.00 91.69 327 ASN A CA 1
ATOM 2621 C C . ASN A 1 327 ? -0.948 13.026 -21.285 1.00 91.69 327 ASN A C 1
ATOM 2623 O O . ASN A 1 327 ? 0.002 12.339 -20.909 1.00 91.69 327 ASN A O 1
ATOM 2627 N N . MET A 1 328 ? -1.854 13.502 -20.424 1.00 93.06 328 MET A N 1
ATOM 2628 C CA . MET A 1 328 ? -1.863 13.117 -19.014 1.00 93.06 328 MET A CA 1
ATOM 2629 C C . MET A 1 328 ? -2.312 11.659 -18.885 1.00 93.06 328 MET A C 1
ATOM 2631 O O . MET A 1 328 ? -3.389 11.336 -19.398 1.00 93.06 328 MET A O 1
ATOM 2635 N N . PRO A 1 329 ? -1.549 10.808 -18.176 1.00 92.94 329 PRO A N 1
ATOM 2636 C CA . PRO A 1 329 ? -1.990 9.453 -17.888 1.00 92.94 329 PRO A CA 1
ATOM 2637 C C . PRO A 1 329 ? -3.222 9.477 -16.980 1.00 92.94 329 PRO A C 1
ATOM 2639 O O . PRO A 1 329 ? -3.457 10.440 -16.245 1.00 92.94 329 PRO A O 1
ATOM 2642 N N . ILE A 1 330 ? -4.005 8.406 -17.020 1.00 88.69 330 ILE A N 1
ATOM 2643 C CA . ILE A 1 330 ? -5.181 8.228 -16.163 1.00 88.69 330 ILE A CA 1
ATOM 2644 C C . ILE A 1 330 ? -4.934 7.148 -15.123 1.00 88.69 330 ILE A C 1
ATOM 2646 O O . ILE A 1 330 ? -4.155 6.224 -15.360 1.00 88.69 330 ILE A O 1
ATOM 2650 N N . ILE A 1 331 ? -5.636 7.241 -13.995 1.00 84.56 331 ILE A N 1
ATOM 2651 C CA . ILE A 1 331 ? -5.750 6.108 -13.077 1.00 84.56 331 ILE A CA 1
ATOM 2652 C C . ILE A 1 331 ? -6.564 5.029 -13.786 1.00 84.56 331 ILE A C 1
ATOM 2654 O O . ILE A 1 331 ? -7.714 5.249 -14.171 1.00 84.56 331 ILE A O 1
ATOM 2658 N N . THR A 1 332 ? -5.944 3.876 -13.999 1.00 77.94 332 THR A N 1
ATOM 2659 C CA . THR A 1 332 ? -6.570 2.753 -14.693 1.00 77.94 332 THR A CA 1
ATOM 2660 C C . THR A 1 332 ? -7.746 2.254 -13.871 1.00 77.94 332 THR A C 1
ATOM 2662 O O . THR A 1 332 ? -7.671 2.243 -12.647 1.00 77.94 332 THR A O 1
ATOM 2665 N N . ARG A 1 333 ? -8.818 1.819 -14.530 1.00 68.44 333 ARG A N 1
ATOM 2666 C CA . ARG A 1 333 ? -9.975 1.182 -13.893 1.00 68.44 333 ARG A CA 1
ATOM 2667 C C . ARG A 1 333 ? -10.189 -0.176 -14.536 1.00 68.44 333 ARG A C 1
ATOM 2669 O O . ARG A 1 333 ? -10.098 -0.303 -15.755 1.00 68.44 333 ARG A O 1
ATOM 2676 N N . LEU A 1 334 ? -10.492 -1.189 -13.734 1.00 56.38 334 LEU A N 1
ATOM 2677 C CA . LEU A 1 334 ? -10.874 -2.494 -14.261 1.00 56.38 334 LEU A CA 1
ATOM 2678 C C . LEU A 1 334 ? -12.356 -2.456 -14.638 1.00 56.38 334 LEU A C 1
ATOM 2680 O O . LEU A 1 334 ? -13.233 -2.431 -13.781 1.00 56.38 334 LEU A O 1
ATOM 2684 N N . SER A 1 335 ? -12.624 -2.459 -15.943 1.00 48.41 335 SER A N 1
ATOM 2685 C CA . SER A 1 335 ? -13.963 -2.387 -16.546 1.00 48.41 335 SER A CA 1
ATOM 2686 C C . SER A 1 335 ? -14.882 -3.568 -16.205 1.00 48.41 335 SER A C 1
ATOM 2688 O O . SER A 1 335 ? -16.084 -3.482 -16.436 1.00 48.41 335 SER A O 1
ATOM 2690 N N . ASN A 1 336 ? -14.339 -4.647 -15.634 1.00 48.78 336 ASN A N 1
ATOM 2691 C CA . ASN A 1 336 ? -15.085 -5.850 -15.257 1.00 48.78 336 ASN A CA 1
ATOM 2692 C C . ASN A 1 336 ? -15.523 -5.867 -13.780 1.00 48.78 336 ASN A C 1
ATOM 2694 O O . ASN A 1 336 ? -16.132 -6.844 -13.345 1.00 48.78 336 ASN A O 1
ATOM 2698 N N . VAL A 1 337 ? -15.208 -4.828 -12.996 1.00 52.34 337 VAL A N 1
ATOM 2699 C CA . VAL A 1 337 ? -15.656 -4.728 -11.600 1.00 52.34 337 VAL A CA 1
ATOM 2700 C C . VAL A 1 337 ? -17.050 -4.081 -11.579 1.00 52.34 337 VAL A C 1
ATOM 2702 O O . VAL A 1 337 ? -17.202 -3.003 -12.155 1.00 52.34 337 VAL A O 1
ATOM 2705 N N . PRO A 1 338 ? -18.066 -4.691 -10.926 1.00 44.34 338 PRO A N 1
ATOM 2706 C CA . PRO A 1 338 ? -19.458 -4.215 -10.940 1.00 44.34 338 PRO A CA 1
ATOM 2707 C C . PRO A 1 338 ? -19.663 -2.764 -10.482 1.00 44.34 338 PRO A C 1
ATOM 2709 O O . PRO A 1 338 ? -20.694 -2.182 -10.790 1.00 44.34 338 PRO A O 1
ATOM 2712 N N . ASN A 1 339 ? -18.679 -2.179 -9.796 1.00 53.59 339 ASN A N 1
ATOM 2713 C CA . ASN A 1 339 ? -18.568 -0.757 -9.503 1.00 53.59 339 ASN A CA 1
ATOM 2714 C C . ASN A 1 339 ? -17.090 -0.364 -9.670 1.00 53.59 339 ASN A C 1
ATOM 2716 O O . ASN A 1 339 ? -16.273 -0.796 -8.855 1.00 53.59 339 ASN A O 1
ATOM 2720 N N . PRO A 1 340 ? -16.701 0.385 -10.718 1.00 52.22 340 PRO A N 1
ATOM 2721 C CA . PRO A 1 340 ? -15.309 0.769 -10.911 1.00 52.22 340 PRO A CA 1
ATOM 2722 C C . PRO A 1 340 ? -14.889 1.762 -9.820 1.00 52.22 340 PRO A C 1
ATOM 2724 O O . PRO A 1 340 ? -15.245 2.939 -9.873 1.00 52.22 340 PRO A O 1
ATOM 2727 N N . THR A 1 341 ? -14.138 1.281 -8.832 1.00 57.47 341 THR A N 1
ATOM 2728 C CA . THR A 1 341 ? -13.497 2.105 -7.800 1.00 57.47 341 THR A CA 1
ATOM 2729 C C . THR A 1 341 ? -12.239 2.775 -8.367 1.00 57.47 341 THR A C 1
ATOM 2731 O O . THR A 1 341 ? -11.734 2.404 -9.434 1.00 57.47 341 THR A O 1
ATOM 2734 N N . LEU A 1 342 ? -11.709 3.796 -7.683 1.00 59.66 342 LEU A N 1
ATOM 2735 C CA . LEU A 1 342 ? -10.450 4.443 -8.091 1.00 59.66 342 LEU A CA 1
ATOM 2736 C C . LEU A 1 342 ? -9.201 3.578 -7.848 1.00 59.66 342 LEU A C 1
ATOM 2738 O O . LEU A 1 342 ? -8.117 3.930 -8.312 1.00 59.66 342 LEU A O 1
ATOM 2742 N N . ALA A 1 343 ? -9.327 2.467 -7.123 1.00 63.34 343 ALA A N 1
ATOM 2743 C CA . ALA A 1 343 ? -8.275 1.474 -6.942 1.00 63.34 343 ALA A CA 1
ATOM 2744 C C . ALA A 1 343 ? -8.537 0.258 -7.839 1.00 63.34 343 ALA A C 1
ATOM 2746 O O . ALA A 1 343 ? -9.651 -0.250 -7.915 1.00 63.34 343 ALA A O 1
ATOM 2747 N N . THR A 1 344 ? -7.505 -0.247 -8.506 1.00 66.19 344 THR A N 1
ATOM 2748 C CA . THR A 1 344 ? -7.607 -1.464 -9.314 1.00 66.19 344 THR A CA 1
ATOM 2749 C C . THR A 1 344 ? -7.180 -2.676 -8.503 1.00 66.19 344 THR A C 1
ATOM 2751 O O . THR A 1 344 ? -6.122 -2.618 -7.867 1.00 66.19 344 THR A O 1
ATOM 2754 N N . PRO A 1 345 ? -7.915 -3.800 -8.571 1.00 69.56 345 PRO A N 1
ATOM 2755 C CA . PRO A 1 345 ? -7.368 -5.064 -8.112 1.00 69.56 345 PRO A CA 1
ATOM 2756 C C . PRO A 1 345 ? -6.102 -5.398 -8.907 1.00 69.56 345 PRO A C 1
ATOM 2758 O O . PRO A 1 345 ? -6.127 -5.518 -10.133 1.00 69.56 345 PRO A O 1
ATOM 2761 N N . PHE A 1 346 ? -4.983 -5.507 -8.195 1.00 77.12 346 PHE A N 1
ATOM 2762 C CA . PHE A 1 346 ? -3.691 -5.905 -8.752 1.00 77.12 346 PHE A CA 1
ATOM 2763 C C . PHE A 1 346 ? -3.592 -7.415 -8.897 1.00 77.12 346 PHE A C 1
ATOM 2765 O O . PHE A 1 346 ? -3.074 -7.910 -9.896 1.00 77.12 346 PHE A O 1
ATOM 2772 N N . GLN A 1 347 ? -4.108 -8.125 -7.896 1.00 75.62 347 GLN A N 1
ATOM 2773 C CA . GLN A 1 347 ? -4.162 -9.574 -7.847 1.00 75.62 347 GLN A CA 1
ATOM 2774 C C . GLN A 1 347 ? -5.574 -10.012 -7.486 1.00 75.62 347 GLN A C 1
ATOM 2776 O O . GLN A 1 347 ? -6.219 -9.446 -6.599 1.00 75.62 347 GLN A O 1
ATOM 2781 N N . ILE A 1 348 ? -6.025 -11.031 -8.203 1.00 75.00 348 ILE A N 1
ATOM 2782 C CA . ILE A 1 348 ? -7.255 -11.760 -7.942 1.00 75.00 348 ILE A CA 1
ATOM 2783 C C . ILE A 1 348 ? -6.814 -13.208 -7.763 1.00 75.00 348 ILE A C 1
ATOM 2785 O O . ILE A 1 348 ? -6.031 -13.712 -8.573 1.00 75.00 348 ILE A O 1
ATOM 2789 N N . ASP A 1 349 ? -7.231 -13.839 -6.674 1.00 69.31 349 ASP A N 1
ATOM 2790 C CA . ASP A 1 349 ? -6.943 -15.246 -6.439 1.00 69.31 349 ASP A CA 1
ATOM 2791 C C . ASP A 1 349 ? -7.742 -16.158 -7.387 1.00 69.31 349 ASP A C 1
ATOM 2793 O O . ASP A 1 349 ? -8.600 -15.714 -8.156 1.00 69.31 349 ASP A O 1
ATOM 2797 N N . ASP A 1 350 ? -7.443 -17.457 -7.344 1.00 69.88 350 ASP A N 1
ATOM 2798 C CA . ASP A 1 350 ? -8.088 -18.456 -8.202 1.00 69.88 350 ASP A CA 1
ATOM 2799 C C . ASP A 1 350 ? -9.605 -18.591 -7.935 1.00 69.88 350 ASP A C 1
ATOM 2801 O O . ASP A 1 350 ? -10.334 -19.143 -8.760 1.00 69.88 350 ASP A O 1
ATOM 2805 N N . GLU A 1 351 ? -10.091 -18.072 -6.802 1.00 72.38 351 GLU A N 1
ATOM 2806 C CA . GLU A 1 351 ? -11.496 -18.077 -6.381 1.00 72.38 351 GLU A CA 1
ATOM 2807 C C . GLU A 1 351 ? -12.236 -16.789 -6.787 1.00 72.38 351 GLU A C 1
ATOM 2809 O O . GLU A 1 351 ? -13.457 -16.700 -6.641 1.00 72.38 351 GLU A O 1
ATOM 2814 N N . GLY A 1 352 ? -11.525 -15.808 -7.349 1.00 70.94 352 GLY A N 1
ATOM 2815 C CA . GLY A 1 352 ? -12.082 -14.524 -7.765 1.00 70.94 352 GLY A CA 1
ATOM 2816 C C . GLY A 1 352 ? -12.071 -13.447 -6.677 1.00 70.94 352 GLY A C 1
ATOM 2817 O O . GLY A 1 352 ? -12.593 -12.355 -6.919 1.00 70.94 352 GLY A O 1
ATOM 2818 N N . ASN A 1 353 ? -11.482 -13.706 -5.505 1.00 73.75 353 ASN A N 1
ATOM 2819 C CA . ASN A 1 353 ? -11.331 -12.707 -4.453 1.00 73.75 353 ASN A CA 1
ATOM 2820 C C . ASN A 1 353 ? -10.102 -11.838 -4.709 1.00 73.75 353 ASN A C 1
ATOM 2822 O O . ASN A 1 353 ? -9.058 -12.283 -5.186 1.00 73.75 353 ASN A O 1
ATOM 2826 N N . ILE A 1 354 ? -10.219 -10.562 -4.365 1.00 75.50 354 ILE A N 1
ATOM 2827 C CA . ILE A 1 354 ? -9.142 -9.597 -4.554 1.00 75.50 354 ILE A CA 1
ATOM 2828 C C . ILE A 1 354 ? -8.173 -9.714 -3.384 1.00 75.50 354 ILE A C 1
ATOM 2830 O O . ILE A 1 354 ? -8.571 -9.556 -2.233 1.00 75.50 354 ILE A O 1
ATOM 2834 N N . SER A 1 355 ? -6.900 -9.961 -3.686 1.00 77.12 355 SER A N 1
ATOM 2835 C CA . SER A 1 355 ? -5.848 -10.094 -2.675 1.00 77.12 355 SER A CA 1
ATOM 2836 C C . SER A 1 355 ? -4.968 -8.858 -2.532 1.00 77.12 355 SER A C 1
ATOM 2838 O O . SER A 1 355 ? -4.366 -8.660 -1.480 1.00 77.12 355 SER A O 1
ATOM 2840 N N . VAL A 1 356 ? -4.877 -8.021 -3.570 1.00 84.06 356 VAL A N 1
ATOM 2841 C CA . VAL A 1 356 ? -4.082 -6.787 -3.539 1.00 84.06 356 VAL A CA 1
ATOM 2842 C C . VAL A 1 356 ? -4.855 -5.646 -4.178 1.00 84.06 356 VAL A C 1
ATOM 2844 O O . VAL A 1 356 ? -5.232 -5.721 -5.351 1.00 84.06 356 VAL A O 1
ATOM 2847 N N . TRP A 1 357 ? -5.020 -4.561 -3.425 1.00 80.69 357 TRP A N 1
ATOM 2848 C CA . TRP A 1 357 ? -5.621 -3.313 -3.887 1.00 80.69 357 TRP A CA 1
ATOM 2849 C C . TRP A 1 357 ? -4.556 -2.242 -4.055 1.00 80.69 357 TRP A C 1
ATOM 2851 O O . TRP A 1 357 ? -3.916 -1.854 -3.083 1.00 80.69 357 TRP A O 1
ATOM 2861 N N . GLY A 1 358 ? -4.406 -1.718 -5.270 1.00 83.62 358 GLY A N 1
ATOM 2862 C CA . GLY A 1 358 ? -3.458 -0.646 -5.568 1.00 83.62 358 GLY A CA 1
ATOM 2863 C C . GLY A 1 358 ? -3.971 0.285 -6.655 1.00 83.62 358 GLY A C 1
ATOM 2864 O O . GLY A 1 358 ? -5.126 0.205 -7.074 1.00 83.62 358 GLY A O 1
ATOM 2865 N N . ARG A 1 359 ? -3.100 1.155 -7.164 1.00 85.81 359 ARG A N 1
ATOM 2866 C CA . ARG A 1 359 ? -3.389 1.960 -8.359 1.00 85.81 359 ARG A CA 1
ATOM 2867 C C . ARG A 1 359 ? -2.322 1.759 -9.419 1.00 85.81 359 ARG A C 1
ATOM 2869 O O . ARG A 1 359 ? -1.163 1.519 -9.099 1.00 85.81 359 ARG A O 1
ATOM 2876 N N . ALA A 1 360 ? -2.719 1.903 -10.672 1.00 89.81 360 ALA A N 1
ATOM 2877 C CA . ALA A 1 360 ? -1.807 2.000 -11.794 1.00 89.81 360 ALA A CA 1
ATOM 2878 C C . ALA A 1 360 ? -2.214 3.142 -12.714 1.00 89.81 360 ALA A C 1
ATOM 2880 O O . ALA A 1 360 ? -3.355 3.610 -12.703 1.00 89.81 360 ALA A O 1
ATOM 2881 N N . LEU A 1 361 ? -1.245 3.597 -13.495 1.00 92.00 361 LEU A N 1
ATOM 2882 C CA . LEU A 1 361 ? -1.426 4.617 -14.506 1.00 92.00 361 LEU A CA 1
ATOM 2883 C C . LEU A 1 361 ? -1.380 3.994 -15.896 1.00 92.00 361 LEU A C 1
ATOM 2885 O O . LEU A 1 361 ? -0.591 3.077 -16.137 1.00 92.00 361 LEU A O 1
ATOM 2889 N N . GLY A 1 362 ? -2.197 4.516 -16.805 1.00 92.56 362 GLY A N 1
ATOM 2890 C CA . GLY A 1 362 ? -2.336 4.028 -18.174 1.00 92.56 362 GLY A CA 1
ATOM 2891 C C . GLY A 1 362 ? -2.759 5.125 -19.145 1.00 92.56 362 GLY A C 1
ATOM 2892 O O . GLY A 1 362 ? -2.929 6.287 -18.767 1.00 92.56 362 GLY A O 1
ATOM 2893 N N . ASN A 1 363 ? -2.947 4.743 -20.407 1.00 92.19 363 ASN A N 1
ATOM 2894 C CA . ASN A 1 363 ? -3.519 5.634 -21.415 1.00 92.19 363 ASN A CA 1
ATOM 2895 C C . ASN A 1 363 ? -5.041 5.668 -21.304 1.00 92.19 363 ASN A C 1
ATOM 2897 O O . ASN A 1 363 ? -5.664 4.656 -20.988 1.00 92.19 363 ASN A O 1
ATOM 2901 N N . LEU A 1 364 ? -5.633 6.814 -21.636 1.00 87.19 364 LEU A N 1
ATOM 2902 C CA . LEU A 1 364 ? -7.083 6.931 -21.792 1.00 87.19 364 LEU A CA 1
ATOM 2903 C C . LEU A 1 364 ? -7.555 6.440 -23.165 1.00 87.19 364 LEU A C 1
ATOM 2905 O O . LEU A 1 364 ? -8.593 5.795 -23.277 1.00 87.19 364 LEU A O 1
ATOM 2909 N N . ASP A 1 365 ? -6.809 6.781 -24.209 1.00 86.38 365 ASP A N 1
ATOM 2910 C CA . ASP A 1 365 ? -7.148 6.500 -25.598 1.00 86.38 365 ASP A CA 1
ATOM 2911 C C . ASP A 1 365 ? -5.899 6.023 -26.360 1.00 86.38 365 ASP A C 1
ATOM 2913 O O . ASP A 1 365 ? -4.891 5.638 -25.764 1.00 86.38 365 ASP A O 1
ATOM 2917 N N . SER A 1 366 ? -5.967 5.999 -27.690 1.00 87.19 366 SER A N 1
ATOM 2918 C CA . SER A 1 366 ? -4.841 5.601 -28.536 1.00 87.19 366 SER A CA 1
ATOM 2919 C C . SER A 1 366 ? -3.693 6.623 -28.568 1.00 87.19 366 SER A C 1
ATOM 2921 O O . SER A 1 366 ? -2.677 6.364 -29.213 1.00 87.19 366 SER A O 1
ATOM 2923 N N . ASN A 1 367 ? -3.831 7.793 -27.936 1.00 89.88 367 ASN A N 1
ATOM 2924 C CA . ASN A 1 367 ? -2.740 8.747 -27.778 1.00 89.88 367 ASN A CA 1
ATOM 2925 C C . ASN A 1 367 ? -1.877 8.352 -26.580 1.00 89.88 367 ASN A C 1
ATOM 2927 O O . ASN A 1 367 ? -2.362 8.077 -25.481 1.00 89.88 367 ASN A O 1
ATOM 2931 N N . MET A 1 368 ? -0.564 8.360 -26.793 1.00 94.00 368 MET A N 1
ATOM 2932 C CA . MET A 1 368 ? 0.389 7.969 -25.766 1.00 94.00 368 MET A CA 1
ATOM 2933 C C . MET A 1 368 ? 0.503 9.043 -24.686 1.00 94.00 368 MET A C 1
ATOM 2935 O O . MET A 1 368 ? 0.965 10.163 -24.928 1.00 94.00 368 MET A O 1
ATOM 2939 N N . SER A 1 369 ? 0.134 8.663 -23.470 1.00 96.06 369 SER A N 1
ATOM 2940 C CA . SER A 1 369 ? 0.370 9.470 -22.284 1.00 96.06 369 SER A CA 1
ATOM 2941 C C . SER A 1 369 ? 1.859 9.513 -21.972 1.00 96.06 369 SER A C 1
ATOM 2943 O O . SER A 1 369 ? 2.579 8.530 -22.173 1.00 96.06 369 SER A O 1
ATOM 2945 N N . ASN A 1 370 ? 2.331 10.652 -21.474 1.00 96.44 370 ASN A N 1
ATOM 2946 C CA . ASN A 1 370 ? 3.722 10.815 -21.079 1.00 96.44 370 ASN A CA 1
ATOM 2947 C C . ASN A 1 370 ? 3.885 11.769 -19.898 1.00 96.44 370 ASN A C 1
ATOM 2949 O O . ASN A 1 370 ? 3.046 12.637 -19.655 1.00 96.44 370 ASN A O 1
ATOM 2953 N N . MET A 1 371 ? 4.982 11.600 -19.170 1.00 96.25 371 MET A N 1
ATOM 2954 C CA . MET A 1 371 ? 5.420 12.472 -18.089 1.00 96.25 371 MET A CA 1
ATOM 2955 C C . MET A 1 371 ? 6.928 12.657 -18.147 1.00 96.25 371 MET A C 1
ATOM 2957 O O . MET A 1 371 ? 7.659 11.769 -18.580 1.00 96.25 371 MET A O 1
ATOM 2961 N N . LYS A 1 372 ? 7.389 13.810 -17.665 1.00 94.81 372 LYS A N 1
ATOM 2962 C CA . LYS A 1 372 ? 8.802 14.177 -17.682 1.00 94.81 372 LYS A CA 1
ATOM 2963 C C . LYS A 1 372 ? 9.303 14.533 -16.289 1.00 94.81 372 LYS A C 1
ATOM 2965 O O . LYS A 1 372 ? 8.666 15.312 -15.579 1.00 94.81 372 LYS A O 1
ATOM 2970 N N . ILE A 1 373 ? 10.472 14.001 -15.942 1.00 93.31 373 ILE A N 1
ATOM 2971 C CA . ILE A 1 373 ? 11.310 14.435 -14.821 1.00 93.31 373 ILE A CA 1
ATOM 2972 C C . ILE A 1 373 ? 12.526 15.130 -15.428 1.00 93.31 373 ILE A C 1
ATOM 2974 O O . ILE A 1 373 ? 13.227 14.554 -16.259 1.00 93.31 373 ILE A O 1
ATOM 2978 N N . SER A 1 374 ? 12.794 16.365 -15.023 1.00 87.81 374 SER A N 1
ATOM 2979 C CA . SER A 1 374 ? 13.954 17.116 -15.506 1.00 87.81 374 SER A CA 1
ATOM 2980 C C . SER A 1 374 ? 14.630 17.856 -14.369 1.00 87.81 374 SER A C 1
ATOM 2982 O O . SER A 1 374 ? 13.965 18.587 -13.634 1.00 87.81 374 SER A O 1
ATOM 2984 N N . SER A 1 375 ? 15.949 17.725 -14.263 1.00 76.12 375 SER A N 1
ATOM 2985 C CA . SER A 1 375 ? 16.761 18.582 -13.407 1.00 76.12 375 SER A CA 1
ATOM 2986 C C . SER A 1 375 ? 16.989 19.925 -14.108 1.00 76.12 375 SER A C 1
ATOM 2988 O O . SER A 1 375 ? 17.823 20.058 -14.996 1.00 76.12 375 SER A O 1
ATOM 2990 N N . SER A 1 376 ? 16.229 20.957 -13.741 1.00 60.09 376 SER A N 1
ATOM 2991 C CA . SER A 1 376 ? 16.519 22.321 -14.195 1.00 60.09 376 SER A CA 1
ATOM 2992 C C . SER A 1 376 ? 17.646 22.920 -13.350 1.00 60.09 376 SER A C 1
ATOM 2994 O O . SER A 1 376 ? 17.474 23.070 -12.140 1.00 60.09 376 SER A O 1
ATOM 2996 N N . SER A 1 377 ? 18.763 23.324 -13.960 1.00 50.97 377 SER A N 1
ATOM 2997 C CA . SER A 1 377 ? 19.655 24.319 -13.355 1.00 50.97 377 SER A CA 1
ATOM 2998 C C . SER A 1 377 ? 19.242 25.706 -13.848 1.00 50.97 377 SER A C 1
ATOM 3000 O O . SER A 1 377 ? 19.405 26.044 -15.016 1.00 50.97 377 SER A O 1
ATOM 3002 N N . ASN A 1 378 ? 18.667 26.519 -12.960 1.00 45.53 378 ASN A N 1
ATOM 3003 C CA . ASN A 1 378 ? 18.227 27.872 -13.319 1.00 45.53 378 ASN A CA 1
ATOM 3004 C C . ASN A 1 378 ? 19.372 28.899 -13.390 1.00 45.53 378 ASN A C 1
ATOM 3006 O O . ASN A 1 378 ? 19.122 30.016 -13.821 1.00 45.53 378 ASN A O 1
ATOM 3010 N N . ASP A 1 379 ? 20.613 28.538 -13.040 1.00 45.62 379 ASP A N 1
ATOM 3011 C CA . ASP A 1 379 ? 21.687 29.524 -12.826 1.00 45.62 379 ASP A CA 1
ATOM 3012 C C . ASP A 1 379 ? 23.019 29.209 -13.525 1.00 45.62 379 ASP A C 1
ATOM 3014 O O . ASP A 1 379 ? 24.071 29.628 -13.059 1.00 45.62 379 ASP A O 1
ATOM 3018 N N . GLY A 1 380 ? 23.021 28.482 -14.650 1.00 48.62 380 GLY A N 1
ATOM 3019 C CA . GLY A 1 380 ? 24.160 28.440 -15.589 1.00 48.62 380 GLY A CA 1
ATOM 3020 C C . GLY A 1 380 ? 25.530 27.971 -15.059 1.00 48.62 380 GLY A C 1
ATOM 3021 O O . GLY A 1 380 ? 26.496 28.017 -15.818 1.00 48.62 380 GLY A O 1
ATOM 3022 N N . ILE A 1 381 ? 25.643 27.533 -13.799 1.00 51.72 381 ILE A N 1
ATOM 3023 C CA . ILE A 1 381 ? 26.939 27.293 -13.145 1.00 51.72 381 ILE A CA 1
ATOM 3024 C C . ILE A 1 381 ? 27.199 25.807 -12.844 1.00 51.72 381 ILE A C 1
ATOM 3026 O O . ILE A 1 381 ? 28.359 25.416 -12.863 1.00 51.72 381 ILE A O 1
ATOM 3030 N N . GLU A 1 382 ? 26.195 24.927 -12.738 1.00 54.09 382 GLU A N 1
ATOM 3031 C CA . GLU A 1 382 ? 26.421 23.467 -12.718 1.00 54.09 382 GLU A CA 1
ATOM 3032 C C . GLU A 1 382 ? 25.276 22.707 -13.413 1.00 54.09 382 GLU A C 1
ATOM 3034 O O . GLU A 1 382 ? 24.094 22.957 -13.160 1.00 54.09 382 GLU A O 1
ATOM 3039 N N . ARG A 1 383 ? 25.612 21.773 -14.319 1.00 59.28 383 ARG A N 1
ATOM 3040 C CA . ARG A 1 383 ? 24.647 20.799 -14.859 1.00 59.28 383 ARG A CA 1
ATOM 3041 C C . ARG A 1 383 ? 24.328 19.793 -13.753 1.00 59.28 383 ARG A C 1
ATOM 3043 O O . ARG A 1 383 ? 25.200 19.026 -13.353 1.00 59.28 383 ARG A O 1
ATOM 3050 N N . SER A 1 384 ? 23.091 19.801 -13.264 1.00 71.06 384 SER A N 1
ATOM 3051 C CA . SER A 1 384 ? 22.618 18.799 -12.307 1.00 71.06 384 SER A CA 1
ATOM 3052 C C . SER A 1 384 ? 22.145 17.567 -13.074 1.00 71.06 384 SER A C 1
ATOM 3054 O O . SER A 1 384 ? 21.250 17.671 -13.911 1.00 71.06 384 SER A O 1
ATOM 3056 N N . TYR A 1 385 ? 22.758 16.413 -12.822 1.00 81.44 385 TYR A N 1
ATOM 3057 C CA . TYR A 1 385 ? 22.372 15.139 -13.430 1.00 81.44 385 TYR A CA 1
ATOM 3058 C C . TYR A 1 385 ? 21.451 14.364 -12.488 1.00 81.44 385 TYR A C 1
ATOM 3060 O O . TYR A 1 385 ? 21.739 14.257 -11.298 1.00 81.44 385 TYR A O 1
ATOM 3068 N N . ILE A 1 386 ? 20.387 13.768 -13.028 1.00 86.00 386 ILE A N 1
ATOM 3069 C CA . ILE A 1 386 ? 19.497 12.874 -12.274 1.00 86.00 386 ILE A CA 1
ATOM 3070 C C . ILE A 1 386 ? 20.196 11.532 -12.023 1.00 86.00 386 ILE A C 1
ATOM 3072 O O . ILE A 1 386 ? 20.150 11.000 -10.915 1.00 86.00 386 ILE A O 1
ATOM 3076 N N . LEU A 1 387 ? 20.856 10.985 -13.050 1.00 89.50 387 LEU A N 1
ATOM 3077 C CA . LEU A 1 387 ? 21.570 9.708 -12.970 1.00 89.50 387 LEU A CA 1
ATOM 3078 C C . LEU A 1 387 ? 22.995 9.854 -13.483 1.00 89.50 387 LEU A C 1
ATOM 3080 O O . LEU A 1 387 ? 23.247 10.474 -14.520 1.00 89.50 387 LEU A O 1
ATOM 3084 N N . SER A 1 388 ? 23.916 9.196 -12.789 1.00 85.12 388 SER A N 1
ATOM 3085 C CA . SER A 1 388 ? 25.243 8.893 -13.308 1.00 85.12 388 SER A CA 1
ATOM 3086 C C . SER A 1 388 ? 25.169 7.826 -14.410 1.00 85.12 388 SER A C 1
ATOM 3088 O O . SER A 1 388 ? 24.102 7.329 -14.772 1.00 85.12 388 SER A O 1
ATOM 3090 N N . GLN A 1 389 ? 26.323 7.438 -14.949 1.00 85.50 389 GLN A N 1
ATOM 3091 C CA . GLN A 1 389 ? 26.419 6.380 -15.959 1.00 85.50 389 GLN A CA 1
ATOM 3092 C C . GLN A 1 389 ? 26.009 4.986 -15.448 1.00 85.50 389 GLN A C 1
ATOM 3094 O O . GLN A 1 389 ? 25.869 4.076 -16.266 1.00 85.50 389 GLN A O 1
ATOM 3099 N N . ASN A 1 390 ? 25.906 4.787 -14.131 1.00 93.06 390 ASN A N 1
ATOM 3100 C CA . ASN A 1 390 ? 25.457 3.536 -13.524 1.00 93.06 390 ASN A CA 1
ATOM 3101 C C . ASN A 1 390 ? 24.135 3.783 -12.807 1.00 93.06 390 ASN A C 1
ATOM 3103 O O . ASN A 1 390 ? 23.990 4.794 -12.118 1.00 93.06 390 ASN A O 1
ATOM 3107 N N . PHE A 1 391 ? 23.190 2.865 -12.951 1.00 95.06 391 PHE A N 1
ATOM 3108 C CA . PHE A 1 391 ? 21.915 2.942 -12.254 1.00 95.06 391 PHE A CA 1
ATOM 3109 C C . PHE A 1 391 ? 21.260 1.568 -12.154 1.00 95.06 391 PHE A C 1
ATOM 3111 O O . PHE A 1 391 ? 21.553 0.656 -12.934 1.00 95.06 391 PHE A O 1
ATOM 3118 N N . SER A 1 392 ? 20.321 1.450 -11.225 1.00 96.81 392 SER A N 1
ATOM 3119 C CA . SER A 1 392 ? 19.399 0.322 -11.151 1.00 96.81 392 SER A CA 1
ATOM 3120 C C . SER A 1 392 ? 17.972 0.854 -11.166 1.00 96.81 392 SER A C 1
ATOM 3122 O O . SER A 1 392 ? 17.654 1.796 -10.446 1.00 96.81 392 SER A O 1
ATOM 3124 N N . MET A 1 393 ? 17.118 0.278 -12.001 1.00 97.62 393 MET A N 1
ATOM 3125 C CA . MET A 1 393 ? 15.721 0.660 -12.156 1.00 97.62 393 MET A CA 1
ATOM 3126 C C . MET A 1 393 ? 14.829 -0.550 -11.914 1.00 97.62 393 MET A C 1
ATOM 3128 O O . MET A 1 393 ? 15.052 -1.616 -12.483 1.00 97.62 393 MET A O 1
ATOM 3132 N N . PHE A 1 394 ? 13.794 -0.355 -11.112 1.00 98.44 394 PHE A N 1
ATOM 3133 C CA . PHE A 1 394 ? 12.703 -1.291 -10.909 1.00 98.44 394 PHE A CA 1
ATOM 3134 C C . PHE A 1 394 ? 11.427 -0.647 -11.427 1.00 98.44 394 PHE A C 1
ATOM 3136 O O . PHE A 1 394 ? 11.145 0.507 -11.112 1.00 98.44 394 PHE A O 1
ATOM 3143 N N . ILE A 1 395 ? 10.661 -1.377 -12.223 1.00 98.31 395 ILE A N 1
ATOM 3144 C CA . ILE A 1 395 ? 9.363 -0.930 -12.716 1.00 98.31 395 ILE A CA 1
ATOM 3145 C C . ILE A 1 395 ? 8.359 -2.069 -12.577 1.00 98.31 395 ILE A C 1
ATOM 3147 O O . ILE A 1 395 ? 8.607 -3.192 -13.016 1.00 98.31 395 ILE A O 1
ATOM 3151 N N . VAL A 1 396 ? 7.227 -1.772 -11.950 1.00 97.25 396 VAL A N 1
ATOM 3152 C CA . VAL A 1 396 ? 6.075 -2.668 -11.873 1.00 97.25 396 VAL A CA 1
ATOM 3153 C C . VAL A 1 396 ? 5.122 -2.270 -12.988 1.00 97.25 396 VAL A C 1
ATOM 3155 O O . VAL A 1 396 ? 4.504 -1.205 -12.933 1.00 97.25 396 VAL A O 1
ATOM 3158 N N . LEU A 1 397 ? 5.045 -3.102 -14.025 1.00 95.88 397 LEU A N 1
ATOM 3159 C CA . LEU A 1 397 ? 4.250 -2.827 -15.220 1.00 95.88 397 LEU A CA 1
ATOM 3160 C C . LEU A 1 397 ? 3.454 -4.045 -15.674 1.00 95.88 397 LEU A C 1
ATOM 3162 O O . LEU A 1 397 ? 3.816 -5.181 -15.374 1.00 95.88 397 LEU A O 1
ATOM 3166 N N . ARG A 1 398 ? 2.402 -3.809 -16.453 1.00 93.06 398 ARG A N 1
ATOM 3167 C CA . ARG A 1 398 ? 1.728 -4.843 -17.245 1.00 93.06 398 ARG A CA 1
ATOM 3168 C C . ARG A 1 398 ? 1.671 -4.435 -18.705 1.00 93.06 398 ARG A C 1
ATOM 3170 O O . ARG A 1 398 ? 1.455 -3.265 -19.015 1.00 93.06 398 ARG A O 1
ATOM 3177 N N . LYS A 1 399 ? 1.837 -5.404 -19.605 1.00 93.75 399 LYS A N 1
ATOM 3178 C CA . LYS A 1 399 ? 1.593 -5.200 -21.038 1.00 93.75 399 LYS A CA 1
ATOM 3179 C C . LYS A 1 399 ? 0.090 -5.118 -21.284 1.00 93.75 399 LYS A C 1
ATOM 3181 O O . LYS A 1 399 ? -0.645 -5.998 -20.832 1.00 93.75 399 LYS A O 1
ATOM 3186 N N . VAL A 1 400 ? -0.339 -4.124 -22.054 1.00 92.06 400 VAL A N 1
ATOM 3187 C CA . VAL A 1 400 ? -1.731 -3.969 -22.494 1.00 92.06 400 VAL A CA 1
ATOM 3188 C C . VAL A 1 400 ? -1.791 -3.682 -23.988 1.00 92.06 400 VAL A C 1
ATOM 3190 O O . VAL A 1 400 ? -0.926 -2.997 -24.523 1.00 92.06 400 VAL A O 1
ATOM 3193 N N . ASP A 1 401 ? -2.832 -4.189 -24.650 1.00 90.56 401 ASP A N 1
ATOM 3194 C CA . ASP A 1 401 ? -3.084 -3.915 -26.071 1.00 90.56 401 ASP A CA 1
ATOM 3195 C C . ASP A 1 401 ? -4.167 -2.842 -26.283 1.00 90.56 401 ASP A C 1
ATOM 3197 O O . ASP A 1 401 ? -4.362 -2.374 -27.402 1.00 90.56 401 ASP A O 1
ATOM 3201 N N . SER A 1 402 ? -4.853 -2.431 -25.213 1.00 88.06 402 SER A N 1
ATOM 3202 C CA . SER A 1 402 ? -5.924 -1.433 -25.217 1.00 88.06 402 SER A CA 1
ATOM 3203 C C . SER A 1 402 ? -5.758 -0.473 -24.030 1.00 88.06 402 SER A C 1
ATOM 3205 O O . SER A 1 402 ? -5.408 -0.939 -22.946 1.00 88.06 402 SER A O 1
ATOM 3207 N N . PRO A 1 403 ? -6.020 0.838 -24.199 1.00 89.25 403 PRO A N 1
ATOM 3208 C CA . PRO A 1 403 ? -6.486 1.488 -25.434 1.00 89.25 403 PRO A CA 1
ATOM 3209 C C . PRO A 1 403 ? -5.375 1.745 -26.467 1.00 89.25 403 PRO A C 1
ATOM 3211 O O . PRO A 1 403 ? -5.664 2.129 -27.598 1.00 89.25 403 PRO A O 1
ATOM 3214 N N . LEU A 1 404 ? -4.115 1.498 -26.102 1.00 91.88 404 LEU A N 1
ATOM 3215 C CA . LEU A 1 404 ? -2.954 1.622 -26.977 1.00 91.88 404 LEU A CA 1
ATOM 3216 C C . LEU A 1 404 ? -2.110 0.351 -26.880 1.00 91.88 404 LEU A C 1
ATOM 3218 O O . LEU A 1 404 ? -1.686 -0.005 -25.785 1.00 91.88 404 LEU A O 1
ATOM 3222 N N . SER A 1 405 ? -1.848 -0.307 -28.010 1.00 93.31 405 SER A N 1
ATOM 3223 C CA . SER A 1 405 ? -0.944 -1.461 -28.069 1.00 93.31 405 SER A CA 1
ATOM 3224 C C . SER A 1 405 ? 0.530 -1.035 -28.151 1.00 93.31 405 SER A C 1
ATOM 3226 O O . SER A 1 405 ? 0.812 0.089 -28.577 1.00 93.31 405 SER A O 1
ATOM 3228 N N . PRO A 1 406 ? 1.485 -1.915 -27.793 1.00 95.31 406 PRO A N 1
ATOM 3229 C CA . PRO A 1 406 ? 2.913 -1.615 -27.865 1.00 95.31 406 PRO A CA 1
ATOM 3230 C C . PRO A 1 406 ? 3.365 -1.127 -29.245 1.00 95.31 406 PRO A C 1
ATOM 3232 O O . PRO A 1 406 ? 3.207 -1.818 -30.252 1.00 95.31 406 PRO A O 1
ATOM 3235 N N . GLN A 1 407 ? 3.987 0.049 -29.288 1.00 94.44 407 GLN A N 1
ATOM 3236 C CA . GLN A 1 407 ? 4.570 0.621 -30.498 1.00 94.44 407 GLN A CA 1
ATOM 3237 C C . GLN A 1 407 ? 6.080 0.373 -30.529 1.00 94.44 407 GLN A C 1
ATOM 3239 O O . GLN A 1 407 ? 6.827 0.895 -29.697 1.00 94.44 407 GLN A O 1
ATOM 3244 N N . ILE A 1 408 ? 6.542 -0.418 -31.501 1.00 93.88 408 ILE A N 1
ATOM 3245 C CA . ILE A 1 408 ? 7.972 -0.695 -31.699 1.00 93.88 408 ILE A CA 1
ATOM 3246 C C . ILE A 1 408 ? 8.714 0.601 -32.048 1.00 93.88 408 ILE A C 1
ATOM 3248 O O . ILE A 1 408 ? 8.253 1.394 -32.868 1.00 93.88 408 ILE A O 1
ATOM 3252 N N . GLY A 1 409 ? 9.881 0.806 -31.435 1.00 84.38 409 GLY A N 1
ATOM 3253 C CA . GLY A 1 409 ? 10.710 1.997 -31.655 1.00 84.38 409 GLY A CA 1
ATOM 3254 C C . GLY A 1 409 ? 10.348 3.203 -30.783 1.00 84.38 409 GLY A C 1
ATOM 3255 O O . GLY A 1 409 ? 11.044 4.215 -30.849 1.00 84.38 409 GLY A O 1
ATOM 3256 N N . GLN A 1 410 ? 9.316 3.097 -29.940 1.00 91.56 410 GLN A N 1
ATOM 3257 C CA . GLN A 1 410 ? 9.034 4.070 -28.885 1.00 91.56 410 GLN A CA 1
ATOM 3258 C C . GLN A 1 410 ? 9.359 3.495 -27.500 1.00 91.56 410 GLN A C 1
ATOM 3260 O O . GLN A 1 410 ? 9.133 2.314 -27.223 1.00 91.56 410 GLN A O 1
ATOM 3265 N N . SER A 1 411 ? 9.895 4.341 -26.624 1.00 95.81 411 SER A N 1
ATOM 3266 C CA . SER A 1 411 ? 10.349 3.950 -25.286 1.00 95.81 411 SER A CA 1
ATOM 3267 C C . SER A 1 411 ? 9.199 3.934 -24.287 1.00 95.81 411 SER A C 1
ATOM 3269 O O . SER A 1 411 ? 8.388 4.854 -24.291 1.00 95.81 411 SER A O 1
ATOM 3271 N N . ILE A 1 412 ? 9.187 2.969 -23.369 1.00 97.81 412 ILE A N 1
ATOM 3272 C CA . ILE A 1 412 ? 8.362 3.016 -22.150 1.00 97.81 412 ILE A CA 1
ATOM 3273 C C . ILE A 1 412 ? 8.950 4.028 -21.165 1.00 97.81 412 ILE A C 1
ATOM 3275 O O . ILE A 1 412 ? 8.255 4.847 -20.578 1.00 97.81 412 ILE A O 1
ATOM 3279 N N . ILE A 1 413 ? 10.263 3.985 -20.985 1.00 97.69 413 ILE A N 1
ATOM 3280 C CA . ILE A 1 413 ? 10.991 4.955 -20.177 1.00 97.69 413 ILE A CA 1
ATOM 3281 C C . ILE A 1 413 ? 12.359 5.168 -20.802 1.00 97.69 413 ILE A C 1
ATOM 3283 O O . ILE A 1 413 ? 12.978 4.220 -21.289 1.00 97.69 413 ILE A O 1
ATOM 3287 N N . GLN A 1 414 ? 12.820 6.410 -20.835 1.00 95.94 414 GLN A N 1
ATOM 3288 C CA . GLN A 1 414 ? 14.115 6.754 -21.404 1.00 95.94 414 GLN A CA 1
ATOM 3289 C C . GLN A 1 414 ? 14.817 7.825 -20.589 1.00 95.94 414 GLN A C 1
ATOM 3291 O O . GLN A 1 414 ? 14.182 8.726 -20.048 1.00 95.94 414 GLN A O 1
ATOM 3296 N N . GLY A 1 415 ? 16.141 7.738 -20.566 1.00 94.94 415 GLY A N 1
ATOM 3297 C CA . GLY A 1 415 ? 17.005 8.794 -20.076 1.00 94.94 415 GLY A CA 1
ATOM 3298 C C . GLY A 1 415 ? 17.692 9.498 -21.231 1.00 94.94 415 GLY A C 1
ATOM 3299 O O . GLY A 1 415 ? 18.238 8.860 -22.139 1.00 94.94 415 GLY A O 1
ATOM 3300 N N . SER A 1 416 ? 17.694 10.821 -21.186 1.00 92.88 416 SER A N 1
ATOM 3301 C CA . SER A 1 416 ? 18.370 11.662 -22.162 1.00 92.88 416 SER A CA 1
ATOM 3302 C C . SER A 1 416 ? 19.222 12.740 -21.493 1.00 92.88 416 SER A C 1
ATOM 3304 O O . SER A 1 416 ? 19.113 13.023 -20.296 1.00 92.88 416 SER A O 1
ATOM 3306 N N . ASN A 1 417 ? 20.128 13.297 -22.286 1.00 88.88 417 ASN A N 1
ATOM 3307 C CA . ASN A 1 417 ? 20.904 14.487 -21.968 1.00 88.88 417 ASN A CA 1
ATOM 3308 C C . ASN A 1 417 ? 20.829 15.406 -23.184 1.00 88.88 417 ASN A C 1
ATOM 3310 O O . ASN A 1 417 ? 21.100 14.948 -24.301 1.00 88.88 417 ASN A O 1
ATOM 3314 N N . ASP A 1 418 ? 20.421 16.657 -22.973 1.00 77.56 418 ASP A N 1
ATOM 3315 C CA . ASP A 1 418 ? 20.119 17.614 -24.035 1.00 77.56 418 ASP A CA 1
ATOM 3316 C C . ASP A 1 418 ? 19.150 17.031 -25.098 1.00 77.56 418 ASP A C 1
ATOM 3318 O O . ASP A 1 418 ? 17.934 17.020 -24.912 1.00 77.56 418 ASP A O 1
ATOM 3322 N N . SER A 1 419 ? 19.677 16.534 -26.225 1.00 74.75 419 SER A N 1
ATOM 3323 C CA . SER A 1 419 ? 18.917 15.913 -27.330 1.00 74.75 419 SER A CA 1
ATOM 3324 C C . SER A 1 419 ? 19.299 14.455 -27.608 1.00 74.75 419 SER A C 1
ATOM 3326 O O . SER A 1 419 ? 18.775 13.850 -28.542 1.00 74.75 419 SER A O 1
ATOM 3328 N N . ASN A 1 420 ? 20.235 13.883 -26.846 1.00 86.31 420 ASN A N 1
ATOM 3329 C CA . ASN A 1 420 ? 20.730 12.533 -27.084 1.00 86.31 420 ASN A CA 1
ATOM 3330 C C . ASN A 1 420 ? 20.028 11.522 -26.169 1.00 86.31 420 ASN A C 1
ATOM 3332 O O . ASN A 1 420 ? 20.100 11.626 -24.942 1.00 86.31 420 ASN A O 1
ATOM 3336 N N . LYS A 1 421 ? 19.382 10.520 -26.772 1.00 90.69 421 LYS A N 1
ATOM 3337 C CA . LYS A 1 421 ? 18.804 9.370 -26.067 1.00 90.69 421 LYS A CA 1
ATOM 3338 C C . LYS A 1 421 ? 19.948 8.481 -25.577 1.00 90.69 421 LYS A C 1
ATOM 3340 O O . LYS A 1 421 ? 20.663 7.886 -26.378 1.00 90.69 421 LYS A O 1
ATOM 3345 N N . LEU A 1 422 ? 20.145 8.416 -24.263 1.00 93.00 422 LEU A N 1
ATOM 3346 C CA . LEU A 1 422 ? 21.275 7.710 -23.659 1.00 93.00 422 LEU A CA 1
ATOM 3347 C C . LEU A 1 422 ? 20.949 6.247 -23.370 1.00 93.00 422 LEU A C 1
ATOM 3349 O O . LEU A 1 422 ? 21.748 5.350 -23.656 1.00 93.00 422 LEU A O 1
ATOM 3353 N N . TRP A 1 423 ? 19.768 6.020 -22.805 1.00 95.00 423 TRP A N 1
ATOM 3354 C CA . TRP A 1 423 ? 19.241 4.695 -22.530 1.00 95.00 423 TRP A CA 1
ATOM 3355 C C . TRP A 1 423 ? 17.720 4.685 -22.621 1.00 95.00 423 TRP A C 1
ATOM 3357 O O . TRP A 1 423 ? 17.075 5.726 -22.472 1.00 95.00 423 TRP A O 1
ATOM 3367 N N . SER A 1 424 ? 17.145 3.509 -22.841 1.00 96.50 424 SER A N 1
ATOM 3368 C CA . SER A 1 424 ? 15.699 3.324 -22.787 1.00 96.50 424 SER A CA 1
ATOM 3369 C C . SER A 1 424 ? 15.268 1.881 -22.617 1.00 96.50 424 SER A C 1
ATOM 3371 O O . SER A 1 424 ? 15.915 0.960 -23.113 1.00 96.50 424 SER A O 1
ATOM 3373 N N . LEU A 1 425 ? 14.140 1.702 -21.942 1.00 97.62 425 LEU A N 1
ATOM 3374 C CA . LEU A 1 425 ? 13.383 0.462 -21.961 1.00 97.62 425 LEU A CA 1
ATOM 3375 C C . LEU A 1 425 ? 12.367 0.540 -23.108 1.00 97.62 425 LEU A C 1
ATOM 3377 O O . LEU A 1 425 ? 11.427 1.332 -23.046 1.00 97.62 425 LEU A O 1
ATOM 3381 N N . ASP A 1 426 ? 12.566 -0.272 -24.142 1.00 96.56 426 ASP A N 1
ATOM 3382 C CA . ASP A 1 426 ? 11.819 -0.233 -25.400 1.00 96.56 426 ASP A CA 1
ATOM 3383 C C . ASP A 1 426 ? 11.081 -1.552 -25.657 1.00 96.56 426 ASP A C 1
ATOM 3385 O O . ASP A 1 426 ? 11.499 -2.629 -25.215 1.00 96.56 426 ASP A O 1
ATOM 3389 N N . TRP A 1 427 ? 10.027 -1.468 -26.469 1.00 96.00 427 TRP A N 1
ATOM 3390 C CA . TRP A 1 427 ? 9.491 -2.624 -27.180 1.00 96.00 427 TRP A CA 1
ATOM 3391 C C . TRP A 1 427 ? 10.280 -2.873 -28.468 1.00 96.00 427 TRP A C 1
ATOM 3393 O O . TRP A 1 427 ? 10.453 -1.973 -29.294 1.00 96.00 427 TRP A O 1
ATOM 3403 N N . VAL A 1 428 ? 10.730 -4.112 -28.655 1.00 94.06 428 VAL A N 1
ATOM 3404 C CA . VAL A 1 428 ? 11.496 -4.571 -29.821 1.00 94.06 428 VAL A CA 1
ATOM 3405 C C . VAL A 1 428 ? 10.891 -5.836 -30.428 1.00 94.06 428 VAL A C 1
ATOM 3407 O O . VAL A 1 428 ? 10.075 -6.517 -29.808 1.00 94.06 428 VAL A O 1
ATOM 3410 N N . GLY A 1 429 ? 11.337 -6.181 -31.635 1.00 90.81 429 GLY A N 1
ATOM 3411 C CA . GLY A 1 429 ? 10.815 -7.319 -32.389 1.00 90.81 429 GLY A CA 1
ATOM 3412 C C . GLY A 1 429 ? 9.612 -6.930 -33.243 1.00 90.81 429 GLY A C 1
ATOM 3413 O O . GLY A 1 429 ? 9.498 -5.785 -33.676 1.00 90.81 429 GLY A O 1
ATOM 3414 N N . GLU A 1 430 ? 8.740 -7.898 -33.503 1.00 89.06 430 GLU A N 1
ATOM 3415 C CA . GLU A 1 430 ? 7.554 -7.702 -34.336 1.00 89.06 430 GLU A CA 1
ATOM 3416 C C . GLU A 1 430 ? 6.402 -7.086 -33.525 1.00 89.06 430 GLU A C 1
ATOM 3418 O O . GLU A 1 430 ? 6.201 -7.486 -32.374 1.00 89.06 430 GLU A O 1
ATOM 3423 N N . PRO A 1 431 ? 5.581 -6.187 -34.104 1.00 86.50 431 PRO A N 1
ATOM 3424 C CA . PRO A 1 431 ? 4.439 -5.581 -33.411 1.00 86.50 431 PRO A CA 1
ATOM 3425 C C . PRO A 1 431 ? 3.439 -6.591 -32.833 1.00 86.50 431 PRO A C 1
ATOM 3427 O O . PRO A 1 431 ? 2.813 -6.327 -31.812 1.00 86.50 431 PRO A O 1
ATOM 3430 N N . SER A 1 432 ? 3.300 -7.766 -33.456 1.00 86.50 432 SER A N 1
ATOM 3431 C CA . SER A 1 432 ? 2.429 -8.841 -32.965 1.00 86.50 432 SER A CA 1
ATOM 3432 C C . SER A 1 432 ? 3.013 -9.609 -31.777 1.00 86.50 432 SER A C 1
ATOM 3434 O O . SER A 1 432 ? 2.282 -10.322 -31.095 1.00 86.50 432 SER A O 1
ATOM 3436 N N . ASN A 1 433 ? 4.324 -9.514 -31.537 1.00 90.19 433 ASN A N 1
ATOM 3437 C CA . ASN A 1 433 ? 5.013 -10.226 -30.464 1.00 90.19 433 ASN A CA 1
ATOM 3438 C C . ASN A 1 433 ? 6.142 -9.368 -29.850 1.00 90.19 433 ASN A C 1
ATOM 3440 O O . ASN A 1 433 ? 7.319 -9.735 -29.941 1.00 90.19 433 ASN A O 1
ATOM 3444 N N . PRO A 1 434 ? 5.802 -8.210 -29.251 1.00 93.56 434 PRO A N 1
ATOM 3445 C CA . PRO A 1 434 ? 6.780 -7.250 -28.763 1.00 93.56 434 PRO A CA 1
ATOM 3446 C C . PRO A 1 434 ? 7.505 -7.794 -27.528 1.00 93.56 434 PRO A C 1
ATOM 3448 O O . PRO A 1 434 ? 6.879 -8.232 -26.558 1.00 93.56 434 PRO A O 1
ATOM 3451 N N . ARG A 1 435 ? 8.837 -7.743 -27.557 1.00 95.56 435 ARG A N 1
ATOM 3452 C CA . ARG A 1 435 ? 9.731 -8.127 -26.454 1.00 95.56 435 ARG A CA 1
ATOM 3453 C C . ARG A 1 435 ? 10.294 -6.879 -25.791 1.00 95.56 435 ARG A C 1
ATOM 3455 O O . ARG A 1 435 ? 10.484 -5.868 -26.461 1.00 95.56 435 ARG A O 1
ATOM 3462 N N . LEU A 1 436 ? 10.580 -6.947 -24.495 1.00 96.69 436 LEU A N 1
ATOM 3463 C CA . LEU A 1 436 ? 11.250 -5.847 -23.801 1.00 96.69 436 LEU A CA 1
ATOM 3464 C C . LEU A 1 436 ? 12.755 -5.884 -24.057 1.00 96.69 436 LEU A C 1
ATOM 3466 O O . LEU A 1 436 ? 13.377 -6.952 -24.055 1.00 96.69 436 LEU A O 1
ATOM 3470 N N . ALA A 1 437 ? 13.334 -4.701 -24.231 1.00 96.94 437 ALA A N 1
ATOM 3471 C CA . ALA A 1 437 ? 14.770 -4.515 -24.313 1.00 96.94 437 ALA A CA 1
ATOM 3472 C C . ALA A 1 437 ? 15.212 -3.249 -23.594 1.00 96.94 437 ALA A C 1
ATOM 3474 O O . ALA A 1 437 ? 14.546 -2.223 -23.662 1.00 96.94 437 ALA A O 1
ATOM 3475 N N . ILE A 1 438 ? 16.382 -3.311 -22.971 1.00 96.88 438 ILE A N 1
ATOM 3476 C CA . ILE A 1 438 ? 17.118 -2.129 -22.537 1.00 96.88 438 ILE A CA 1
ATOM 3477 C C . ILE A 1 438 ? 18.152 -1.790 -23.614 1.00 96.88 438 ILE A C 1
ATOM 3479 O O . ILE A 1 438 ? 18.999 -2.608 -23.988 1.00 96.88 438 ILE A O 1
ATOM 3483 N N . VAL A 1 439 ? 18.059 -0.577 -24.139 1.00 94.31 439 VAL A N 1
ATOM 3484 C CA . VAL A 1 439 ? 18.993 -0.009 -25.110 1.00 94.31 439 VAL A CA 1
ATOM 3485 C C . VAL A 1 439 ? 19.874 0.984 -24.365 1.00 94.31 439 VAL A C 1
ATOM 3487 O O . VAL A 1 439 ? 19.364 1.815 -23.622 1.00 94.31 439 VAL A O 1
ATOM 3490 N N . THR A 1 440 ? 21.192 0.908 -24.534 1.00 92.31 440 THR A N 1
ATOM 3491 C CA . THR A 1 440 ? 22.144 1.888 -23.986 1.00 92.31 440 THR A CA 1
ATOM 3492 C C . THR A 1 440 ? 23.169 2.228 -25.056 1.00 92.31 440 THR A C 1
ATOM 3494 O O . THR A 1 440 ? 23.941 1.347 -25.445 1.00 92.31 440 THR A O 1
ATOM 3497 N N . GLY A 1 441 ? 23.201 3.470 -25.538 1.00 85.00 441 GLY A N 1
ATOM 3498 C CA . GLY A 1 441 ? 24.081 3.841 -26.650 1.00 85.00 441 GLY A CA 1
ATOM 3499 C C . GLY A 1 441 ? 23.898 2.918 -27.863 1.00 85.00 441 GLY A C 1
ATOM 3500 O O . GLY A 1 441 ? 22.803 2.811 -28.410 1.00 85.00 441 GLY A O 1
ATOM 3501 N N . SER A 1 442 ? 24.966 2.222 -28.267 1.00 84.44 442 SER A N 1
ATOM 3502 C CA . SER A 1 442 ? 24.946 1.276 -29.395 1.00 84.44 442 SER A CA 1
ATOM 3503 C C . SER A 1 442 ? 24.568 -0.160 -29.014 1.00 84.44 442 SER A C 1
ATOM 3505 O O . SER A 1 442 ? 24.445 -1.008 -29.896 1.00 84.44 442 SER A O 1
ATOM 3507 N N . ASN A 1 443 ? 24.431 -0.463 -27.720 1.00 91.00 443 ASN A N 1
ATOM 3508 C CA . ASN A 1 443 ? 24.142 -1.812 -27.243 1.00 91.00 443 ASN A CA 1
ATOM 3509 C C . ASN A 1 443 ? 22.659 -1.985 -26.937 1.00 91.00 443 ASN A C 1
ATOM 3511 O O . ASN A 1 443 ? 21.980 -1.068 -26.476 1.00 91.00 443 ASN A O 1
ATOM 3515 N N . LYS A 1 444 ? 22.184 -3.213 -27.134 1.00 93.50 444 LYS A N 1
ATOM 3516 C CA . LYS A 1 444 ? 20.822 -3.633 -26.829 1.00 93.50 444 LYS A CA 1
ATOM 3517 C C . LYS A 1 444 ? 20.861 -4.972 -26.105 1.00 93.50 444 LYS A C 1
ATOM 3519 O O . LYS A 1 444 ? 21.532 -5.896 -26.561 1.00 93.50 444 LYS A O 1
ATOM 3524 N N . VAL A 1 445 ? 20.123 -5.073 -25.006 1.00 96.38 445 VAL A N 1
ATOM 3525 C CA . VAL A 1 445 ? 19.898 -6.316 -24.264 1.00 96.38 445 VAL A CA 1
ATOM 3526 C C . VAL A 1 445 ? 18.400 -6.568 -24.241 1.00 96.38 445 VAL A C 1
ATOM 3528 O O . VAL A 1 445 ? 17.653 -5.775 -23.677 1.00 96.38 445 VAL A O 1
ATOM 3531 N N . GLU A 1 446 ? 17.958 -7.641 -24.889 1.00 96.19 446 GLU A N 1
ATOM 3532 C CA . GLU A 1 446 ? 16.542 -7.966 -25.076 1.00 96.19 446 GLU A CA 1
ATOM 3533 C C . GLU A 1 446 ? 16.212 -9.357 -24.546 1.00 96.19 446 GLU A C 1
ATOM 3535 O O . GLU A 1 446 ? 17.062 -10.251 -24.549 1.00 96.19 446 GLU A O 1
ATOM 3540 N N . PHE A 1 447 ? 14.969 -9.551 -24.111 1.00 96.62 447 PHE A N 1
ATOM 3541 C CA . PHE A 1 447 ? 14.475 -10.891 -23.816 1.00 96.62 447 PHE A CA 1
ATOM 3542 C C . PHE A 1 447 ? 14.327 -11.726 -25.089 1.00 96.62 447 PHE A C 1
ATOM 3544 O O . PHE A 1 447 ? 14.069 -11.211 -26.177 1.00 96.62 447 PHE A O 1
ATOM 3551 N N . ILE A 1 448 ? 14.452 -13.045 -24.936 1.00 91.69 448 ILE A N 1
ATOM 3552 C CA . ILE A 1 448 ? 14.257 -14.003 -26.032 1.00 91.69 448 ILE A CA 1
ATOM 3553 C C . ILE A 1 448 ? 12.756 -14.207 -26.305 1.00 91.69 448 ILE A C 1
ATOM 3555 O O . ILE A 1 448 ? 12.348 -14.330 -27.464 1.00 91.69 448 ILE A O 1
ATOM 3559 N N . SER A 1 449 ? 11.936 -14.175 -25.252 1.00 91.56 449 SER A N 1
ATOM 3560 C CA . SER A 1 449 ? 10.476 -14.311 -25.269 1.00 91.56 449 SER A CA 1
ATOM 3561 C C . SER A 1 449 ? 9.770 -13.029 -24.806 1.00 91.56 449 SER A C 1
ATOM 3563 O O . SER A 1 449 ? 10.400 -12.064 -24.371 1.00 91.56 449 SER A O 1
ATOM 3565 N N . THR A 1 450 ? 8.448 -12.995 -24.960 1.00 92.25 450 THR A N 1
ATOM 3566 C CA . THR A 1 450 ? 7.593 -11.870 -24.562 1.00 92.25 450 THR A CA 1
ATOM 3567 C C . THR A 1 450 ? 7.094 -12.004 -23.134 1.00 92.25 450 THR A C 1
ATOM 3569 O O . THR A 1 450 ? 6.905 -13.114 -22.643 1.00 92.25 450 THR A O 1
ATOM 3572 N N . ILE A 1 451 ? 6.781 -10.872 -22.505 1.00 92.31 451 ILE A N 1
ATOM 3573 C CA . ILE A 1 451 ? 5.932 -10.878 -21.312 1.00 92.31 451 ILE A CA 1
ATOM 3574 C C . ILE A 1 451 ? 4.476 -11.158 -21.701 1.00 92.31 451 ILE A C 1
ATOM 3576 O O . ILE A 1 451 ? 4.030 -10.765 -22.787 1.00 92.31 451 ILE A O 1
ATOM 3580 N N . ASN A 1 452 ? 3.745 -11.851 -20.829 1.00 92.19 452 ASN A N 1
ATOM 3581 C CA . ASN A 1 452 ? 2.352 -12.214 -21.083 1.00 92.19 452 ASN A CA 1
ATOM 3582 C C . ASN A 1 452 ? 1.450 -10.971 -21.069 1.00 92.19 452 ASN A C 1
ATOM 3584 O O . ASN A 1 452 ? 1.665 -10.034 -20.299 1.00 92.19 452 ASN A O 1
ATOM 3588 N N . LEU A 1 453 ? 0.428 -10.968 -21.926 1.00 90.38 453 LEU A N 1
ATOM 3589 C CA . LEU A 1 453 ? -0.564 -9.896 -21.985 1.00 90.38 453 LEU A CA 1
ATOM 3590 C C . LEU A 1 453 ? -1.402 -9.869 -20.697 1.00 90.38 453 LEU A C 1
ATOM 3592 O O . LEU A 1 453 ? -1.882 -10.910 -20.256 1.00 90.38 453 LEU A O 1
ATOM 3596 N N . GLY A 1 454 ? -1.597 -8.682 -20.117 1.00 86.69 454 GLY A N 1
ATOM 3597 C CA . GLY A 1 454 ? -2.445 -8.468 -18.940 1.00 86.69 454 GLY A CA 1
ATOM 3598 C C . GLY A 1 454 ? -1.838 -8.895 -17.599 1.00 86.69 454 GLY A C 1
ATOM 3599 O O . GLY A 1 454 ? -2.376 -8.529 -16.557 1.00 86.69 454 GLY A O 1
ATOM 3600 N N . GLU A 1 455 ? -0.715 -9.614 -17.597 1.00 90.00 455 GLU A N 1
ATOM 3601 C CA . GLU A 1 455 ? -0.008 -9.991 -16.371 1.00 90.00 455 GLU A CA 1
ATOM 3602 C C . GLU A 1 455 ? 0.919 -8.868 -15.884 1.00 90.00 455 GLU A C 1
ATOM 3604 O O . GLU A 1 455 ? 1.596 -8.210 -16.678 1.00 90.00 455 GLU A O 1
ATOM 3609 N N . TRP A 1 456 ? 0.967 -8.676 -14.563 1.00 92.50 456 TRP A N 1
ATOM 3610 C CA . TRP A 1 456 ? 1.898 -7.763 -13.901 1.00 92.50 456 TRP A CA 1
ATOM 3611 C C . TRP A 1 456 ? 3.288 -8.390 -13.780 1.00 92.50 456 TRP A C 1
ATOM 3613 O O . TRP A 1 456 ? 3.420 -9.553 -13.398 1.00 92.50 456 TRP A O 1
ATOM 3623 N N . TYR A 1 457 ? 4.324 -7.604 -14.063 1.00 95.50 457 T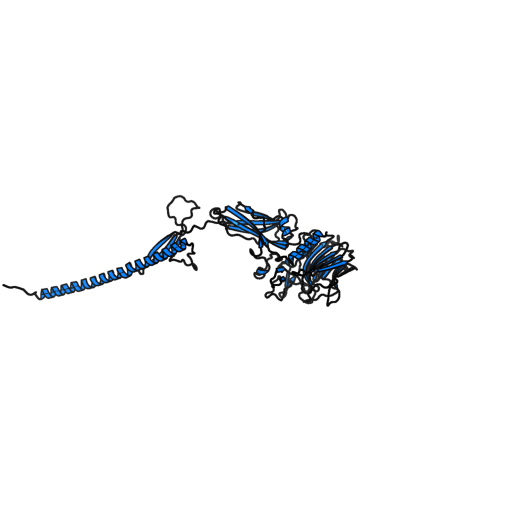YR A N 1
ATOM 3624 C CA . TYR A 1 457 ? 5.728 -7.984 -13.939 1.00 95.50 457 TYR A CA 1
ATOM 3625 C C . TYR A 1 457 ? 6.487 -6.962 -13.102 1.00 95.50 457 TYR A C 1
ATOM 3627 O O . TYR A 1 457 ? 6.336 -5.754 -13.292 1.00 95.50 457 TYR A O 1
ATOM 3635 N N . LEU A 1 458 ? 7.376 -7.462 -12.247 1.00 97.50 458 LEU A N 1
ATOM 3636 C CA . LEU A 1 458 ? 8.488 -6.689 -11.714 1.00 97.50 458 LEU A CA 1
ATOM 3637 C C . LEU A 1 458 ? 9.640 -6.773 -12.715 1.00 97.50 458 LEU A C 1
ATOM 3639 O O . LEU A 1 458 ? 10.285 -7.816 -12.837 1.00 97.50 458 LEU A O 1
ATOM 3643 N N . VAL A 1 459 ? 9.894 -5.684 -13.435 1.00 98.25 459 VAL A N 1
ATOM 3644 C CA . VAL A 1 459 ? 11.025 -5.568 -14.358 1.00 98.25 459 VAL A CA 1
ATOM 3645 C C . VAL A 1 459 ? 12.165 -4.842 -13.654 1.00 98.25 459 VAL A C 1
ATOM 3647 O O . VAL A 1 459 ? 11.996 -3.738 -13.141 1.00 98.25 459 VAL A O 1
ATOM 3650 N N . HIS A 1 460 ? 13.339 -5.460 -13.643 1.00 98.00 460 HIS A N 1
ATOM 3651 C CA . HIS A 1 460 ? 14.554 -4.929 -13.047 1.00 98.00 460 HIS A CA 1
ATOM 3652 C C . HIS A 1 460 ? 15.627 -4.744 -14.120 1.00 98.00 460 HIS A C 1
ATOM 3654 O O . HIS A 1 460 ? 15.994 -5.678 -14.832 1.00 98.00 460 HIS A O 1
ATOM 3660 N N . VAL A 1 461 ? 16.147 -3.526 -14.216 1.00 97.25 461 VAL A N 1
ATOM 3661 C CA . VAL A 1 461 ? 17.256 -3.149 -15.088 1.00 97.25 461 VAL A CA 1
ATOM 3662 C C . VAL A 1 461 ? 18.419 -2.719 -14.210 1.00 97.25 461 VAL A C 1
ATOM 3664 O O . VAL A 1 461 ? 18.311 -1.730 -13.495 1.00 97.25 461 VAL A O 1
ATOM 3667 N N . ASN A 1 462 ? 19.549 -3.413 -14.286 1.00 96.19 462 ASN A N 1
ATOM 3668 C CA . ASN A 1 462 ? 20.774 -3.016 -13.599 1.00 96.19 462 ASN A CA 1
ATOM 3669 C C . ASN A 1 462 ? 21.867 -2.706 -14.622 1.00 96.19 462 ASN A C 1
ATOM 3671 O O . ASN A 1 462 ? 22.307 -3.598 -15.350 1.00 96.19 462 ASN A O 1
ATOM 3675 N N . VAL A 1 463 ? 22.301 -1.448 -14.677 1.00 94.38 463 VAL A N 1
ATOM 3676 C CA . VAL A 1 463 ? 23.352 -0.949 -15.570 1.00 94.38 463 VAL A CA 1
ATOM 3677 C C . VAL A 1 463 ? 24.566 -0.577 -14.720 1.00 94.38 463 VAL A C 1
ATOM 3679 O O . VAL A 1 463 ? 24.643 0.522 -14.178 1.00 94.38 463 VAL A O 1
ATOM 3682 N N . GLN A 1 464 ? 25.527 -1.496 -14.603 1.00 91.00 464 GLN A N 1
ATOM 3683 C CA . GLN A 1 464 ? 26.793 -1.276 -13.887 1.00 91.00 464 GLN A CA 1
ATOM 3684 C C . GLN A 1 464 ? 27.986 -1.583 -14.805 1.00 91.00 464 GLN A C 1
ATOM 3686 O O . GLN A 1 464 ? 28.167 -0.917 -15.817 1.00 91.00 464 GLN A O 1
ATOM 3691 N N . SER A 1 465 ? 28.814 -2.586 -14.499 1.00 87.50 465 SER A N 1
ATOM 3692 C CA . SER A 1 465 ? 29.851 -3.071 -15.426 1.00 87.50 465 SER A CA 1
ATOM 3693 C C . SER A 1 465 ? 29.245 -3.791 -16.635 1.00 87.50 465 SER A C 1
ATOM 3695 O O . SER A 1 465 ? 29.729 -3.655 -17.755 1.00 87.50 465 SER A O 1
ATOM 3697 N N . ASN A 1 466 ? 28.145 -4.503 -16.402 1.00 92.38 466 ASN A N 1
ATOM 3698 C CA . ASN A 1 466 ? 27.311 -5.148 -17.405 1.00 92.38 466 ASN A CA 1
ATOM 3699 C C . ASN A 1 466 ? 25.868 -4.664 -17.259 1.00 92.38 466 ASN A C 1
ATOM 3701 O O . ASN A 1 466 ? 25.503 -4.032 -16.265 1.00 92.38 466 ASN A O 1
ATOM 3705 N N . ILE A 1 467 ? 25.056 -4.998 -18.253 1.00 95.19 467 ILE A N 1
ATOM 3706 C CA . ILE A 1 467 ? 23.614 -4.812 -18.216 1.00 95.19 467 ILE A CA 1
ATOM 3707 C C . ILE A 1 467 ? 22.964 -6.136 -17.839 1.00 95.19 467 ILE A C 1
ATOM 3709 O O . ILE A 1 467 ? 23.263 -7.180 -18.426 1.00 95.19 467 ILE A O 1
ATOM 3713 N N . LEU A 1 468 ? 22.055 -6.067 -16.879 1.00 96.00 468 LEU A N 1
ATOM 3714 C CA . LEU A 1 468 ? 21.131 -7.125 -16.513 1.00 96.00 468 LEU A CA 1
ATOM 3715 C C . LEU A 1 468 ? 19.714 -6.593 -16.693 1.00 96.00 468 LEU A C 1
ATOM 3717 O O . LEU A 1 468 ? 19.381 -5.540 -16.158 1.00 96.00 468 LEU A O 1
ATOM 3721 N N . LEU A 1 469 ? 18.906 -7.327 -17.442 1.00 97.81 469 LEU A N 1
ATOM 3722 C CA . LEU A 1 469 ? 17.478 -7.104 -17.584 1.00 97.81 469 LEU A CA 1
ATOM 3723 C C . LEU A 1 469 ? 16.773 -8.362 -17.074 1.00 97.81 469 LEU A C 1
ATOM 3725 O O . LEU A 1 469 ? 17.053 -9.461 -17.547 1.00 97.81 469 LEU A O 1
ATOM 3729 N N . GLU A 1 470 ? 15.884 -8.202 -16.107 1.00 97.69 470 GLU A N 1
ATOM 3730 C CA . GLU A 1 470 ? 15.098 -9.270 -15.494 1.00 97.69 470 GLU A CA 1
ATOM 3731 C C . GLU A 1 470 ? 13.627 -8.866 -15.490 1.00 97.69 470 GLU A C 1
ATOM 3733 O O . GLU A 1 470 ? 13.312 -7.692 -15.322 1.00 97.69 470 GLU A O 1
ATOM 3738 N N . ALA A 1 471 ? 12.724 -9.821 -15.679 1.00 97.50 471 ALA A N 1
ATOM 3739 C CA . ALA A 1 471 ? 11.295 -9.620 -15.488 1.00 97.50 471 ALA A CA 1
ATOM 3740 C C . ALA A 1 471 ? 10.714 -10.845 -14.793 1.00 97.50 471 ALA A C 1
ATOM 3742 O O . ALA A 1 471 ? 10.844 -11.952 -15.310 1.00 97.50 471 ALA A O 1
ATOM 3743 N N . THR A 1 472 ? 10.058 -10.649 -13.656 1.00 96.44 472 THR A N 1
ATOM 3744 C CA . THR A 1 472 ? 9.416 -11.726 -12.894 1.00 96.44 472 THR A CA 1
ATOM 3745 C C . THR A 1 472 ? 7.923 -11.462 -12.826 1.00 96.44 472 THR A C 1
ATOM 3747 O O . THR A 1 472 ? 7.515 -10.355 -12.468 1.00 96.44 472 THR A O 1
ATOM 3750 N N . SER A 1 473 ? 7.110 -12.452 -13.199 1.00 94.00 473 SER A N 1
ATOM 3751 C CA . SER A 1 473 ? 5.655 -12.366 -13.074 1.00 94.00 473 SER A CA 1
ATOM 3752 C C . SER A 1 473 ? 5.273 -12.194 -11.605 1.00 94.00 473 SER A C 1
ATOM 3754 O O . SER A 1 473 ? 5.777 -12.896 -10.734 1.00 94.00 473 SER A O 1
ATOM 3756 N N . LEU A 1 474 ? 4.379 -11.248 -11.336 1.00 91.44 474 LEU A N 1
ATOM 3757 C CA . LEU A 1 474 ? 3.799 -11.016 -10.014 1.00 91.44 474 LEU A CA 1
ATOM 3758 C C . LEU A 1 474 ? 2.470 -11.759 -9.845 1.00 91.44 474 LEU A C 1
ATOM 3760 O O . LEU A 1 474 ? 1.799 -11.592 -8.837 1.00 91.44 474 LEU A O 1
ATOM 3764 N N . LYS A 1 475 ? 2.047 -12.548 -10.838 1.00 87.81 475 LYS A N 1
ATOM 3765 C CA . LYS A 1 475 ? 0.844 -13.372 -10.735 1.00 87.81 475 LYS A CA 1
ATOM 3766 C C . LYS A 1 475 ? 1.080 -14.505 -9.736 1.00 87.81 475 LYS A C 1
ATOM 3768 O O . LYS A 1 475 ? 2.088 -15.208 -9.827 1.00 87.81 475 LYS A O 1
ATOM 3773 N N . LYS A 1 476 ? 0.123 -14.717 -8.830 1.00 81.81 476 LYS A N 1
ATOM 3774 C CA . LYS A 1 476 ? 0.159 -15.833 -7.875 1.00 81.81 476 LYS A CA 1
ATOM 3775 C C . LYS A 1 476 ? 0.383 -17.165 -8.611 1.00 81.81 476 LYS A C 1
ATOM 3777 O O . LYS A 1 476 ? -0.248 -17.420 -9.636 1.00 81.81 476 LYS A O 1
ATOM 3782 N N . ASN A 1 477 ? 1.294 -17.995 -8.099 1.00 81.12 477 ASN A N 1
ATOM 3783 C CA . ASN A 1 477 ? 1.661 -19.307 -8.660 1.00 81.12 477 ASN A CA 1
ATOM 3784 C C . ASN A 1 477 ? 2.244 -19.285 -10.093 1.00 81.12 477 ASN A C 1
ATOM 3786 O O . ASN A 1 477 ? 2.247 -20.312 -10.771 1.00 81.12 477 ASN A O 1
ATOM 3790 N N . SER A 1 478 ? 2.718 -18.134 -10.584 1.00 83.75 478 SER A N 1
ATOM 3791 C CA . SER A 1 478 ? 3.382 -18.037 -11.887 1.00 83.75 478 SER A CA 1
ATOM 3792 C C . SER A 1 478 ? 4.895 -18.181 -11.750 1.00 83.75 478 SER A C 1
ATOM 3794 O O . SER A 1 478 ? 5.546 -17.354 -11.118 1.00 83.75 478 SER A O 1
ATOM 3796 N N . ASP A 1 479 ? 5.470 -19.169 -12.434 1.00 85.12 479 ASP A N 1
ATOM 3797 C CA . ASP A 1 479 ? 6.928 -19.349 -12.522 1.00 85.12 479 ASP A CA 1
ATOM 3798 C C . ASP A 1 479 ? 7.551 -18.575 -13.700 1.00 85.12 479 ASP A C 1
ATOM 3800 O O . ASP A 1 479 ? 8.726 -18.752 -14.043 1.00 85.12 479 ASP A O 1
ATOM 3804 N N . HIS A 1 480 ? 6.769 -17.725 -14.377 1.00 93.44 480 HIS A N 1
ATOM 3805 C CA . HIS A 1 480 ? 7.247 -17.028 -15.562 1.00 93.44 480 HIS A CA 1
ATOM 3806 C C . HIS A 1 480 ? 8.235 -15.916 -15.187 1.00 93.44 480 HIS A C 1
ATOM 3808 O O . HIS A 1 480 ? 7.868 -14.862 -14.660 1.00 93.44 480 HIS A O 1
ATOM 3814 N N . SER A 1 481 ? 9.506 -16.156 -15.502 1.00 94.44 481 SER A N 1
ATOM 3815 C CA . SER A 1 481 ? 10.603 -15.214 -15.313 1.00 94.44 481 SER A CA 1
ATOM 3816 C C . SER A 1 481 ? 11.500 -15.170 -16.546 1.00 94.44 481 SER A C 1
ATOM 3818 O O . SER A 1 481 ? 11.730 -16.179 -17.214 1.00 94.44 481 SER A O 1
ATOM 3820 N N . LEU A 1 482 ? 11.998 -13.979 -16.860 1.00 96.69 482 LEU A N 1
ATOM 3821 C CA . LEU A 1 482 ? 12.844 -13.701 -18.011 1.00 96.69 482 LEU A CA 1
ATOM 3822 C C . LEU A 1 482 ? 14.122 -13.019 -17.547 1.00 96.69 482 LEU A C 1
ATOM 3824 O O . LEU A 1 482 ? 14.097 -12.162 -16.665 1.00 96.69 482 LEU A O 1
ATOM 3828 N N . ILE A 1 483 ? 15.240 -13.371 -18.175 1.00 97.19 483 ILE A N 1
ATOM 3829 C CA . ILE A 1 483 ? 16.541 -12.772 -17.892 1.00 97.19 483 ILE A CA 1
ATOM 3830 C C . ILE A 1 483 ? 17.328 -12.582 -19.185 1.00 97.19 483 ILE A C 1
ATOM 3832 O O . ILE A 1 483 ? 17.371 -13.459 -20.046 1.00 97.19 483 ILE A O 1
ATOM 3836 N N . ALA A 1 484 ? 17.972 -11.429 -19.314 1.00 97.44 484 ALA A N 1
ATOM 3837 C CA . ALA A 1 484 ? 18.878 -11.102 -20.399 1.00 97.44 484 ALA A CA 1
ATOM 3838 C C . ALA A 1 484 ? 20.090 -10.342 -19.849 1.00 97.44 484 ALA A C 1
ATOM 3840 O O . ALA A 1 484 ? 19.992 -9.559 -18.902 1.00 97.44 484 ALA A O 1
ATOM 3841 N N . ARG A 1 485 ? 21.263 -10.597 -20.432 1.00 97.00 485 ARG A N 1
ATOM 3842 C CA . ARG A 1 485 ? 22.529 -9.978 -20.027 1.00 97.00 485 ARG A CA 1
ATOM 3843 C C . ARG A 1 485 ? 23.276 -9.482 -21.251 1.00 97.00 485 ARG A C 1
ATOM 3845 O O . ARG A 1 485 ? 23.220 -10.107 -22.306 1.00 97.00 485 ARG A O 1
ATOM 3852 N N . GLY A 1 486 ? 24.016 -8.393 -21.096 1.00 94.75 486 GLY A N 1
ATOM 3853 C CA . GLY A 1 486 ? 24.879 -7.897 -22.160 1.00 94.75 486 GLY A CA 1
ATOM 3854 C C . GLY A 1 486 ? 25.840 -6.813 -21.705 1.00 94.75 486 GLY A C 1
ATOM 3855 O O . GLY A 1 486 ? 25.929 -6.484 -20.522 1.00 94.75 486 GLY A O 1
ATOM 3856 N N . ALA A 1 487 ? 26.589 -6.279 -22.663 1.00 91.25 487 ALA A N 1
ATOM 3857 C CA . ALA A 1 487 ? 27.600 -5.266 -22.406 1.00 91.25 487 ALA A CA 1
ATOM 3858 C C . ALA A 1 487 ? 26.975 -3.872 -22.260 1.00 91.25 487 ALA A C 1
ATOM 3860 O O . ALA A 1 487 ? 26.053 -3.509 -22.992 1.00 91.25 487 ALA A O 1
ATOM 3861 N N . LYS A 1 488 ? 27.536 -3.052 -21.371 1.00 88.56 488 LYS A N 1
ATOM 3862 C CA . LYS A 1 488 ? 27.169 -1.639 -21.231 1.00 88.56 488 LYS A CA 1
ATOM 3863 C C . LYS A 1 488 ? 27.802 -0.778 -22.334 1.00 88.56 488 LYS A C 1
ATOM 3865 O O . LYS A 1 488 ? 28.968 -0.964 -22.662 1.00 88.56 488 LYS A O 1
ATOM 3870 N N . SER A 1 489 ? 27.054 0.200 -22.859 1.00 86.00 489 SER A N 1
ATOM 3871 C CA . SER A 1 489 ? 27.552 1.230 -23.801 1.00 86.00 489 SER A CA 1
ATOM 3872 C C . SER A 1 489 ? 27.106 2.660 -23.417 1.00 86.00 489 SER A C 1
ATOM 3874 O O . SER A 1 489 ? 27.052 3.574 -24.232 1.00 86.00 489 SER A O 1
ATOM 3876 N N . LEU A 1 490 ? 26.815 2.891 -22.133 1.00 83.94 490 LEU A N 1
ATOM 3877 C CA . LEU A 1 490 ? 26.432 4.208 -21.614 1.00 83.94 490 LEU A CA 1
ATOM 3878 C C . LEU A 1 490 ? 27.653 5.002 -21.114 1.00 83.94 490 LEU A C 1
ATOM 3880 O O . LEU A 1 490 ? 28.295 4.585 -20.150 1.00 83.94 490 LEU A O 1
ATOM 3884 N N . SER A 1 491 ? 27.951 6.145 -21.745 1.00 81.12 491 SER A N 1
ATOM 3885 C CA . SER A 1 491 ? 29.117 6.994 -21.422 1.00 81.12 491 SER A CA 1
ATOM 3886 C C . SER A 1 491 ? 28.779 8.374 -20.849 1.00 81.12 491 SER A C 1
ATOM 3888 O O . SER A 1 491 ? 29.685 9.095 -20.441 1.00 81.12 491 SER A O 1
ATOM 3890 N N . ASN A 1 492 ? 27.502 8.761 -20.819 1.00 82.69 492 ASN A N 1
ATOM 3891 C CA . ASN A 1 492 ? 27.065 10.093 -20.400 1.00 82.69 492 ASN A CA 1
ATOM 3892 C C . ASN A 1 492 ? 26.037 9.997 -19.267 1.00 82.69 492 ASN A C 1
ATOM 3894 O O . ASN A 1 492 ? 25.376 8.972 -19.101 1.00 82.69 492 ASN A O 1
ATOM 3898 N N . ASN A 1 493 ? 25.910 11.080 -18.505 1.00 88.75 493 ASN A N 1
ATOM 3899 C CA . ASN A 1 493 ? 24.965 11.192 -17.398 1.00 88.75 493 ASN A CA 1
ATOM 3900 C C . ASN A 1 493 ? 23.588 11.653 -17.893 1.00 88.75 493 ASN A C 1
ATOM 3902 O O . ASN A 1 493 ? 23.499 12.420 -18.852 1.00 88.75 493 ASN A O 1
ATOM 3906 N N . THR A 1 494 ? 22.531 11.205 -17.215 1.00 91.12 494 THR A N 1
ATOM 3907 C CA . THR A 1 494 ? 21.131 11.507 -17.557 1.00 91.12 494 THR A CA 1
ATOM 3908 C C . THR A 1 494 ? 20.681 12.804 -16.887 1.00 91.12 494 THR A C 1
ATOM 3910 O O . THR A 1 494 ? 20.860 12.963 -15.681 1.00 91.12 494 THR A O 1
ATOM 3913 N N . GLU A 1 495 ? 20.061 13.704 -17.648 1.00 90.75 495 GLU A N 1
ATOM 3914 C CA . GLU A 1 495 ? 19.507 14.988 -17.174 1.00 90.75 495 GLU A CA 1
ATOM 3915 C C . GLU A 1 495 ? 17.971 14.995 -17.200 1.00 90.75 495 GLU A C 1
ATOM 3917 O O . GLU A 1 495 ? 17.314 15.696 -16.430 1.00 90.75 495 GLU A O 1
ATOM 3922 N N . VAL A 1 496 ? 17.386 14.196 -18.090 1.00 92.31 496 VAL A N 1
ATOM 3923 C CA . VAL A 1 496 ? 15.943 14.097 -18.291 1.00 92.31 496 VAL A CA 1
ATOM 3924 C C . VAL A 1 496 ? 15.537 12.634 -18.298 1.00 92.31 496 VAL A C 1
ATOM 3926 O O . VAL A 1 496 ? 16.192 11.813 -18.939 1.00 92.31 496 VAL A O 1
ATOM 3929 N N . ILE A 1 497 ? 14.438 12.325 -17.615 1.00 95.38 497 ILE A N 1
ATOM 3930 C CA . ILE A 1 497 ? 13.758 11.034 -17.701 1.00 95.38 497 ILE A CA 1
ATOM 3931 C C . ILE A 1 497 ? 12.359 11.274 -18.261 1.00 95.38 497 ILE A C 1
ATOM 3933 O O . ILE A 1 497 ? 11.557 11.979 -17.644 1.00 95.38 497 ILE A O 1
ATOM 3937 N N . ASP A 1 498 ? 12.073 10.680 -19.415 1.00 96.00 498 ASP A N 1
ATOM 3938 C CA . ASP A 1 498 ? 10.737 10.668 -20.008 1.00 96.00 498 ASP A CA 1
ATOM 3939 C C . ASP A 1 498 ? 10.101 9.296 -19.771 1.00 96.00 498 ASP A C 1
ATOM 3941 O O . ASP A 1 498 ? 10.708 8.260 -20.057 1.00 96.00 498 ASP A O 1
ATOM 3945 N N . ILE A 1 499 ? 8.875 9.295 -19.258 1.00 98.06 499 ILE A N 1
ATOM 3946 C CA . ILE A 1 499 ? 8.050 8.111 -19.027 1.00 98.06 499 ILE A CA 1
ATOM 3947 C C . ILE A 1 499 ? 6.907 8.182 -20.026 1.00 98.06 499 ILE A C 1
ATOM 3949 O O . ILE A 1 499 ? 6.130 9.134 -19.993 1.00 98.06 499 ILE A O 1
ATOM 3953 N N . ASN A 1 500 ? 6.785 7.184 -20.891 1.00 97.50 500 ASN A N 1
ATOM 3954 C CA . ASN A 1 500 ? 5.689 7.075 -21.839 1.00 97.50 500 ASN A CA 1
ATOM 3955 C C . ASN A 1 500 ? 4.942 5.765 -21.603 1.00 97.50 500 ASN A C 1
ATOM 3957 O O . ASN A 1 500 ? 5.537 4.690 -21.526 1.00 97.50 500 ASN A O 1
ATOM 3961 N N . TRP A 1 501 ? 3.618 5.829 -21.559 1.00 96.69 501 TRP A N 1
ATOM 3962 C CA . TRP A 1 501 ? 2.772 4.650 -21.376 1.00 96.69 501 TRP A CA 1
ATOM 3963 C C . TRP A 1 501 ? 2.625 3.870 -22.688 1.00 96.69 501 TRP A C 1
ATOM 3965 O O . TRP A 1 501 ? 1.534 3.601 -23.168 1.00 96.69 501 TRP A O 1
ATOM 3975 N N . ASN A 1 502 ? 3.733 3.513 -23.328 1.00 96.75 502 ASN A N 1
ATOM 3976 C CA . ASN A 1 502 ? 3.718 2.808 -24.601 1.00 96.75 502 ASN A CA 1
ATOM 3977 C C . ASN A 1 502 ? 3.268 1.349 -24.421 1.00 96.75 502 ASN A C 1
ATOM 3979 O O . ASN A 1 502 ? 4.084 0.509 -24.052 1.00 96.75 502 ASN A O 1
ATOM 3983 N N . GLY A 1 503 ? 1.992 1.031 -24.663 1.00 94.50 503 GLY A N 1
ATOM 3984 C CA . GLY A 1 503 ? 1.474 -0.342 -24.553 1.00 94.50 503 GLY A CA 1
ATOM 3985 C C . GLY A 1 503 ? 1.622 -0.969 -23.166 1.00 94.50 503 GLY A C 1
ATOM 3986 O O . GLY A 1 503 ? 1.757 -2.189 -23.036 1.00 94.50 503 GLY A O 1
ATOM 3987 N N . VAL A 1 504 ? 1.670 -0.131 -22.129 1.00 95.38 504 VAL A N 1
ATOM 3988 C CA . VAL A 1 504 ? 1.836 -0.557 -20.742 1.00 95.38 504 VAL A CA 1
ATOM 3989 C C . VAL A 1 504 ? 0.926 0.219 -19.815 1.00 95.38 504 VAL A C 1
ATOM 3991 O O . VAL A 1 504 ? 0.581 1.374 -20.065 1.00 95.38 504 VAL A O 1
ATOM 3994 N N . GLU A 1 505 ? 0.626 -0.410 -18.693 1.00 94.62 505 GLU A N 1
ATOM 3995 C CA . GLU A 1 505 ? 0.253 0.298 -17.481 1.00 94.62 505 GLU A CA 1
ATOM 3996 C C . GLU A 1 505 ? 1.350 0.133 -16.437 1.00 94.62 505 GLU A C 1
ATOM 3998 O O . GLU A 1 505 ? 2.010 -0.907 -16.387 1.00 94.62 505 GLU A O 1
ATOM 4003 N N . ILE A 1 506 ? 1.553 1.164 -15.622 1.00 96.00 506 ILE A N 1
ATOM 4004 C CA . ILE A 1 506 ? 2.663 1.249 -14.673 1.00 96.00 506 ILE A CA 1
ATOM 4005 C C . ILE A 1 506 ? 2.108 1.566 -13.290 1.00 96.00 506 ILE A C 1
ATOM 4007 O O . ILE A 1 506 ? 1.385 2.547 -13.118 1.00 96.00 506 ILE A O 1
ATOM 4011 N N . ALA A 1 507 ? 2.471 0.746 -12.311 1.00 94.12 507 ALA A N 1
ATOM 4012 C CA . ALA A 1 507 ? 2.090 0.924 -10.917 1.00 94.12 507 ALA A CA 1
ATOM 4013 C C . ALA A 1 507 ? 3.141 1.710 -10.137 1.00 94.12 507 ALA A C 1
ATOM 4015 O O . ALA A 1 507 ? 2.819 2.636 -9.395 1.00 94.12 507 ALA A O 1
ATOM 4016 N N . GLU A 1 508 ? 4.411 1.355 -10.328 1.00 96.19 508 GLU A N 1
ATOM 4017 C CA . GLU A 1 508 ? 5.494 1.882 -9.512 1.00 96.19 508 GLU A CA 1
ATOM 4018 C C . GLU A 1 508 ? 6.832 1.850 -10.255 1.00 96.19 508 GLU A C 1
ATOM 4020 O O . GLU A 1 508 ? 7.119 0.908 -10.995 1.00 96.19 508 GLU A O 1
ATOM 4025 N N . ILE A 1 509 ? 7.642 2.894 -10.070 1.00 97.94 509 ILE A N 1
ATOM 4026 C CA . ILE A 1 509 ? 8.987 3.047 -10.631 1.00 97.94 509 ILE A CA 1
ATOM 4027 C C . ILE A 1 509 ? 9.937 3.457 -9.508 1.00 97.94 509 ILE A C 1
ATOM 4029 O O . ILE A 1 509 ? 9.720 4.479 -8.856 1.00 97.94 509 ILE A O 1
ATOM 4033 N N . LEU A 1 510 ? 11.021 2.706 -9.326 1.00 97.25 510 LEU A N 1
ATOM 4034 C CA . LEU A 1 510 ? 12.152 3.083 -8.483 1.00 97.25 510 LEU A CA 1
ATOM 4035 C C . LEU A 1 510 ? 13.407 3.171 -9.342 1.00 97.25 510 LEU A C 1
ATOM 4037 O O . LEU A 1 510 ? 13.701 2.251 -10.100 1.00 97.25 510 LEU A O 1
ATOM 4041 N N . ILE A 1 511 ? 14.176 4.248 -9.207 1.00 96.44 511 ILE A N 1
ATOM 4042 C CA . ILE A 1 511 ? 15.472 4.394 -9.870 1.00 96.44 511 ILE A CA 1
ATOM 4043 C C . ILE A 1 511 ? 16.506 4.819 -8.843 1.00 96.44 511 ILE A C 1
ATOM 4045 O O . ILE A 1 511 ? 16.368 5.847 -8.178 1.00 96.44 511 ILE 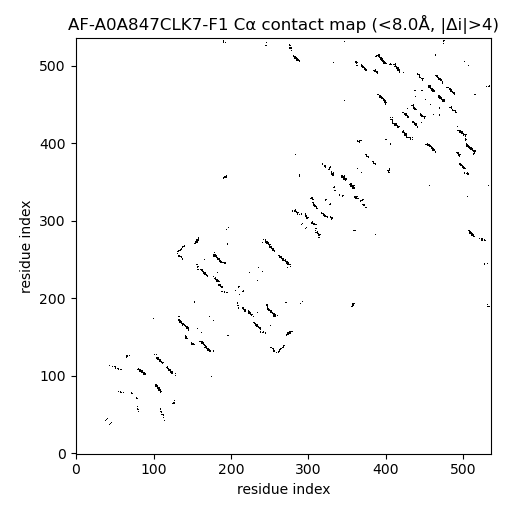A O 1
ATOM 4049 N N . TYR A 1 512 ? 17.565 4.031 -8.756 1.00 95.44 512 TYR A N 1
ATOM 4050 C CA . TYR A 1 512 ? 18.715 4.270 -7.912 1.00 95.44 512 TYR A CA 1
ATOM 4051 C C . TYR A 1 512 ? 19.909 4.691 -8.754 1.00 95.44 512 TYR A C 1
ATOM 4053 O O . TYR A 1 512 ? 20.188 4.107 -9.803 1.00 95.44 512 TYR A O 1
ATOM 4061 N N . ASN A 1 513 ? 20.637 5.688 -8.270 1.00 93.75 513 ASN A N 1
ATOM 4062 C CA . ASN A 1 513 ? 21.835 6.196 -8.910 1.00 93.75 513 ASN A CA 1
ATOM 4063 C C . ASN A 1 513 ? 23.093 5.467 -8.408 1.00 93.75 513 ASN A C 1
ATOM 4065 O O . ASN A 1 513 ? 23.291 5.279 -7.210 1.00 93.75 513 ASN A O 1
ATOM 4069 N N . GLY A 1 514 ? 23.993 5.122 -9.323 1.00 91.12 514 GLY A N 1
ATOM 4070 C CA . GLY A 1 514 ? 25.283 4.522 -9.006 1.00 91.12 514 GLY A CA 1
ATOM 4071 C C . GLY A 1 514 ? 25.232 3.003 -8.860 1.00 91.12 514 GLY A C 1
ATOM 4072 O O . GLY A 1 514 ? 24.324 2.330 -9.344 1.00 91.12 514 GLY A O 1
ATOM 4073 N N . ASN A 1 515 ? 26.270 2.455 -8.228 1.00 90.81 515 ASN A N 1
ATOM 4074 C CA . ASN A 1 515 ? 26.372 1.021 -7.978 1.00 90.81 515 ASN A CA 1
ATOM 4075 C C . ASN A 1 515 ? 25.678 0.669 -6.667 1.00 90.81 515 ASN A C 1
ATOM 4077 O O . ASN A 1 515 ? 25.951 1.283 -5.637 1.00 90.81 515 ASN A O 1
ATOM 4081 N N . ILE A 1 516 ? 24.861 -0.376 -6.710 1.00 91.12 516 ILE A N 1
ATOM 4082 C CA . ILE A 1 516 ? 24.241 -0.983 -5.535 1.00 91.12 516 ILE A CA 1
ATOM 4083 C C . ILE A 1 516 ? 24.721 -2.426 -5.455 1.00 91.12 516 ILE A C 1
ATOM 4085 O O . ILE A 1 516 ? 24.877 -3.092 -6.487 1.00 91.12 516 ILE A O 1
ATOM 4089 N N . ASN A 1 517 ? 25.001 -2.890 -4.239 1.00 92.25 517 ASN A N 1
ATOM 4090 C CA . ASN A 1 517 ? 25.374 -4.278 -4.013 1.00 92.25 517 ASN A CA 1
ATOM 4091 C C . ASN A 1 517 ? 24.161 -5.207 -4.225 1.00 92.25 517 ASN A C 1
ATOM 4093 O O . ASN A 1 517 ? 23.013 -4.780 -4.329 1.00 92.25 517 ASN A O 1
ATOM 4097 N N . ILE A 1 518 ? 24.424 -6.505 -4.329 1.00 91.12 518 ILE A N 1
ATOM 4098 C CA . ILE A 1 518 ? 23.374 -7.475 -4.641 1.00 91.12 518 ILE A CA 1
ATOM 4099 C C . ILE A 1 518 ? 22.372 -7.671 -3.492 1.00 91.12 518 ILE A C 1
ATOM 4101 O O . ILE A 1 518 ? 21.207 -7.947 -3.760 1.00 91.12 518 ILE A O 1
ATOM 4105 N N . GLU A 1 519 ? 22.803 -7.518 -2.239 1.00 93.56 519 GLU A N 1
ATOM 4106 C CA . GLU A 1 519 ? 21.960 -7.706 -1.051 1.00 93.56 519 GLU A CA 1
ATOM 4107 C C . GLU A 1 519 ? 20.887 -6.615 -0.975 1.00 93.56 519 GLU A C 1
ATOM 4109 O O . GLU A 1 519 ? 19.696 -6.918 -0.894 1.00 93.56 519 GLU A O 1
ATOM 4114 N N . ASP A 1 520 ? 21.292 -5.357 -1.142 1.00 93.62 520 ASP A N 1
ATOM 4115 C CA . ASP A 1 520 ? 20.397 -4.205 -1.185 1.00 93.62 520 ASP A CA 1
ATOM 4116 C C . ASP A 1 520 ? 19.436 -4.299 -2.380 1.00 93.62 520 ASP A C 1
ATOM 4118 O O . ASP A 1 520 ? 18.230 -4.110 -2.214 1.00 93.62 520 ASP A O 1
ATOM 4122 N N . LEU A 1 521 ? 19.921 -4.678 -3.573 1.00 92.81 521 LEU A N 1
ATOM 4123 C CA . LEU A 1 521 ? 19.055 -4.900 -4.742 1.00 92.81 521 LEU A CA 1
ATOM 4124 C C . LEU A 1 521 ? 18.012 -5.995 -4.491 1.00 92.81 521 LEU A C 1
ATOM 4126 O O . LEU A 1 521 ? 16.860 -5.852 -4.902 1.00 92.81 521 LEU A O 1
ATOM 4130 N N . ASN A 1 522 ? 18.400 -7.085 -3.827 1.00 93.56 522 ASN A N 1
ATOM 4131 C CA . ASN A 1 522 ? 17.480 -8.165 -3.489 1.00 93.56 522 ASN A CA 1
ATOM 4132 C C . ASN A 1 522 ? 16.434 -7.712 -2.464 1.00 93.56 522 ASN A C 1
ATOM 4134 O O . ASN A 1 522 ? 15.266 -8.043 -2.640 1.00 93.56 522 ASN A O 1
ATOM 4138 N N . SER A 1 523 ? 16.808 -6.890 -1.478 1.00 92.38 523 SER A N 1
ATOM 4139 C CA . SER A 1 523 ? 15.852 -6.333 -0.508 1.00 92.38 523 SER A CA 1
ATOM 4140 C C . SER A 1 523 ? 14.764 -5.476 -1.176 1.00 92.38 523 SER A C 1
ATOM 4142 O O . SER A 1 523 ? 13.589 -5.561 -0.823 1.00 92.38 523 SER A O 1
ATOM 4144 N N . VAL A 1 524 ? 15.123 -4.697 -2.206 1.00 94.12 524 VAL A N 1
ATOM 4145 C CA . VAL A 1 524 ? 14.162 -3.890 -2.979 1.00 94.12 524 VAL A CA 1
ATOM 4146 C C . VAL A 1 524 ? 13.233 -4.787 -3.801 1.00 94.12 524 VAL A C 1
ATOM 4148 O O . VAL A 1 524 ? 12.027 -4.540 -3.861 1.00 94.12 524 VAL A O 1
ATOM 4151 N N . LYS A 1 525 ? 13.770 -5.852 -4.413 1.00 93.75 525 LYS A N 1
ATOM 4152 C CA . LYS A 1 525 ? 12.961 -6.845 -5.140 1.00 93.75 525 LYS A CA 1
ATOM 4153 C C . LYS A 1 525 ? 11.979 -7.563 -4.226 1.00 93.75 525 LYS A C 1
ATOM 4155 O O . LYS A 1 525 ? 10.832 -7.754 -4.619 1.00 93.75 525 LYS A O 1
ATOM 4160 N N . GLU A 1 526 ? 12.423 -7.966 -3.041 1.00 92.19 526 GLU A N 1
ATOM 4161 C CA . GLU A 1 526 ? 11.597 -8.641 -2.041 1.00 92.19 526 GLU A CA 1
ATOM 4162 C C . GLU A 1 526 ? 10.471 -7.723 -1.555 1.00 92.19 526 GLU A C 1
ATOM 4164 O O . GLU A 1 526 ? 9.314 -8.141 -1.514 1.00 92.19 526 GLU A O 1
ATOM 4169 N N . PHE A 1 527 ? 10.769 -6.443 -1.305 1.00 92.38 527 PHE A N 1
ATOM 4170 C CA . PHE A 1 527 ? 9.751 -5.437 -0.997 1.00 92.38 527 PHE A CA 1
ATOM 4171 C C . PHE A 1 527 ? 8.697 -5.322 -2.110 1.00 92.38 527 PHE A C 1
ATOM 4173 O O . PHE A 1 527 ? 7.508 -5.465 -1.843 1.00 92.38 527 PHE A O 1
ATOM 4180 N N . LEU A 1 528 ? 9.103 -5.108 -3.367 1.00 93.62 528 LEU A N 1
ATOM 4181 C CA . LEU A 1 528 ? 8.145 -4.963 -4.473 1.00 93.62 528 LEU A CA 1
ATOM 4182 C C . LEU A 1 528 ? 7.358 -6.258 -4.729 1.00 93.62 528 LEU A C 1
ATOM 4184 O O . LEU A 1 528 ? 6.162 -6.208 -5.003 1.00 93.62 528 LEU A O 1
ATOM 4188 N N . SER A 1 529 ? 8.003 -7.418 -4.600 1.00 91.00 529 SER A N 1
ATOM 4189 C CA . SER A 1 529 ? 7.342 -8.714 -4.789 1.00 91.00 529 SER A CA 1
ATOM 4190 C C . SER A 1 529 ? 6.317 -8.976 -3.688 1.00 91.00 529 SER A C 1
ATOM 4192 O O . SER A 1 529 ? 5.182 -9.307 -4.000 1.00 91.00 529 SER A O 1
ATOM 4194 N N . SER A 1 530 ? 6.664 -8.748 -2.419 1.00 89.25 530 SER A N 1
ATOM 4195 C CA . SER A 1 530 ? 5.736 -8.917 -1.290 1.00 89.25 530 SER A CA 1
ATOM 4196 C C . SER A 1 530 ? 4.606 -7.885 -1.285 1.00 89.25 530 SER A C 1
ATOM 4198 O O . SER A 1 530 ? 3.486 -8.206 -0.895 1.00 89.25 530 SER A O 1
ATOM 4200 N N . LYS A 1 531 ? 4.859 -6.663 -1.769 1.00 90.06 531 LYS A N 1
ATOM 4201 C CA . LYS A 1 531 ? 3.842 -5.616 -1.919 1.00 90.06 531 LYS A CA 1
ATOM 4202 C C . LYS A 1 531 ? 2.763 -5.997 -2.940 1.00 90.06 531 LYS A C 1
ATOM 4204 O O . LYS A 1 531 ? 1.579 -5.829 -2.662 1.00 90.06 531 LYS A O 1
ATOM 4209 N N . TYR A 1 532 ? 3.161 -6.495 -4.114 1.00 89.94 532 TYR A N 1
ATOM 4210 C CA . TYR A 1 532 ? 2.240 -6.774 -5.229 1.00 89.94 532 TYR A CA 1
ATOM 4211 C C . TYR A 1 532 ? 1.850 -8.248 -5.394 1.00 89.94 532 TYR A C 1
ATOM 4213 O O . TYR A 1 532 ? 0.964 -8.549 -6.192 1.00 89.94 532 TYR A O 1
ATOM 4221 N N . ASN A 1 533 ? 2.492 -9.156 -4.663 1.00 88.00 533 ASN A N 1
ATOM 4222 C CA . ASN A 1 533 ? 2.187 -10.583 -4.597 1.00 88.00 533 ASN A CA 1
ATOM 4223 C C . ASN A 1 533 ? 2.497 -11.118 -3.185 1.00 88.00 533 ASN A C 1
ATOM 4225 O O . ASN A 1 533 ? 3.472 -11.851 -2.992 1.00 88.00 533 ASN A O 1
ATOM 4229 N N . PRO A 1 534 ? 1.726 -10.702 -2.170 1.00 83.81 534 PRO A N 1
ATOM 4230 C CA . PRO A 1 534 ? 1.963 -11.149 -0.812 1.00 83.81 534 PRO A CA 1
ATOM 4231 C C . PRO A 1 534 ? 1.632 -12.631 -0.618 1.00 83.81 534 PRO A C 1
ATOM 4233 O O . PRO A 1 534 ? 0.667 -13.149 -1.181 1.00 83.81 534 PRO A O 1
ATOM 4236 N N . GLU A 1 535 ? 2.377 -13.285 0.271 1.00 71.06 535 GLU A N 1
ATOM 4237 C CA . GLU A 1 535 ? 1.950 -14.553 0.863 1.00 71.06 535 GLU A CA 1
ATOM 4238 C C . GLU A 1 535 ? 0.786 -14.270 1.830 1.00 71.06 535 GLU A C 1
ATOM 4240 O O . GLU A 1 535 ? 0.929 -13.462 2.753 1.00 71.06 535 GLU A O 1
ATOM 4245 N N . ILE A 1 536 ? -0.380 -14.870 1.565 1.00 61.44 536 ILE A N 1
ATOM 4246 C CA . ILE A 1 536 ? -1.629 -14.690 2.332 1.00 61.44 536 ILE A CA 1
ATOM 4247 C C . ILE A 1 536 ? -1.792 -15.826 3.330 1.00 61.44 536 ILE A C 1
ATOM 4249 O O . ILE A 1 536 ? -1.646 -16.991 2.888 1.00 61.44 536 ILE A O 1
#

Solvent-accessible surface area (backbone atoms only — not comparable to full-atom values): 28901 Å² total; per-residue (Å²): 134,90,82,86,78,73,82,50,72,66,56,54,51,48,51,51,50,50,52,49,53,47,47,70,53,47,53,58,51,52,52,51,51,50,50,50,52,50,45,44,50,55,56,47,51,49,30,45,55,49,32,50,51,53,45,51,51,27,48,54,52,42,54,52,35,46,73,72,66,57,82,58,58,59,99,88,42,58,49,60,54,41,76,45,78,44,74,58,50,79,90,66,96,71,89,80,85,57,96,83,72,83,47,55,35,35,37,33,34,61,32,63,27,91,78,71,53,72,49,77,49,77,45,70,57,79,55,80,75,84,75,58,50,21,40,42,40,30,75,41,63,36,42,20,50,72,92,45,74,47,90,60,58,56,47,52,32,50,45,78,62,36,32,39,38,41,35,36,38,58,77,41,56,48,91,72,18,58,48,39,35,42,32,44,41,32,34,39,49,70,18,37,54,38,58,82,66,95,67,94,46,85,74,56,52,70,77,40,45,72,50,84,68,86,34,45,44,74,53,94,80,57,70,48,76,49,71,82,76,65,77,47,83,46,77,47,57,39,81,57,45,45,76,44,45,44,21,34,37,34,45,33,33,31,29,25,11,71,86,67,46,75,34,64,70,21,66,29,68,66,35,24,30,28,64,42,65,70,58,85,53,27,50,38,29,39,47,44,33,69,61,50,72,83,84,24,44,46,80,56,96,87,39,56,28,39,36,43,48,63,28,69,24,94,74,28,82,68,40,31,38,37,86,54,73,87,28,25,29,22,62,42,60,51,89,85,44,100,68,69,42,82,54,23,71,72,31,62,48,99,88,70,49,74,58,20,34,32,27,32,35,21,39,81,40,73,56,67,11,39,34,38,31,64,55,80,58,94,70,92,76,62,90,50,60,70,28,56,60,21,31,36,36,39,35,35,33,25,40,33,68,68,57,31,47,54,47,63,86,46,46,35,34,32,32,23,37,99,87,46,76,41,34,30,40,27,37,38,78,49,74,92,59,50,17,54,27,46,36,22,59,92,32,73,34,51,43,95,62,59,77,59,79,72,43,44,27,47,33,38,39,38,36,60,88,41,31,39,41,38,36,36,44,41,48,86,96,48,86,57,64,49,71,28,69,39,71,61,46,52,86,61,54,24,29,32,40,43,40,29,38,50,14,30,34,40,31,35,41,40,32,32,42,38,87,74,59,70,68,59,53,47,50,42,51,51,42,54,43,41,50,59,44,46,88,127

Sequence (536 aa):
MKNNEGFTLVEVILCIALLGLISVTFIPAFSNYFNWMIFTKNNITKSAFASQGEMEINLNELEDALRKGEDLQENGEYKYGITKKIDNVQLFKDEFNDVNRQYPSIYQIESSNESGRKFIAWVGDKRLPELPVPTVEAKSLKFSQGNIDLSSKFEYASLSNLILKGFSEMISNPSNSAYRHRCDWFVSKPGYIVPEFNIESDHDTELVLPRFPDDYISLPIYSEVGTTITEFHHVLENEILQKYSGRHILFTVTPYAKSLKKGYTSVSSPLYIYGPNFTTNLVVHLDASTLDLNDSLSIINGEFRVKNWKNNSPTSNINATQTTQANMPIITRLSNVPNPTLATPFQIDDEGNISVWGRALGNLDSNMSNMKISSSSNDGIERSYILSQNFSMFIVLRKVDSPLSPQIGQSIIQGSNDSNKLWSLDWVGEPSNPRLAIVTGSNKVEFISTINLGEWYLVHVNVQSNILLEATSLKKNSDHSLIARGAKSLSNNTEVIDINWNGVEIAEILIYNGNINIEDLNSVKEFLSSKYNPEI